Protein 5O2C (pdb70)

Sequence (368 aa):
MEEEAEMKAVATSPSGRFLKFDIELGRGAFKTVYKGLDTETWVEVAWCELQDRKLTKAEQQRFKEEAEMLKGLQHPNIVRFYDSWESILKGKKCIVLVTELMTSGTLKTYLKRFKVMKPKVLRSWCRQILKGLQFLHTRTPPIIHRDLKCDNIFITGPTGSVKIGDLGLATLMRTSFAKSVIGTPEFMAPEMYEEHYDESVDVYAFGMCMLEMA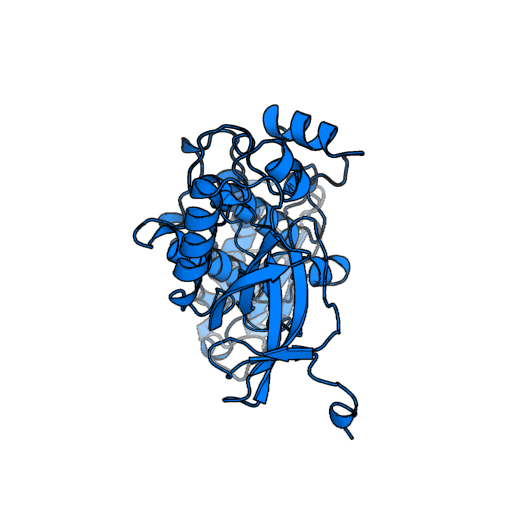TSEYPYSECQNAAQIYRKVTSGIKPASFNKVTDPEVKEIIEGCIRQNKSERLSIRDLLNHAFFAEDTGLRVELAEEDDCSNSSLALRLWVEDPKKLKGKHKDNEAIEFSFNLETDTPEEVAYEMVKSGFFHESDSKAVAKSIRDRVTPIKKTRE

Organism: Homo sapiens (NCBI:txid9606)

Foldseek 3Di:
DDPVVVFDFDDADPVRQKTFTPAWDDDFVQKTWGWMAGNVVRAIWIKMKGDDQPADPVLVVLLQVLLQVQQPDDDPQAWHWPDKDWDADPNHIIIITITHDQPQAWQVVCLVPDAQDDDPRLLQQLLSLLRQLVSQCPDVVHHAQLAQARNQWGANDSNGYIHGYDRDRCSQQQAPVSCVRRHDLQQAALCSHPNDDDNLRSLLSSLQRSLCNQQSDHFQPVDPDSVRSNVCNLVQHGGPSLVVRPDPLNSVSSCLSNGNDSVSHDDSVVVSVDPSNDCLLQKAKDFPDDDDLVAQKTWMKMFRNDCPNAPDDDDHRDIDIDMAGLPPDALLVVLVVCCVVPVGPPVCSVSRSVNCCVHRVVVSVVHD

B-factor: mean 44.3, std 18.9, range [9.77, 142.94]

InterPro domains:
  IPR000719 Protein kinase domain [PF00069] (152-405)
  IPR000719 Protein kinase domain [PS50011] (147-405)
  IPR000719 Protein kinase domain [SM00220] (147-405)
  IPR008271 Serine/threonine-protein kinase, active site [PS00108] (271-283)
  IPR011009 Protein kinase-like domain superfamily [SSF56112] (152-406)
  IPR024678 Serine/threonine-protein kinase OSR1/WNK, CCT domain [PF12202] (426-489)
  IPR050588 With No Lysine (K) Ser/Thr Protein Kinase [PTHR13902] (123-864)
  IPR056865 Serine/threonine-protein kinase WNK, CCTL2 domain [PF24889] (745-816)

Secondary structure (DSSP, 8-state):
---GGG--EEEE-TTS-EEEEEEEEE--TTEEEEEEEETTT--EEEEEEE--TT--HHHHHHHHHHHHHGGG---TTB--EEEEEEEEETTEEEEEEEEE--TT-BHHHHHHH-PPPTTTHHHHHHHHHHHHHHHHHTSSSPP--SS-SGGGEEES-TTS-EEE-----GGGG-SHHHHHHH--GGG--GGGGSS---THHHHHHHHHHHHHHHHTS-TTTT-SSHHHHHHHHHHT---GGGGG---HHHHHHHHHHS-SSGGGSPPHHHHTTSGGG--SSSEEEEESS---TT-SEEEEEEEES-GGGSSS-PPTT-EEEEEEETTT--HHHHHHHHHHHTSS-GGGHHHHHHHHHHHHHHHHHH--

Nearest PDB structures (foldseek):
  5o2c-assembly1_A  TM=1.003E+00  e=2.173E-74  Homo sapiens
  5o21-assembly2_B  TM=9.559E-01  e=5.058E-47  Homo sapiens
  6cn9-assembly1_A  TM=9.107E-01  e=9.507E-41  Rattus norvegicus
  7uos-assembly1_A  TM=9.056E-01  e=4.843E-41  Rattus norvegicus
  5we8-assembly2_B  TM=8.598E-01  e=1.675E-38  Homo sapiens

Radius of gyration: 24.01 Å; Cα contacts (8 Å, |Δi|>4): 613; chains: 1; bounding box: 77×48×49 Å

GO terms:
  GO:1904062 regulation of monoatomic cation transmembrane transport (P, IMP)
  GO:0006884 cell volume homeostasis (P, IMP)
  GO:0007231 osmosensory signaling pathway (P, IMP)
  GO:0004674 protein serine/threonine kinase activity (F, IDA)
  GO:0005737 cytoplasm (C, IDA)
  GO:0140694 membraneless organelle assembly (P, IDA)
  GO:1903077 negative regulation of protein localization to plasma membrane (P, IDA)
  GO:0071474 cellular hyperosmotic response (P, IDA)
  GO:0006884 cell volume homeostasis (P, IDA)
  GO:0140693 molecular condensate scaffold activity (F, IDA)
  GO:0106310 protein serine kinase activity (F, EXP)
  GO:0043066 negative regulation of apoptotic process (P, IMP)
  GO:2000651 positive regulation of sodium ion transmembrane transporter activity (P, IMP)
  GO:0050801 monoatomic ion homeostasis (P, IMP)
  GO:0051928 positive regulation of calcium ion transport (P, IMP)
  GO:0072659 protein localization to plasma membrane (P, IMP)
  GO:0090279 regulation of calcium ion import (P, IMP)
  GO:0005515 protein binding (F, IPI)
  GO:0004672 protein kinase activity (F, IDA)
  GO:0010765 positive regulation of sodium ion transport (P, IDA)

Structure (mmCIF, N/CA/C/O backbone):
data_5O2C
#
_entry.id   5O2C
#
_cell.length_a   166.370
_cell.length_b   64.080
_cell.length_c   47.340
_cell.angle_alpha   90.00
_cell.angle_beta   97.16
_cell.angle_gamma   90.00
#
_symmetry.space_group_name_H-M   'C 1 2 1'
#
loop_
_entity.id
_entity.type
_entity.pdbx_description
1 polymer 'Serine/threonine-protein kinase WNK3'
2 non-polymer DI(HYDROXYETHYL)ETHER
3 non-polymer GLYCEROL
4 water water
#
loop_
_atom_site.group_PDB
_atom_site.id
_atom_site.type_symbol
_atom_site.label_atom_id
_atom_site.label_alt_id
_atom_site.label_comp_id
_atom_site.label_asym_id
_atom_site.label_entity_id
_atom_site.label_seq_id
_atom_site.pdbx_PDB_ins_code
_atom_site.Cartn_x
_atom_site.Cartn_y
_atom_site.Cartn_z
_atom_site.occupancy
_atom_site.B_iso_or_equiv
_atom_site.auth_seq_id
_atom_site.auth_comp_id
_atom_site.auth_asym_id
_atom_site.auth_atom_id
_atom_site.pdbx_PDB_model_num
ATOM 1 N N . MET A 1 9 ? 25.198 -19.837 -17.968 1.00 101.25 129 MET A N 1
ATOM 2 C CA . MET A 1 9 ? 26.635 -19.956 -18.212 1.00 101.17 129 MET A CA 1
ATOM 3 C C . MET A 1 9 ? 27.439 -18.985 -17.342 1.00 103.58 129 MET A C 1
ATOM 4 O O . MET A 1 9 ? 27.133 -17.789 -17.312 1.00 103.39 129 MET A O 1
ATOM 9 N N . GLU A 1 10 ? 28.463 -19.513 -16.626 1.00 98.39 130 GLU A N 1
ATOM 10 C CA . GLU A 1 10 ? 29.324 -18.757 -15.706 1.00 96.93 130 GLU A CA 1
ATOM 11 C C . GLU A 1 10 ? 30.740 -18.559 -16.249 1.00 97.87 130 GLU A C 1
ATOM 12 O O . GLU A 1 10 ? 31.345 -19.503 -16.769 1.00 97.44 130 GLU A O 1
ATOM 18 N N . GLU A 1 11 ? 31.262 -17.321 -16.112 1.00 91.54 131 GLU A N 1
ATOM 19 C CA . GLU A 1 11 ? 32.616 -16.939 -16.524 1.00 89.49 131 GLU A CA 1
ATOM 20 C C . GLU A 1 11 ? 33.513 -16.756 -15.285 1.00 87.67 131 GLU A C 1
ATOM 21 O O . GLU A 1 11 ? 34.388 -15.883 -15.249 1.00 86.79 131 GLU A O 1
ATOM 27 N N . GLU A 1 12 ? 33.282 -17.631 -14.272 1.00 80.02 132 GLU A N 1
ATOM 28 C CA . GLU A 1 12 ? 34.025 -17.743 -13.010 1.00 77.64 132 GLU A CA 1
ATOM 29 C C . GLU A 1 12 ? 35.361 -18.458 -13.319 1.00 75.48 132 GLU A C 1
ATOM 30 O O . GLU A 1 12 ? 36.311 -18.403 -12.534 1.00 74.95 132 GLU A O 1
ATOM 36 N N . ALA A 1 13 ? 35.398 -19.124 -14.480 1.00 67.02 133 ALA A N 1
ATOM 37 C CA . ALA A 1 13 ? 36.509 -19.845 -15.074 1.00 65.16 133 ALA A CA 1
ATOM 38 C C . ALA A 1 13 ? 37.694 -18.914 -15.410 1.00 65.98 133 ALA A C 1
ATOM 39 O O . ALA A 1 13 ? 38.837 -19.373 -15.464 1.00 64.96 133 ALA A O 1
ATOM 41 N N . GLU A 1 14 ? 37.415 -17.624 -15.677 1.00 60.49 134 GLU A N 1
ATOM 42 C CA . GLU A 1 14 ? 38.432 -16.642 -16.049 1.00 58.95 134 GLU A CA 1
ATOM 43 C C . GLU A 1 14 ? 39.009 -15.895 -14.858 1.00 60.48 134 GLU A C 1
ATOM 44 O O . GLU A 1 14 ? 40.030 -15.213 -15.001 1.00 60.12 134 GLU A O 1
ATOM 50 N N . MET A 1 15 ? 38.377 -16.037 -13.675 1.00 55.19 135 MET A N 1
ATOM 51 C CA . MET A 1 15 ? 38.859 -15.393 -12.458 1.00 54.12 135 MET A CA 1
ATOM 52 C C . MET A 1 15 ? 40.003 -16.223 -11.931 1.00 53.75 135 MET A C 1
ATOM 53 O O . MET A 1 15 ? 39.827 -17.386 -11.558 1.00 55.42 135 MET A O 1
ATOM 58 N N . LYS A 1 16 ? 41.185 -15.645 -11.977 1.00 45.04 136 LYS A N 1
ATOM 59 C CA . LYS A 1 16 ? 42.435 -16.224 -11.512 1.00 41.71 136 LYS A CA 1
ATOM 60 C C . LYS A 1 16 ? 42.626 -15.889 -10.022 1.00 40.93 136 LYS A C 1
ATOM 61 O O . LYS A 1 16 ? 42.529 -14.717 -9.640 1.00 40.04 136 LYS A O 1
ATOM 67 N N . ALA A 1 17 ? 42.891 -16.917 -9.183 1.00 34.48 137 ALA A N 1
ATOM 68 C CA . ALA A 1 17 ? 43.189 -16.756 -7.755 1.00 32.75 137 ALA A CA 1
ATOM 69 C C . ALA A 1 17 ? 44.596 -16.166 -7.658 1.00 39.54 137 ALA A C 1
ATOM 70 O O . ALA A 1 17 ? 45.499 -16.632 -8.353 1.00 39.49 137 ALA A O 1
ATOM 72 N N . VAL A 1 18 ? 44.766 -15.093 -6.857 1.00 38.29 138 VAL A N 1
ATOM 73 C CA . VAL A 1 18 ? 46.034 -14.351 -6.699 1.00 37.52 138 VAL A CA 1
ATOM 74 C C . VAL A 1 18 ? 46.674 -14.527 -5.327 1.00 39.66 138 VAL A C 1
ATOM 75 O O . VAL A 1 18 ? 47.808 -14.099 -5.140 1.00 40.21 138 VAL A O 1
ATOM 79 N N . ALA A 1 19 ? 45.954 -15.116 -4.364 1.00 35.64 139 ALA A N 1
ATOM 80 C CA . ALA A 1 19 ? 46.459 -15.369 -3.003 1.00 35.18 139 ALA A CA 1
ATOM 81 C C . ALA A 1 19 ? 45.596 -16.406 -2.298 1.00 41.70 139 ALA A C 1
ATOM 82 O O . ALA A 1 19 ? 44.489 -16.705 -2.746 1.00 40.58 139 ALA A O 1
ATOM 84 N N . THR A 1 20 ? 46.128 -16.982 -1.212 1.00 42.11 140 THR A N 1
ATOM 85 C CA . THR A 1 20 ? 45.515 -18.051 -0.422 1.00 43.31 140 THR A CA 1
ATOM 86 C C . THR A 1 20 ? 45.758 -17.773 1.050 1.00 49.31 140 THR A C 1
ATOM 87 O O . THR A 1 20 ? 46.795 -17.222 1.409 1.00 47.82 140 THR A O 1
ATOM 91 N N . SER A 1 21 ? 44.804 -18.153 1.904 1.00 49.95 141 SER A N 1
ATOM 92 C CA . SER A 1 21 ? 44.946 -18.012 3.357 1.00 51.40 141 SER A CA 1
ATOM 93 C C . SER A 1 21 ? 46.046 -18.985 3.853 1.00 60.47 141 SER A C 1
ATOM 94 O O . SER A 1 21 ? 46.303 -19.972 3.158 1.00 61.16 141 SER A O 1
ATOM 97 N N . PRO A 1 22 ? 46.717 -18.773 5.014 1.00 59.93 142 PRO A N 1
ATOM 98 C CA . PRO A 1 22 ? 47.696 -19.777 5.475 1.00 60.53 142 PRO A CA 1
ATOM 99 C C . PRO A 1 22 ? 47.023 -21.145 5.655 1.00 65.24 142 PRO A C 1
ATOM 100 O O . PRO A 1 22 ? 47.628 -22.169 5.324 1.00 66.99 142 PRO A O 1
ATOM 104 N N . SER A 1 23 ? 45.739 -21.149 6.089 1.00 59.10 143 SER A N 1
ATOM 105 C CA . SER A 1 23 ? 44.911 -22.344 6.263 1.00 57.82 143 SER A CA 1
ATOM 106 C C . SER A 1 23 ? 44.704 -23.119 4.949 1.00 59.13 143 SER A C 1
ATOM 107 O O . SER A 1 23 ? 44.537 -24.339 4.983 1.00 59.32 143 SER A O 1
ATOM 110 N N . GLY A 1 24 ? 44.697 -22.393 3.827 1.00 53.09 144 GLY A N 1
ATOM 111 C CA . GLY A 1 24 ? 44.509 -22.919 2.477 1.00 51.02 144 GLY A CA 1
ATOM 112 C C . GLY A 1 24 ? 43.062 -22.929 2.022 1.00 50.03 144 GLY A C 1
ATOM 113 O O . GLY A 1 24 ? 42.770 -23.173 0.848 1.00 48.44 144 GLY A O 1
ATOM 114 N N . ARG A 1 25 ? 42.149 -22.663 2.959 1.00 44.90 145 ARG A N 1
ATOM 115 C CA . ARG A 1 25 ? 40.706 -22.676 2.745 1.00 44.16 145 ARG A CA 1
ATOM 116 C C . ARG A 1 25 ? 40.184 -21.564 1.832 1.00 47.55 145 ARG A C 1
ATOM 117 O O . ARG A 1 25 ? 39.213 -21.786 1.100 1.00 48.14 145 ARG A O 1
ATOM 125 N N . PHE A 1 26 ? 40.772 -20.360 1.908 1.00 41.85 146 PHE A N 1
ATOM 126 C CA . PHE A 1 26 ? 40.261 -19.234 1.130 1.00 40.10 146 PHE A CA 1
ATOM 127 C C . PHE A 1 26 ? 41.196 -18.758 0.063 1.00 42.72 146 PHE A C 1
ATOM 128 O O . PHE A 1 26 ? 42.395 -18.677 0.287 1.00 43.33 146 PHE A O 1
ATOM 136 N N . LEU A 1 27 ? 40.622 -18.383 -1.080 1.00 37.38 147 LEU A N 1
ATOM 137 C CA . LEU A 1 27 ? 41.315 -17.829 -2.226 1.00 36.66 147 LEU A CA 1
ATOM 138 C C . LEU A 1 27 ? 40.948 -16.346 -2.451 1.00 38.67 147 LEU A C 1
ATOM 139 O O . LEU A 1 27 ? 39.792 -15.959 -2.303 1.00 36.73 147 LEU A O 1
ATOM 144 N N . LYS A 1 28 ? 41.933 -15.536 -2.842 1.00 34.54 148 LYS A N 1
ATOM 145 C CA . LYS A 1 28 ? 41.740 -14.128 -3.162 1.00 33.93 148 LYS A CA 1
ATOM 146 C C . LYS A 1 28 ? 41.724 -13.994 -4.689 1.00 40.53 148 LYS A C 1
ATOM 147 O O . LYS A 1 28 ? 42.510 -14.639 -5.382 1.00 40.08 148 LYS A O 1
ATOM 153 N N . PHE A 1 29 ? 40.811 -13.189 -5.206 1.00 39.03 149 PHE A N 1
ATOM 154 C CA . PHE A 1 29 ? 40.746 -12.847 -6.607 1.00 40.15 149 PHE A CA 1
ATOM 155 C C . PHE A 1 29 ? 41.097 -11.372 -6.627 1.00 45.84 149 PHE A C 1
ATOM 156 O O . PHE A 1 29 ? 40.819 -10.658 -5.660 1.00 45.34 149 PHE A O 1
ATOM 164 N N . ASP A 1 30 ? 41.723 -10.910 -7.698 1.00 44.11 150 ASP A N 1
ATOM 165 C CA . ASP A 1 30 ? 42.084 -9.507 -7.780 1.00 44.91 150 ASP A CA 1
ATOM 166 C C . ASP A 1 30 ? 40.926 -8.690 -8.387 1.00 49.75 150 ASP A C 1
ATOM 167 O O . ASP A 1 30 ? 41.071 -8.069 -9.441 1.00 51.02 150 ASP A O 1
ATOM 172 N N . ILE A 1 31 ? 39.757 -8.743 -7.711 1.00 44.79 151 ILE A N 1
ATOM 173 C CA . ILE A 1 31 ? 38.512 -8.038 -8.028 1.00 44.05 151 ILE A CA 1
ATOM 174 C C . ILE A 1 31 ? 38.108 -7.258 -6.762 1.00 46.63 151 ILE A C 1
ATOM 175 O O . ILE A 1 31 ? 37.602 -7.850 -5.809 1.00 46.04 151 ILE A O 1
ATOM 180 N N . GLU A 1 32 ? 38.331 -5.939 -6.767 1.00 42.33 152 GLU A N 1
ATOM 181 C CA . GLU A 1 32 ? 38.046 -5.014 -5.677 1.00 41.09 152 GLU A CA 1
ATOM 182 C C . GLU A 1 32 ? 36.555 -4.707 -5.620 1.00 44.26 152 GLU A C 1
ATOM 183 O O . GLU A 1 32 ? 35.941 -4.354 -6.631 1.00 44.57 152 GLU A O 1
ATOM 189 N N . LEU A 1 33 ? 35.975 -4.869 -4.438 1.00 39.55 153 LEU A N 1
ATOM 190 C CA . LEU A 1 33 ? 34.554 -4.642 -4.212 1.00 39.09 153 LEU A CA 1
ATOM 191 C C . LEU A 1 33 ? 34.272 -3.304 -3.549 1.00 45.43 153 LEU A C 1
ATOM 192 O O . LEU A 1 33 ? 33.169 -2.787 -3.691 1.00 47.95 153 LEU A O 1
ATOM 197 N N . GLY A 1 34 ? 35.244 -2.779 -2.814 1.00 41.04 154 GLY A N 1
ATOM 198 C CA . GLY A 1 34 ? 35.124 -1.522 -2.089 1.00 41.00 154 GLY A CA 1
ATOM 199 C C . GLY A 1 34 ? 36.450 -1.006 -1.572 1.00 47.08 154 GLY A C 1
ATOM 200 O O . GLY A 1 34 ? 37.416 -1.764 -1.458 1.00 44.94 154 GLY A O 1
ATOM 201 N N . ARG A 1 35 ? 36.509 0.301 -1.283 1.00 48.35 155 ARG A N 1
ATOM 202 C CA . ARG A 1 35 ? 37.710 0.957 -0.768 1.00 50.13 155 ARG A CA 1
ATOM 203 C C . ARG A 1 35 ? 37.496 1.612 0.592 1.00 57.30 155 ARG A C 1
ATOM 204 O O . ARG A 1 35 ? 36.531 1.325 1.302 1.00 57.27 155 ARG A O 1
ATOM 212 N N . GLY A 1 36 ? 38.422 2.492 0.927 1.00 56.02 156 GLY A N 1
ATOM 213 C CA . GLY A 1 36 ? 38.465 3.236 2.175 1.00 56.38 156 GLY A CA 1
ATOM 214 C C . GLY A 1 36 ? 39.897 3.292 2.650 1.00 60.95 156 GLY A C 1
ATOM 215 O O . GLY A 1 36 ? 40.712 2.444 2.259 1.00 60.86 156 GLY A O 1
ATOM 216 N N . ALA A 1 37 ? 40.243 4.313 3.460 1.00 56.19 157 ALA A N 1
ATOM 217 C CA . ALA A 1 37 ? 41.580 4.343 4.042 1.00 54.53 157 ALA A CA 1
ATOM 218 C C . ALA A 1 37 ? 41.532 3.194 5.069 1.00 54.00 157 ALA A C 1
ATOM 219 O O . ALA A 1 37 ? 40.461 2.882 5.626 1.00 54.10 157 ALA A O 1
ATOM 221 N N . PHE A 1 38 ? 42.665 2.517 5.231 1.00 45.81 158 PHE A N 1
ATOM 222 C CA . PHE A 1 38 ? 42.875 1.353 6.093 1.00 43.44 158 PHE A CA 1
ATOM 223 C C . PHE A 1 38 ? 42.248 0.076 5.546 1.00 40.91 158 PHE A C 1
ATOM 224 O O . PHE A 1 38 ? 42.535 -0.983 6.083 1.00 39.48 158 PHE A O 1
ATOM 232 N N . LYS A 1 39 ? 41.460 0.143 4.456 1.00 34.91 159 LYS A N 1
ATOM 233 C CA . LYS A 1 39 ? 40.757 -1.045 3.971 1.00 34.05 159 LYS A CA 1
ATOM 234 C C . LYS A 1 39 ? 40.501 -1.171 2.465 1.00 37.92 159 LYS A C 1
ATOM 235 O O . LYS A 1 39 ? 39.969 -0.256 1.833 1.00 37.94 159 LYS A O 1
ATOM 241 N N . THR A 1 40 ? 40.743 -2.376 1.933 1.00 33.10 160 THR A N 1
ATOM 242 C CA . THR A 1 40 ? 40.388 -2.744 0.557 1.00 32.13 160 THR A CA 1
ATOM 243 C C . THR A 1 40 ? 39.671 -4.101 0.657 1.00 34.23 160 THR A C 1
ATOM 244 O O . THR A 1 40 ? 40.181 -4.991 1.331 1.00 34.61 160 THR A O 1
ATOM 248 N N . VAL A 1 41 ? 38.491 -4.244 0.039 1.00 29.99 161 VAL A N 1
ATOM 249 C CA . VAL A 1 41 ? 37.712 -5.492 0.071 1.00 30.33 161 VAL A CA 1
ATOM 250 C C . VAL A 1 41 ? 37.791 -6.123 -1.306 1.00 36.17 161 VAL A C 1
ATOM 251 O O . VAL A 1 41 ? 37.692 -5.421 -2.323 1.00 35.93 161 VAL A O 1
ATOM 255 N N . TYR A 1 42 ? 38.014 -7.443 -1.337 1.00 32.29 162 TYR A N 1
ATOM 256 C CA . TYR A 1 42 ? 38.171 -8.192 -2.573 1.00 31.19 162 TYR A CA 1
ATOM 257 C C . TYR A 1 42 ? 37.181 -9.301 -2.657 1.00 34.84 162 TYR A C 1
ATOM 258 O O . TYR A 1 42 ? 36.691 -9.787 -1.636 1.00 34.30 162 TYR A O 1
ATOM 267 N N . LYS A 1 43 ? 36.918 -9.752 -3.875 1.00 32.53 163 LYS A N 1
ATOM 268 C CA . LYS A 1 43 ? 36.100 -10.936 -4.057 1.00 33.25 163 LYS A CA 1
ATOM 269 C C . LYS A 1 43 ? 37.033 -12.115 -3.691 1.00 35.98 163 LYS A C 1
ATOM 270 O O . LYS A 1 43 ? 38.233 -12.078 -3.965 1.00 34.26 163 LYS A O 1
ATOM 276 N N . GLY A 1 44 ? 36.479 -13.092 -3.003 1.00 32.11 164 GLY A N 1
ATOM 277 C CA . GLY A 1 44 ? 37.197 -14.277 -2.580 1.00 31.04 164 GLY A CA 1
ATOM 278 C C . GLY A 1 44 ? 36.339 -15.507 -2.724 1.00 35.83 164 GLY A C 1
ATOM 279 O O . GLY A 1 44 ? 35.174 -15.418 -3.121 1.00 34.64 164 GLY A O 1
ATOM 280 N N . LEU A 1 45 ? 36.901 -16.661 -2.378 1.00 35.45 165 LEU A N 1
ATOM 281 C CA . LEU A 1 45 ? 36.194 -17.930 -2.457 1.00 36.71 165 LEU A CA 1
ATOM 282 C C . LEU A 1 45 ? 36.515 -18.841 -1.291 1.00 42.76 165 LEU A C 1
ATOM 283 O O . LEU A 1 45 ? 37.664 -18.915 -0.873 1.00 43.04 165 LEU A O 1
ATOM 288 N N . ASP A 1 46 ? 35.494 -19.517 -0.754 1.00 40.77 166 ASP A N 1
ATOM 289 C CA . ASP A 1 46 ? 35.680 -20.523 0.277 1.00 41.78 166 ASP A CA 1
ATOM 290 C C . ASP A 1 46 ? 35.730 -21.835 -0.519 1.00 47.81 166 ASP A C 1
ATOM 291 O O . ASP A 1 46 ? 34.835 -22.086 -1.323 1.00 47.20 166 ASP A O 1
ATOM 296 N N . THR A 1 47 ? 36.806 -22.614 -0.368 1.00 46.24 167 THR A N 1
ATOM 297 C CA . THR A 1 47 ? 36.972 -23.863 -1.107 1.00 47.17 167 THR A CA 1
ATOM 298 C C . THR A 1 47 ? 36.368 -25.072 -0.344 1.00 56.03 167 THR A C 1
ATOM 299 O O . THR A 1 47 ? 36.366 -26.191 -0.870 1.00 57.02 167 THR A O 1
ATOM 303 N N . GLU A 1 48 ? 35.804 -24.830 0.857 1.00 54.34 168 GLU A N 1
ATOM 304 C CA . GLU A 1 48 ? 35.121 -25.850 1.656 1.00 54.63 168 GLU A CA 1
ATOM 305 C C . GLU A 1 48 ? 33.643 -25.854 1.308 1.00 58.90 168 GLU A C 1
ATOM 306 O O . GLU A 1 48 ? 33.054 -26.929 1.240 1.00 59.76 168 GLU A O 1
ATOM 312 N N . THR A 1 49 ? 33.051 -24.658 1.067 1.00 55.04 169 THR A N 1
ATOM 313 C CA . THR A 1 49 ? 31.634 -24.458 0.717 1.00 54.47 169 THR A CA 1
ATOM 314 C C . THR A 1 49 ? 31.406 -24.062 -0.752 1.00 58.09 169 THR A C 1
ATOM 315 O O . THR A 1 49 ? 30.304 -24.266 -1.264 1.00 57.85 169 THR A O 1
ATOM 319 N N . TRP A 1 50 ? 32.431 -23.489 -1.423 1.00 54.57 170 TRP A N 1
ATOM 320 C CA . TRP A 1 50 ? 32.394 -23.008 -2.818 1.00 54.54 170 TRP A CA 1
ATOM 321 C C . TRP A 1 50 ? 31.409 -21.829 -2.988 1.00 54.10 170 TRP A C 1
ATOM 322 O O . TRP A 1 50 ? 30.697 -21.716 -3.991 1.00 54.66 170 TRP A O 1
ATOM 333 N N . VAL A 1 51 ? 31.442 -20.920 -1.998 1.00 46.00 171 VAL A N 1
ATOM 334 C CA . VAL A 1 51 ? 30.621 -19.713 -1.890 1.00 43.64 171 VAL A CA 1
ATOM 335 C C . VAL A 1 51 ? 31.531 -18.482 -1.860 1.00 43.18 171 VAL A C 1
ATOM 336 O O . VAL A 1 51 ? 32.514 -18.449 -1.118 1.00 41.87 171 VAL A O 1
ATOM 340 N N . GLU A 1 52 ? 31.211 -17.485 -2.678 1.00 38.74 172 GLU A N 1
ATOM 341 C CA . GLU A 1 52 ? 31.992 -16.260 -2.731 1.00 38.89 172 GLU A CA 1
ATOM 342 C C . GLU A 1 52 ? 31.957 -15.504 -1.404 1.00 41.51 172 GLU A C 1
ATOM 343 O O . GLU A 1 52 ? 30.898 -15.375 -0.781 1.00 42.46 172 GLU A O 1
ATOM 349 N N . VAL A 1 53 ? 33.143 -15.107 -0.929 1.00 34.85 173 VAL A N 1
ATOM 350 C CA . VAL A 1 53 ? 33.327 -14.416 0.344 1.00 33.36 173 VAL A CA 1
ATOM 351 C C . VAL A 1 53 ? 33.968 -13.040 0.119 1.00 34.18 173 VAL A C 1
ATOM 352 O O . VAL A 1 53 ? 34.402 -12.728 -0.990 1.00 30.52 173 VAL A O 1
ATOM 356 N N . ALA A 1 54 ? 34.054 -12.241 1.184 1.00 30.92 174 ALA A N 1
ATOM 357 C CA . ALA A 1 54 ? 34.721 -10.961 1.106 1.00 31.17 174 ALA A CA 1
ATOM 358 C C . ALA A 1 54 ? 36.113 -11.169 1.688 1.00 37.77 174 ALA A C 1
ATOM 359 O O . ALA A 1 54 ? 36.253 -11.715 2.790 1.00 38.95 174 ALA A O 1
ATOM 361 N N . TRP A 1 55 ? 37.140 -10.801 0.926 1.00 35.07 175 TRP A N 1
ATOM 362 C CA . TRP A 1 55 ? 38.540 -10.883 1.353 1.00 35.58 175 TRP A CA 1
ATOM 363 C C . TRP A 1 55 ? 38.931 -9.443 1.657 1.00 40.95 175 TRP A C 1
ATOM 364 O O . TRP A 1 55 ? 39.165 -8.639 0.762 1.00 38.97 175 TRP A O 1
ATOM 375 N N . CYS A 1 56 ? 38.916 -9.108 2.918 1.00 41.73 176 CYS A N 1
ATOM 376 C CA . CYS A 1 56 ? 39.174 -7.757 3.348 1.00 43.93 176 CYS A CA 1
ATOM 377 C C . CYS A 1 56 ? 40.620 -7.592 3.817 1.00 45.19 176 CYS A C 1
ATOM 378 O O . CYS A 1 56 ? 41.120 -8.402 4.585 1.00 43.80 176 CYS A O 1
ATOM 381 N N . GLU A 1 57 ? 41.302 -6.568 3.314 1.00 40.99 177 GLU A N 1
ATOM 382 C CA . GLU A 1 57 ? 42.672 -6.273 3.697 1.00 40.28 177 GLU A CA 1
ATOM 383 C C . GLU A 1 57 ? 42.689 -4.967 4.459 1.00 44.33 177 GLU A C 1
ATOM 384 O O . GLU A 1 57 ? 42.325 -3.921 3.918 1.00 43.60 177 GLU A O 1
ATOM 390 N N . LEU A 1 58 ? 43.052 -5.058 5.738 1.00 41.79 178 LEU A N 1
ATOM 391 C CA . LEU A 1 58 ? 43.083 -3.961 6.692 1.00 42.72 178 LEU A CA 1
ATOM 392 C C . LEU A 1 58 ? 44.504 -3.607 7.070 1.00 48.33 178 LEU A C 1
ATOM 393 O O . LEU A 1 58 ? 45.243 -4.476 7.541 1.00 47.97 178 LEU A O 1
ATOM 398 N N . GLN A 1 59 ? 44.885 -2.327 6.922 1.00 45.75 179 GLN A N 1
ATOM 399 C CA . GLN A 1 59 ? 46.225 -1.919 7.307 1.00 46.56 179 GLN A CA 1
ATOM 400 C C . GLN A 1 59 ? 46.354 -0.453 7.686 1.00 53.70 179 GLN A C 1
ATOM 401 O O . GLN A 1 59 ? 46.002 0.435 6.901 1.00 53.22 179 GLN A O 1
ATOM 407 N N . ASP A 1 60 ? 46.929 -0.210 8.874 1.00 52.64 180 ASP A N 1
ATOM 408 C CA . ASP A 1 60 ? 47.343 1.117 9.292 1.00 54.28 180 ASP A CA 1
ATOM 409 C C . ASP A 1 60 ? 48.875 1.052 9.329 1.00 58.84 180 ASP A C 1
ATOM 410 O O . ASP A 1 60 ? 49.451 0.280 10.107 1.00 57.91 180 ASP A O 1
ATOM 415 N N . ARG A 1 61 ? 49.519 1.809 8.432 1.00 55.96 181 ARG A N 1
ATOM 416 C CA . ARG A 1 61 ? 50.973 1.821 8.280 1.00 56.13 181 ARG A CA 1
ATOM 417 C C . ARG A 1 61 ? 51.698 2.419 9.481 1.00 61.86 181 ARG A C 1
ATOM 418 O O . ARG A 1 61 ? 52.661 1.820 9.964 1.00 62.45 181 ARG A O 1
ATOM 426 N N . LYS A 1 62 ? 51.213 3.577 9.984 1.00 58.28 182 LYS A N 1
ATOM 427 C CA . LYS A 1 62 ? 51.774 4.317 11.120 1.00 57.38 182 LYS A CA 1
ATOM 428 C C . LYS A 1 62 ? 51.494 3.648 12.492 1.00 60.28 182 LYS A C 1
ATOM 429 O O . LYS A 1 62 ? 51.327 4.343 13.492 1.00 60.25 182 LYS A O 1
ATOM 431 N N . LEU A 1 63 ? 51.496 2.305 12.548 1.00 56.87 183 LEU A N 1
ATOM 432 C CA . LEU A 1 63 ? 51.199 1.535 13.765 1.00 57.01 183 LEU A CA 1
ATOM 433 C C . LEU A 1 63 ? 52.444 0.864 14.369 1.00 64.07 183 LEU A C 1
ATOM 434 O O . LEU A 1 63 ? 53.180 0.177 13.649 1.00 63.75 183 LEU A O 1
ATOM 439 N N . THR A 1 64 ? 52.652 1.044 15.700 1.00 62.35 184 THR A N 1
ATOM 440 C CA . THR A 1 64 ? 53.769 0.471 16.464 1.00 63.18 184 THR A CA 1
ATOM 441 C C . THR A 1 64 ? 53.616 -1.054 16.592 1.00 71.53 184 THR A C 1
ATOM 442 O O . THR A 1 64 ? 52.533 -1.587 16.333 1.00 72.56 184 THR A O 1
ATOM 446 N N . LYS A 1 65 ? 54.693 -1.747 17.021 1.00 69.25 185 LYS A N 1
ATOM 447 C CA . LYS A 1 65 ? 54.709 -3.198 17.222 1.00 69.07 185 LYS A CA 1
ATOM 448 C C . LYS A 1 65 ? 53.669 -3.618 18.262 1.00 72.90 185 LYS A C 1
ATOM 449 O O . LYS A 1 65 ? 53.015 -4.648 18.082 1.00 73.25 185 LYS A O 1
ATOM 451 N N . ALA A 1 66 ? 53.500 -2.806 19.331 1.00 68.62 186 ALA A N 1
ATOM 452 C CA . ALA A 1 66 ? 52.525 -3.050 20.397 1.00 67.97 186 ALA A CA 1
ATOM 453 C C . ALA A 1 66 ? 51.093 -2.917 19.845 1.00 71.13 186 ALA A C 1
ATOM 454 O O . ALA A 1 66 ? 50.301 -3.858 19.977 1.00 70.71 186 ALA A O 1
ATOM 456 N N . GLU A 1 67 ? 50.793 -1.770 19.180 1.00 66.71 187 GLU A N 1
ATOM 457 C CA . GLU A 1 67 ? 49.503 -1.451 18.546 1.00 65.67 187 GLU A CA 1
ATOM 458 C C . GLU A 1 67 ? 49.094 -2.549 17.541 1.00 66.94 187 GLU A C 1
ATOM 459 O O . GLU A 1 67 ? 47.961 -3.031 17.596 1.00 66.49 187 GLU A O 1
ATOM 465 N N . GLN A 1 68 ? 50.048 -2.986 16.688 1.00 60.84 188 GLN A N 1
ATOM 466 C CA . GLN A 1 68 ? 49.854 -4.031 15.682 1.00 59.40 188 GLN A CA 1
ATOM 467 C C . GLN A 1 68 ? 49.435 -5.370 16.275 1.00 63.41 188 GLN A C 1
ATOM 468 O O . GLN A 1 68 ? 48.558 -6.024 15.712 1.00 64.25 188 GLN A O 1
ATOM 474 N N . GLN A 1 69 ? 50.047 -5.777 17.399 1.00 58.60 189 GLN A N 1
ATOM 475 C CA . GLN A 1 69 ? 49.702 -7.030 18.071 1.00 57.99 189 GLN A CA 1
ATOM 476 C C . GLN A 1 69 ? 48.298 -6.938 18.730 1.00 60.99 189 GLN A C 1
ATOM 477 O O . GLN A 1 69 ? 47.622 -7.961 18.884 1.00 60.40 189 GLN A O 1
ATOM 483 N N . ARG A 1 70 ? 47.852 -5.711 19.071 1.00 56.30 190 ARG A N 1
ATOM 484 C CA . ARG A 1 70 ? 46.541 -5.477 19.675 1.00 55.65 190 ARG A CA 1
ATOM 485 C C . ARG A 1 70 ? 45.443 -5.426 18.602 1.00 58.45 190 ARG A C 1
ATOM 486 O O . ARG A 1 70 ? 44.298 -5.813 18.864 1.00 58.19 190 ARG A O 1
ATOM 494 N N . PHE A 1 71 ? 45.812 -4.977 17.387 1.00 53.42 191 PHE A N 1
ATOM 495 C CA . PHE A 1 71 ? 44.937 -4.905 16.221 1.00 52.55 191 PHE A CA 1
ATOM 496 C C . PHE A 1 71 ? 44.716 -6.331 15.683 1.00 56.81 191 PHE A C 1
ATOM 497 O O . PHE A 1 71 ? 43.580 -6.700 15.391 1.00 55.83 191 PHE A O 1
ATOM 505 N N . LYS A 1 72 ? 45.788 -7.141 15.618 1.00 54.14 192 LYS A N 1
ATOM 506 C CA . LYS A 1 72 ? 45.754 -8.543 15.196 1.00 54.53 192 LYS A CA 1
ATOM 507 C C . LYS A 1 72 ? 44.833 -9.374 16.107 1.00 59.24 192 LYS A C 1
ATOM 508 O O . LYS A 1 72 ? 44.084 -10.214 15.601 1.00 58.81 192 LYS A O 1
ATOM 514 N N . GLU A 1 73 ? 44.886 -9.144 17.438 1.00 56.89 193 GLU A N 1
ATOM 515 C CA . GLU A 1 73 ? 44.044 -9.880 18.387 1.00 57.51 193 GLU A CA 1
ATOM 516 C C . GLU A 1 73 ? 42.596 -9.391 18.392 1.00 59.21 193 GLU A C 1
ATOM 517 O O . GLU A 1 73 ? 41.686 -10.186 18.662 1.00 59.51 193 GLU A O 1
ATOM 523 N N . GLU A 1 74 ? 42.379 -8.095 18.072 1.00 52.49 194 GLU A N 1
ATOM 524 C CA . GLU A 1 74 ? 41.042 -7.510 17.954 1.00 51.18 194 GLU A CA 1
ATOM 525 C C . GLU A 1 74 ? 40.341 -8.182 16.779 1.00 52.26 194 GLU A C 1
ATOM 526 O O . GLU A 1 74 ? 39.150 -8.496 16.860 1.00 51.36 194 GLU A O 1
ATOM 532 N N . ALA A 1 75 ? 41.110 -8.431 15.702 1.00 47.63 195 ALA A N 1
ATOM 533 C CA . ALA A 1 75 ? 40.662 -9.083 14.482 1.00 47.69 195 ALA A CA 1
ATOM 534 C C . ALA A 1 75 ? 40.328 -10.543 14.728 1.00 54.11 195 ALA A C 1
ATOM 535 O O . ALA A 1 75 ? 39.370 -11.046 14.148 1.00 54.16 195 ALA A O 1
ATOM 537 N N . GLU A 1 76 ? 41.096 -11.213 15.608 1.00 53.22 196 GLU A N 1
ATOM 538 C CA . GLU A 1 76 ? 40.895 -12.617 15.973 1.00 54.01 196 GLU A CA 1
ATOM 539 C C . GLU A 1 76 ? 39.675 -12.821 16.868 1.00 58.75 196 GLU A C 1
ATOM 540 O O . GLU A 1 76 ? 39.082 -13.900 16.840 1.00 58.46 196 GLU A O 1
ATOM 546 N N . MET A 1 77 ? 39.283 -11.784 17.633 1.00 56.22 197 MET A N 1
ATOM 547 C CA . MET A 1 77 ? 38.102 -11.807 18.499 1.00 57.00 197 MET A CA 1
ATOM 548 C C . MET A 1 77 ? 36.802 -11.940 17.686 1.00 57.28 197 MET A C 1
ATOM 549 O O . MET A 1 77 ? 35.870 -12.607 18.133 1.00 56.34 197 MET A O 1
ATOM 554 N N . LEU A 1 78 ? 36.768 -11.320 16.480 1.00 51.26 198 LEU A N 1
ATOM 555 C CA . LEU A 1 78 ? 35.622 -11.281 15.559 1.00 49.01 198 LEU A CA 1
ATOM 556 C C . LEU A 1 78 ? 35.224 -12.661 15.010 1.00 51.72 198 LEU A C 1
ATOM 557 O O . LEU A 1 78 ? 34.045 -12.872 14.719 1.00 50.07 198 LEU A O 1
ATOM 562 N N . LYS A 1 79 ? 36.198 -13.602 14.909 1.00 48.23 199 LYS A N 1
ATOM 563 C CA . LYS A 1 79 ? 36.035 -14.989 14.432 1.00 47.71 199 LYS A CA 1
ATOM 564 C C . LYS A 1 79 ? 34.946 -15.741 15.220 1.00 51.81 199 LYS A C 1
ATOM 565 O O . LYS A 1 79 ? 34.088 -16.399 14.624 1.00 52.09 199 LYS A O 1
ATOM 571 N N . GLY A 1 80 ? 34.962 -15.584 16.543 1.00 47.74 200 GLY A N 1
ATOM 572 C CA . GLY A 1 80 ? 33.995 -16.217 17.429 1.00 47.58 200 GLY A CA 1
ATOM 573 C C . GLY A 1 80 ? 32.634 -15.554 17.515 1.00 51.94 200 GLY A C 1
ATOM 574 O O . GLY A 1 80 ? 31.831 -15.945 18.366 1.00 52.82 200 GLY A O 1
ATOM 575 N N . LEU A 1 81 ? 32.346 -14.548 16.649 1.00 46.45 201 LEU A N 1
ATOM 576 C CA . LEU A 1 81 ? 31.050 -13.862 16.667 1.00 44.39 201 LEU A CA 1
ATOM 577 C C . LEU A 1 81 ? 30.087 -14.523 15.705 1.00 50.16 201 LEU A C 1
ATOM 578 O O . LEU A 1 81 ? 30.235 -14.435 14.470 1.00 52.25 201 LEU A O 1
ATOM 583 N N . GLN A 1 82 ? 29.115 -15.222 16.295 1.00 44.87 202 GLN A N 1
ATOM 584 C CA . GLN A 1 82 ? 28.063 -15.961 15.620 1.00 43.56 202 GLN A CA 1
ATOM 585 C C . GLN A 1 82 ? 26.715 -15.502 16.148 1.00 44.56 202 GLN A C 1
ATOM 586 O O . GLN A 1 82 ? 26.403 -15.730 17.314 1.00 46.90 202 GLN A O 1
ATOM 592 N N . HIS A 1 83 ? 25.954 -14.784 15.312 1.00 35.34 203 HIS A N 1
ATOM 593 C CA . HIS A 1 83 ? 24.634 -14.239 15.629 1.00 32.54 203 HIS A CA 1
ATOM 594 C C . HIS A 1 83 ? 23.923 -14.036 14.291 1.00 34.23 203 HIS A C 1
ATOM 595 O O . HIS A 1 83 ? 24.603 -13.641 13.332 1.00 34.15 203 HIS A O 1
ATOM 602 N N . PRO A 1 84 ? 22.585 -14.288 14.168 1.00 27.68 204 PRO A N 1
ATOM 603 C CA . PRO A 1 84 ? 21.944 -14.126 12.849 1.00 26.04 204 PRO A CA 1
ATOM 604 C C . PRO A 1 84 ? 21.931 -12.694 12.291 1.00 29.60 204 PRO A C 1
ATOM 605 O O . PRO A 1 84 ? 21.745 -12.543 11.081 1.00 29.66 204 PRO A O 1
ATOM 609 N N . ASN A 1 85 ? 22.161 -11.661 13.144 1.00 23.83 205 ASN A N 1
ATOM 610 C CA . ASN A 1 85 ? 22.153 -10.246 12.726 1.00 22.97 205 ASN A CA 1
ATOM 611 C C . ASN A 1 85 ? 23.540 -9.587 12.684 1.00 27.54 205 ASN A C 1
ATOM 612 O O . ASN A 1 85 ? 23.649 -8.352 12.742 1.00 27.29 205 ASN A O 1
ATOM 617 N N . ILE A 1 86 ? 24.593 -10.412 12.594 1.00 23.58 206 ILE A N 1
ATOM 618 C CA . ILE A 1 86 ? 25.986 -9.967 12.504 1.00 22.72 206 ILE A CA 1
ATOM 619 C C . ILE A 1 86 ? 26.550 -10.701 11.316 1.00 29.40 206 ILE A C 1
ATOM 620 O O . ILE A 1 86 ? 26.406 -11.922 11.235 1.00 29.07 206 ILE A O 1
ATOM 625 N N . VAL A 1 87 ? 27.182 -9.974 10.381 1.00 29.34 207 VAL A N 1
ATOM 626 C CA . VAL A 1 87 ? 27.832 -10.579 9.213 1.00 29.78 207 VAL A CA 1
ATOM 627 C C . VAL A 1 87 ? 28.839 -11.582 9.781 1.00 38.00 207 VAL A C 1
ATOM 628 O O . VAL A 1 87 ? 29.528 -11.262 10.747 1.00 39.19 207 VAL A O 1
ATOM 632 N N . ARG A 1 88 ? 28.824 -12.817 9.284 1.00 36.86 208 ARG A N 1
ATOM 633 C CA . ARG A 1 88 ? 29.712 -13.865 9.769 1.00 37.40 208 ARG A CA 1
ATOM 634 C C . ARG A 1 88 ? 31.163 -13.572 9.369 1.00 43.84 208 ARG A C 1
ATOM 635 O O . ARG A 1 88 ? 31.416 -13.214 8.220 1.00 42.94 208 ARG A O 1
ATOM 643 N N . PHE A 1 89 ? 32.090 -13.680 10.346 1.00 43.26 209 PHE A N 1
ATOM 644 C CA . PHE A 1 89 ? 33.537 -13.505 10.201 1.00 44.66 209 PHE A CA 1
ATOM 645 C C . PHE A 1 89 ? 34.131 -14.913 10.245 1.00 50.28 209 PHE A C 1
ATOM 646 O O . PHE A 1 89 ? 34.167 -15.526 11.315 1.00 51.22 209 PHE A O 1
ATOM 654 N N . TYR A 1 90 ? 34.512 -15.453 9.072 1.00 45.95 210 TYR A N 1
ATOM 655 C CA . TYR A 1 90 ? 35.016 -16.814 8.926 1.00 45.34 210 TYR A CA 1
ATOM 656 C C . TYR A 1 90 ? 36.412 -17.028 9.458 1.00 52.74 210 TYR A C 1
ATOM 657 O O . TYR A 1 90 ? 36.638 -18.039 10.121 1.00 54.53 210 TYR A O 1
ATOM 666 N N . ASP A 1 91 ? 37.360 -16.121 9.149 1.00 49.17 211 ASP A N 1
ATOM 667 C CA . ASP A 1 91 ? 38.756 -16.242 9.585 1.00 48.67 211 ASP A CA 1
ATOM 668 C C . ASP A 1 91 ? 39.507 -14.923 9.463 1.00 50.68 211 ASP A C 1
ATOM 669 O O . ASP A 1 91 ? 39.155 -14.093 8.634 1.00 50.41 211 ASP A O 1
ATOM 674 N N . SER A 1 92 ? 40.560 -14.748 10.269 1.00 46.27 212 SER A N 1
ATOM 675 C CA . SER A 1 92 ? 41.437 -13.586 10.234 1.00 45.88 212 SER A CA 1
ATOM 676 C C . SER A 1 92 ? 42.878 -14.013 10.476 1.00 50.73 212 SER A C 1
ATOM 677 O O . SER A 1 92 ? 43.126 -14.859 11.336 1.00 52.93 212 SER A O 1
ATOM 680 N N . TRP A 1 93 ? 43.826 -13.411 9.757 1.00 45.68 213 TRP A N 1
ATOM 681 C CA . TRP A 1 93 ? 45.252 -13.681 9.939 1.00 45.57 213 TRP A CA 1
ATOM 682 C C . TRP A 1 93 ? 46.106 -12.450 9.599 1.00 52.72 213 TRP A C 1
ATOM 683 O O . TRP A 1 93 ? 45.615 -11.513 8.960 1.00 53.00 213 TRP A O 1
ATOM 694 N N . GLU A 1 94 ? 47.386 -12.465 10.021 1.00 50.33 214 GLU A N 1
ATOM 695 C CA . GLU A 1 94 ? 48.345 -11.401 9.733 1.00 50.34 214 GLU A CA 1
ATOM 696 C C . GLU A 1 94 ? 49.140 -11.778 8.504 1.00 53.42 214 GLU A C 1
ATOM 697 O O . GLU A 1 94 ? 49.513 -12.942 8.326 1.00 53.57 214 GLU A O 1
ATOM 703 N N . SER A 1 95 ? 49.387 -10.785 7.657 1.00 49.17 215 SER A N 1
ATOM 704 C CA . SER A 1 95 ? 50.115 -10.918 6.406 1.00 49.09 215 SER A CA 1
ATOM 705 C C . SER A 1 95 ? 51.013 -9.671 6.252 1.00 53.04 215 SER A C 1
ATOM 706 O O . SER A 1 95 ? 51.288 -8.987 7.243 1.00 52.07 215 SER A O 1
ATOM 709 N N . ILE A 1 96 ? 51.510 -9.419 5.032 1.00 50.33 216 ILE A N 1
ATOM 710 C CA . ILE A 1 96 ? 52.364 -8.296 4.686 1.00 50.35 216 ILE A CA 1
ATOM 711 C C . ILE A 1 96 ? 51.838 -7.681 3.388 1.00 52.84 216 ILE A C 1
ATOM 712 O O . ILE A 1 96 ? 51.518 -8.388 2.424 1.00 50.33 216 ILE A O 1
ATOM 717 N N . LEU A 1 97 ? 51.682 -6.358 3.410 1.00 50.63 217 LEU A N 1
ATOM 718 C CA . LEU A 1 97 ? 51.224 -5.577 2.268 1.00 50.96 217 LEU A CA 1
ATOM 719 C C . LEU A 1 97 ? 52.156 -4.397 2.155 1.00 55.17 217 LEU A C 1
ATOM 720 O O . LEU A 1 97 ? 52.340 -3.660 3.134 1.00 54.29 217 LEU A O 1
ATOM 725 N N . LYS A 1 98 ? 52.771 -4.243 0.964 1.00 52.65 218 LYS A N 1
ATOM 726 C CA . LYS A 1 98 ? 53.769 -3.206 0.659 1.00 52.56 218 LYS A CA 1
ATOM 727 C C . LYS A 1 98 ? 54.856 -3.172 1.768 1.00 56.29 218 LYS A C 1
ATOM 728 O O . LYS A 1 98 ? 55.106 -2.130 2.379 1.00 54.44 218 LYS A O 1
ATOM 734 N N . GLY A 1 99 ? 55.426 -4.348 2.058 1.00 54.06 219 GLY A N 1
ATOM 735 C CA . GLY A 1 99 ? 56.487 -4.523 3.049 1.00 54.68 219 GLY A CA 1
ATOM 736 C C . GLY A 1 99 ? 56.063 -4.472 4.506 1.00 60.19 219 GLY A C 1
ATOM 737 O O . GLY A 1 99 ? 56.632 -5.188 5.337 1.00 59.57 219 GLY A O 1
ATOM 738 N N . LYS A 1 100 ? 55.080 -3.609 4.840 1.00 57.40 220 LYS A N 1
ATOM 739 C CA . LYS A 1 100 ? 54.594 -3.461 6.217 1.00 56.77 220 LYS A CA 1
ATOM 740 C C . LYS A 1 100 ? 53.512 -4.489 6.531 1.00 60.57 220 LYS A C 1
ATOM 741 O O . LYS A 1 100 ? 52.921 -5.067 5.608 1.00 60.63 220 LYS A O 1
ATOM 747 N N . LYS A 1 101 ? 53.279 -4.746 7.835 1.00 56.12 221 LYS A N 1
ATOM 748 C CA . LYS A 1 101 ? 52.261 -5.701 8.292 1.00 55.62 221 LYS A CA 1
ATOM 749 C C . LYS A 1 101 ? 50.843 -5.208 7.994 1.00 58.40 221 LYS A C 1
ATOM 750 O O . LYS A 1 101 ? 50.569 -4.007 8.070 1.00 57.33 221 LYS A O 1
ATOM 756 N N . CYS A 1 102 ? 49.953 -6.158 7.659 1.00 54.14 222 CYS A N 1
ATOM 757 C CA . CYS A 1 102 ? 48.535 -5.951 7.375 1.00 53.11 222 CYS A CA 1
ATOM 758 C C . CYS A 1 102 ? 47.735 -7.102 7.981 1.00 52.92 222 CYS A C 1
ATOM 759 O O . CYS A 1 102 ? 48.310 -8.135 8.296 1.00 53.84 222 CYS A O 1
ATOM 762 N N . ILE A 1 103 ? 46.416 -6.929 8.135 1.00 45.63 223 ILE A N 1
ATOM 763 C CA . ILE A 1 103 ? 45.496 -7.954 8.643 1.00 43.07 223 ILE A CA 1
ATOM 764 C C . ILE A 1 103 ? 44.507 -8.289 7.523 1.00 43.92 223 ILE A C 1
ATOM 765 O O . ILE A 1 103 ? 44.058 -7.374 6.833 1.00 42.50 223 ILE A O 1
ATOM 770 N N . VAL A 1 104 ? 44.203 -9.591 7.322 1.00 38.21 224 VAL A N 1
ATOM 771 C CA . VAL A 1 104 ? 43.215 -10.032 6.346 1.00 37.14 224 VAL A CA 1
ATOM 772 C C . VAL A 1 104 ? 42.016 -10.551 7.125 1.00 43.98 224 VAL A C 1
ATOM 773 O O . VAL A 1 104 ? 42.183 -11.334 8.061 1.00 44.76 224 VAL A O 1
ATOM 777 N N . LEU A 1 105 ? 40.810 -10.069 6.786 1.00 40.67 225 LEU A N 1
ATOM 778 C CA . LEU A 1 105 ? 39.584 -10.529 7.418 1.00 39.48 225 LEU A CA 1
ATOM 779 C C . LEU A 1 105 ? 38.712 -11.154 6.382 1.00 39.43 225 LEU A C 1
ATOM 780 O O . LEU A 1 105 ? 38.388 -10.519 5.380 1.00 38.73 225 LEU A O 1
ATOM 785 N N . VAL A 1 106 ? 38.388 -12.426 6.567 1.00 34.25 226 VAL A N 1
ATOM 786 C CA . VAL A 1 106 ? 37.490 -13.110 5.641 1.00 32.90 226 VAL A CA 1
ATOM 787 C C . VAL A 1 106 ? 36.104 -13.109 6.286 1.00 37.52 226 VAL A C 1
ATOM 788 O O . VAL A 1 106 ? 35.960 -13.418 7.470 1.00 36.25 226 VAL A O 1
ATOM 792 N N . THR A 1 107 ? 35.117 -12.603 5.541 1.00 34.75 227 THR A N 1
ATOM 793 C CA . THR A 1 107 ? 33.740 -12.489 6.013 1.00 34.01 227 THR A CA 1
ATOM 794 C C . THR A 1 107 ? 32.790 -12.985 4.937 1.00 36.34 227 THR A C 1
ATOM 795 O O . THR A 1 107 ? 33.173 -13.108 3.771 1.00 37.13 227 THR A O 1
ATOM 799 N N . GLU A 1 108 ? 31.534 -13.193 5.327 1.00 30.45 228 GLU A N 1
ATOM 800 C CA . GLU A 1 108 ? 30.396 -13.504 4.470 1.00 29.37 228 GLU A CA 1
ATOM 801 C C . GLU A 1 108 ? 30.234 -12.299 3.512 1.00 31.64 228 GLU A C 1
ATOM 802 O O . GLU A 1 108 ? 30.458 -11.141 3.920 1.00 29.59 228 GLU A O 1
ATOM 808 N N . LEU A 1 109 ? 29.921 -12.586 2.237 1.00 27.91 229 LEU A N 1
ATOM 809 C CA . LEU A 1 109 ? 29.704 -11.571 1.217 1.00 28.45 229 LEU A CA 1
ATOM 810 C C . LEU A 1 109 ? 28.180 -11.353 1.092 1.00 35.73 229 LEU A C 1
ATOM 811 O O . LEU A 1 109 ? 27.425 -12.294 0.841 1.00 36.88 229 LEU A O 1
ATOM 816 N N . MET A 1 110 ? 27.745 -10.113 1.349 1.00 32.26 230 MET A N 1
ATOM 817 C CA . MET A 1 110 ? 26.356 -9.669 1.329 1.00 31.25 230 MET A CA 1
ATOM 818 C C . MET A 1 110 ? 26.068 -9.173 -0.085 1.00 35.69 230 MET A C 1
ATOM 819 O O . MET A 1 110 ? 26.603 -8.148 -0.503 1.00 35.44 230 MET A O 1
ATOM 824 N N . THR A 1 111 ? 25.293 -9.964 -0.844 1.00 32.78 231 THR A N 1
ATOM 825 C CA . THR A 1 111 ? 25.022 -9.743 -2.271 1.00 32.22 231 THR A CA 1
ATOM 826 C C . THR A 1 111 ? 23.911 -8.726 -2.561 1.00 33.09 231 THR A C 1
ATOM 827 O O . THR A 1 111 ? 23.930 -8.142 -3.643 1.00 33.59 231 THR A O 1
ATOM 831 N N . SER A 1 112 ? 22.966 -8.494 -1.620 1.00 26.49 232 SER A N 1
ATOM 832 C CA . SER A 1 112 ? 21.867 -7.529 -1.805 1.00 24.21 232 SER A CA 1
ATOM 833 C C . SER A 1 112 ? 22.214 -6.116 -1.334 1.00 26.20 232 SER A C 1
ATOM 834 O O . SER A 1 112 ? 21.319 -5.289 -1.164 1.00 26.53 232 SER A O 1
ATOM 837 N N . GLY A 1 113 ? 23.489 -5.862 -1.081 1.00 21.83 233 GLY A N 1
ATOM 838 C CA . GLY A 1 113 ? 23.971 -4.556 -0.643 1.00 20.98 233 GLY A CA 1
ATOM 839 C C . GLY A 1 113 ? 23.584 -4.062 0.742 1.00 23.93 233 GLY A C 1
ATOM 840 O O . GLY A 1 113 ? 23.064 -4.801 1.581 1.00 22.01 233 GLY A O 1
ATOM 841 N N . THR A 1 114 ? 23.838 -2.770 0.968 1.00 21.52 234 THR A N 1
ATOM 842 C CA . THR A 1 114 ? 23.616 -2.120 2.246 1.00 21.47 234 THR A CA 1
ATOM 843 C C . THR A 1 114 ? 22.239 -1.488 2.344 1.00 25.71 234 THR A C 1
ATOM 844 O O . THR A 1 114 ? 21.559 -1.306 1.344 1.00 25.58 234 THR A O 1
ATOM 848 N N . LEU A 1 115 ? 21.879 -1.079 3.555 1.00 21.46 235 LEU A N 1
ATOM 849 C CA . LEU A 1 115 ? 20.667 -0.364 3.822 1.00 21.02 235 LEU A CA 1
ATOM 850 C C . LEU A 1 115 ? 20.779 1.064 3.215 1.00 27.42 235 LEU A C 1
ATOM 851 O O . LEU A 1 115 ? 19.765 1.607 2.784 1.00 28.36 235 LEU A O 1
ATOM 856 N N . LYS A 1 116 ? 21.990 1.658 3.189 1.00 24.86 236 LYS A N 1
ATOM 857 C CA . LYS A 1 116 ? 22.251 2.988 2.619 1.00 26.63 236 LYS A CA 1
ATOM 858 C C . LYS A 1 116 ? 21.883 3.005 1.121 1.00 30.63 236 LYS A C 1
ATO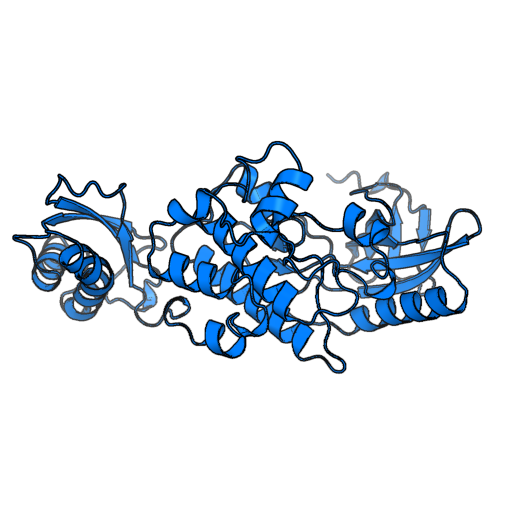M 859 O O . LYS A 1 116 ? 21.191 3.924 0.672 1.00 28.98 236 LYS A O 1
ATOM 865 N N . THR A 1 117 ? 22.354 1.989 0.363 1.00 27.58 237 THR A N 1
ATOM 866 C CA . THR A 1 117 ? 22.053 1.835 -1.060 1.00 27.29 237 THR A CA 1
ATOM 867 C C . THR A 1 117 ? 20.534 1.653 -1.241 1.00 31.13 237 THR A C 1
ATOM 868 O O . THR A 1 117 ? 19.926 2.308 -2.103 1.00 31.69 237 THR A O 1
ATOM 872 N N . TYR A 1 118 ? 19.926 0.789 -0.393 1.00 24.95 238 TYR A N 1
ATOM 873 C CA . TYR A 1 118 ? 18.490 0.533 -0.431 1.00 22.52 238 TYR A CA 1
ATOM 874 C C . TYR A 1 118 ? 17.664 1.841 -0.232 1.00 24.87 238 TYR A C 1
ATOM 875 O O . TYR A 1 118 ? 16.839 2.156 -1.077 1.00 25.25 238 TYR A O 1
ATOM 884 N N . LEU A 1 119 ? 17.956 2.618 0.816 1.00 20.09 239 LEU A N 1
ATOM 885 C CA . LEU A 1 119 ? 17.246 3.847 1.168 1.00 20.58 239 LEU A CA 1
ATOM 886 C C . LEU A 1 119 ? 17.505 5.050 0.237 1.00 26.68 239 LEU A C 1
ATOM 887 O O . LEU A 1 119 ? 16.787 6.034 0.335 1.00 26.77 239 LEU A O 1
ATOM 892 N N . LYS A 1 120 ? 18.464 4.967 -0.693 1.00 26.59 240 LYS A N 1
ATOM 893 C CA . LYS A 1 120 ? 18.718 6.007 -1.717 1.00 26.22 240 LYS A CA 1
ATOM 894 C C . LYS A 1 120 ? 17.549 6.039 -2.711 1.00 30.03 240 LYS A C 1
ATOM 895 O O . LYS A 1 120 ? 17.193 7.096 -3.217 1.00 30.36 240 LYS A O 1
ATOM 901 N N . ARG A 1 121 ? 16.950 4.868 -2.959 1.00 26.17 241 ARG A N 1
ATOM 902 C CA . ARG A 1 121 ? 15.893 4.641 -3.926 1.00 25.51 241 ARG A CA 1
ATOM 903 C C . ARG A 1 121 ? 14.564 4.150 -3.323 1.00 28.05 241 ARG A C 1
ATOM 904 O O . ARG A 1 121 ? 13.520 4.616 -3.743 1.00 30.31 241 ARG A O 1
ATOM 912 N N . PHE A 1 122 ? 14.598 3.172 -2.428 1.00 21.05 242 PHE A N 1
ATOM 913 C CA . PHE A 1 122 ? 13.403 2.535 -1.908 1.00 19.71 242 PHE A CA 1
ATOM 914 C C . PHE A 1 122 ? 13.065 2.858 -0.494 1.00 26.88 242 PHE A C 1
ATOM 915 O O . PHE A 1 122 ? 13.953 3.042 0.325 1.00 28.57 242 PHE A O 1
ATOM 923 N N . LYS A 1 123 ? 11.766 2.857 -0.195 1.00 24.81 243 LYS A N 1
ATOM 924 C CA . LYS A 1 123 ? 11.221 3.017 1.137 1.00 24.69 243 LYS A CA 1
ATOM 925 C C . LYS A 1 123 ? 11.217 1.629 1.722 1.00 28.53 243 LYS A C 1
ATOM 926 O O . LYS A 1 123 ? 11.127 0.663 0.962 1.00 28.82 243 LYS A O 1
ATOM 932 N N . VAL A 1 124 ? 11.268 1.496 3.048 1.00 26.13 244 VAL A N 1
ATOM 933 C CA . VAL A 1 124 ? 11.217 0.143 3.609 1.00 26.15 244 VAL A CA 1
ATOM 934 C C . VAL A 1 124 ? 9.794 -0.398 3.409 1.00 30.75 244 VAL A C 1
ATOM 935 O O . VAL A 1 124 ? 8.801 0.341 3.515 1.00 30.75 244 VAL A O 1
ATOM 939 N N . MET A 1 125 ? 9.725 -1.671 3.019 1.00 27.53 245 MET A N 1
ATOM 940 C CA . MET A 1 125 ? 8.487 -2.347 2.692 1.00 27.40 245 MET A CA 1
ATOM 941 C C . MET A 1 125 ? 7.536 -2.563 3.872 1.00 32.27 245 MET A C 1
ATOM 942 O O . MET A 1 125 ? 7.953 -2.733 5.040 1.00 30.98 245 MET A O 1
ATOM 947 N N . LYS A 1 126 ? 6.231 -2.508 3.529 1.00 28.36 246 LYS A N 1
ATOM 948 C CA . LYS A 1 126 ? 5.092 -2.647 4.421 1.00 27.32 246 LYS A CA 1
ATOM 949 C C . LYS A 1 126 ? 4.434 -4.029 4.308 1.00 32.42 246 LYS A C 1
ATOM 950 O O . LYS A 1 126 ? 4.543 -4.627 3.240 1.00 30.33 246 LYS A O 1
ATOM 956 N N . PRO A 1 127 ? 3.931 -4.667 5.415 1.00 30.95 247 PRO A N 1
ATOM 957 C CA . PRO A 1 127 ? 3.614 -4.100 6.744 1.00 30.76 247 PRO A CA 1
ATOM 958 C C . PRO A 1 127 ? 4.597 -4.167 7.927 1.00 40.87 247 PRO A C 1
ATOM 959 O O . PRO A 1 127 ? 4.381 -3.421 8.910 1.00 44.29 247 PRO A O 1
ATOM 963 N N . LYS A 1 128 ? 5.578 -5.078 7.937 1.00 35.12 248 LYS A N 1
ATOM 964 C CA . LYS A 1 128 ? 6.365 -5.238 9.176 1.00 32.95 248 LYS A CA 1
ATOM 965 C C . LYS A 1 128 ? 7.868 -4.990 9.112 1.00 32.04 248 LYS A C 1
ATOM 966 O O . LYS A 1 128 ? 8.501 -5.072 10.168 1.00 30.67 248 LYS A O 1
ATOM 972 N N . VAL A 1 129 ? 8.463 -4.809 7.920 1.00 26.76 249 VAL A N 1
ATOM 973 C CA . VAL A 1 129 ? 9.924 -4.832 7.798 1.00 26.66 249 VAL A CA 1
ATOM 974 C C . VAL A 1 129 ? 10.598 -3.684 8.588 1.00 29.19 249 VAL A C 1
ATOM 975 O O . VAL A 1 129 ? 11.627 -3.984 9.182 1.00 29.75 249 VAL A O 1
ATOM 979 N N . LEU A 1 130 ? 10.009 -2.474 8.718 1.00 25.67 250 LEU A N 1
ATOM 980 C CA . LEU A 1 130 ? 10.633 -1.420 9.548 1.00 27.40 250 LEU A CA 1
ATOM 981 C C . LEU A 1 130 ? 10.841 -1.897 11.009 1.00 32.82 250 LEU A C 1
ATOM 982 O O . LEU A 1 130 ? 11.966 -1.856 11.507 1.00 34.63 250 LEU A O 1
ATOM 987 N N . ARG A 1 131 ? 9.778 -2.387 11.657 1.00 27.14 251 ARG A N 1
ATOM 988 C CA . ARG A 1 131 ? 9.832 -2.885 13.029 1.00 27.69 251 ARG A CA 1
ATOM 989 C C . ARG A 1 131 ? 10.866 -4.013 13.175 1.00 30.09 251 ARG A C 1
ATOM 990 O O . ARG A 1 131 ? 11.588 -4.051 14.171 1.00 28.04 251 ARG A O 1
ATOM 998 N N . SER A 1 132 ? 10.912 -4.939 12.182 1.00 26.09 252 SER A N 1
ATOM 999 C CA . SER A 1 132 ? 11.786 -6.106 12.212 1.00 25.18 252 SER A CA 1
ATOM 1000 C C . SER A 1 132 ? 13.242 -5.733 12.067 1.00 27.68 252 SER A C 1
ATOM 1001 O O . SER A 1 132 ? 14.056 -6.270 12.797 1.00 29.88 252 SER A O 1
ATOM 1004 N N . TRP A 1 133 ? 13.579 -4.846 11.127 1.00 20.64 253 TRP A N 1
ATOM 1005 C CA . TRP A 1 133 ? 14.954 -4.452 10.871 1.00 19.16 253 TRP A CA 1
ATOM 1006 C C . TRP A 1 133 ? 15.504 -3.701 12.057 1.00 26.58 253 TRP A C 1
ATOM 1007 O O . TRP A 1 133 ? 16.646 -3.929 12.421 1.00 26.55 253 TRP A O 1
ATOM 1018 N N . CYS A 1 134 ? 14.672 -2.883 12.717 1.00 26.30 254 CYS A N 1
ATOM 1019 C CA . CYS A 1 134 ? 15.055 -2.164 13.938 1.00 27.64 254 CYS A CA 1
ATOM 1020 C C . CYS A 1 134 ? 15.423 -3.105 15.055 1.00 29.28 254 CYS A C 1
ATOM 1021 O O . CYS A 1 134 ? 16.524 -2.994 15.586 1.00 29.83 254 CYS A O 1
ATOM 1024 N N . ARG A 1 135 ? 14.522 -4.049 15.368 1.00 23.30 255 ARG A N 1
ATOM 1025 C CA . ARG A 1 135 ? 14.645 -5.072 16.404 1.00 22.84 255 ARG A CA 1
ATOM 1026 C C . ARG A 1 135 ? 15.885 -5.920 16.145 1.00 27.44 255 ARG A C 1
ATOM 1027 O O . ARG A 1 135 ? 16.587 -6.293 17.098 1.00 27.96 255 ARG A O 1
ATOM 1035 N N . GLN A 1 136 ? 16.182 -6.171 14.851 1.00 22.42 256 GLN A N 1
ATOM 1036 C CA . GLN A 1 136 ? 17.337 -6.941 14.418 1.00 22.12 256 GLN A CA 1
ATOM 1037 C C . GLN A 1 136 ? 18.646 -6.211 14.635 1.00 26.84 256 GLN A C 1
ATOM 1038 O O . GLN A 1 136 ? 19.609 -6.837 15.079 1.00 27.53 256 GLN A O 1
ATOM 1044 N N . ILE A 1 137 ? 18.683 -4.888 14.399 1.00 23.42 257 ILE A N 1
ATOM 1045 C CA . ILE A 1 137 ? 19.889 -4.092 14.678 1.00 22.98 257 ILE A CA 1
ATOM 1046 C C . ILE A 1 137 ? 20.102 -4.064 16.208 1.00 24.33 257 ILE A C 1
ATOM 1047 O O . ILE A 1 137 ? 21.241 -4.206 16.650 1.00 23.87 257 ILE A O 1
ATOM 1052 N N . LEU A 1 138 ? 19.010 -3.904 17.002 1.00 19.09 258 LEU A N 1
ATOM 1053 C CA . LEU A 1 138 ? 19.065 -3.878 18.476 1.00 18.24 258 LEU A CA 1
ATOM 1054 C 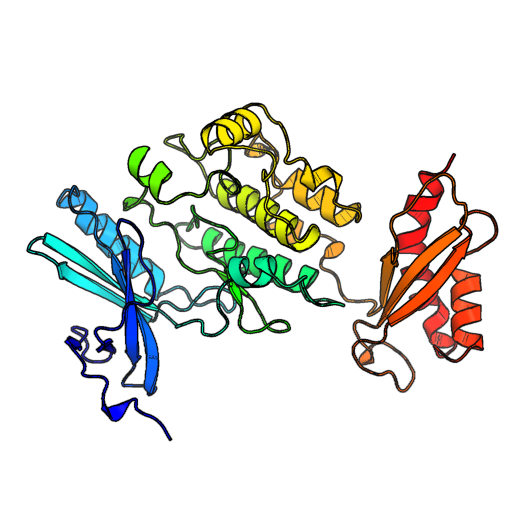C . LEU A 1 138 ? 19.576 -5.196 19.016 1.00 23.97 258 LEU A C 1
ATOM 1055 O O . LEU A 1 138 ? 20.506 -5.175 19.795 1.00 23.46 258 LEU A O 1
ATOM 1060 N N . LYS A 1 139 ? 19.058 -6.332 18.501 1.00 22.20 259 LYS A N 1
ATOM 1061 C CA . LYS A 1 139 ? 19.486 -7.681 18.863 1.00 22.17 259 LYS A CA 1
ATOM 1062 C C . LYS A 1 139 ? 20.956 -7.916 18.539 1.00 29.11 259 LYS A C 1
ATOM 1063 O O . LYS A 1 139 ? 21.668 -8.503 19.359 1.00 31.49 259 LYS A O 1
ATOM 1069 N N . GLY A 1 140 ? 21.395 -7.457 17.370 1.00 25.32 260 GLY A N 1
ATOM 1070 C CA . GLY A 1 140 ? 22.788 -7.534 16.928 1.00 24.95 260 GLY A CA 1
ATOM 1071 C C . GLY A 1 140 ? 23.722 -6.718 17.812 1.00 28.25 260 GLY A C 1
ATOM 1072 O O . GLY A 1 140 ? 24.754 -7.220 18.248 1.00 28.12 260 GLY A O 1
ATOM 1073 N N . LEU A 1 141 ? 23.352 -5.464 18.113 1.00 23.64 261 LEU A N 1
ATOM 1074 C CA . LEU A 1 141 ? 24.092 -4.578 19.007 1.00 22.04 261 LEU A CA 1
ATOM 1075 C C . LEU A 1 141 ? 24.146 -5.158 20.426 1.00 28.43 261 LEU A C 1
ATOM 1076 O O . LEU A 1 141 ? 25.213 -5.155 21.041 1.00 29.38 261 LEU A O 1
ATOM 1081 N N . GLN A 1 142 ? 23.002 -5.656 20.943 1.00 25.35 262 GLN A N 1
ATOM 1082 C CA . GLN A 1 142 ? 22.894 -6.261 22.272 1.00 25.09 262 GLN A CA 1
ATOM 1083 C C . GLN A 1 142 ? 23.865 -7.432 22.402 1.00 32.72 262 GLN A C 1
ATOM 1084 O O . GLN A 1 142 ? 24.490 -7.560 23.450 1.00 35.50 262 GLN A O 1
ATOM 1090 N N . PHE A 1 143 ? 23.988 -8.274 21.350 1.00 27.14 263 PHE A N 1
ATOM 1091 C CA . PHE A 1 143 ? 24.903 -9.410 21.273 1.00 26.19 263 PHE A CA 1
ATOM 1092 C C . PHE A 1 143 ? 26.354 -8.940 21.398 1.00 31.98 263 PHE A C 1
ATOM 1093 O O . PHE A 1 143 ? 27.108 -9.533 22.152 1.00 32.71 263 PHE A O 1
ATOM 1101 N N . LEU A 1 144 ? 26.745 -7.891 20.639 1.00 28.95 264 LEU A N 1
ATOM 1102 C CA . LEU A 1 144 ? 28.081 -7.281 20.664 1.00 27.43 264 LEU A CA 1
ATOM 1103 C C . LEU A 1 144 ? 28.376 -6.690 22.051 1.00 31.81 264 LEU A C 1
ATOM 1104 O O . LEU A 1 144 ? 29.439 -6.963 22.609 1.00 33.94 264 LEU A O 1
ATOM 1109 N N . HIS A 1 145 ? 27.422 -5.969 22.637 1.00 26.71 265 HIS A N 1
ATOM 1110 C CA . HIS A 1 145 ? 27.568 -5.353 23.976 1.00 26.35 265 HIS A CA 1
ATOM 1111 C C . HIS A 1 145 ? 27.592 -6.366 25.127 1.00 32.55 265 HIS A C 1
ATOM 1112 O O . HIS A 1 145 ? 27.992 -5.998 26.236 1.00 31.53 265 HIS A O 1
ATOM 1119 N N . THR A 1 146 ? 27.129 -7.616 24.887 1.00 32.00 266 THR A N 1
ATOM 1120 C CA . THR A 1 146 ? 27.074 -8.655 25.932 1.00 33.01 266 THR A CA 1
ATOM 1121 C C . THR A 1 146 ? 28.207 -9.658 25.818 1.00 41.48 266 THR A C 1
ATOM 1122 O O . THR A 1 146 ? 28.179 -10.708 26.479 1.00 42.07 266 THR A O 1
ATOM 1126 N N . ARG A 1 147 ? 29.221 -9.327 25.004 1.00 38.31 267 ARG A N 1
ATOM 1127 C CA . ARG A 1 147 ? 30.387 -10.181 24.867 1.00 37.45 267 ARG A CA 1
ATOM 1128 C C . ARG A 1 147 ? 31.294 -9.926 26.058 1.00 42.66 267 ARG A C 1
ATOM 1129 O O . ARG A 1 147 ? 31.087 -8.943 26.781 1.00 42.20 267 ARG A O 1
ATOM 1137 N N . THR A 1 148 ? 32.255 -10.833 26.307 1.00 39.86 268 THR A N 1
ATOM 1138 C CA . THR A 1 148 ? 33.227 -10.659 27.393 1.00 39.99 268 THR A CA 1
ATOM 1139 C C . THR A 1 148 ? 34.613 -10.634 26.745 1.00 43.39 268 THR A C 1
ATOM 1140 O O . THR A 1 148 ? 35.072 -11.668 26.238 1.00 44.02 268 THR A O 1
ATOM 1144 N N . PRO A 1 149 ? 35.247 -9.447 26.634 1.00 38.70 269 PRO A N 1
ATOM 1145 C CA . PRO A 1 149 ? 34.770 -8.131 27.086 1.00 38.19 269 PRO A CA 1
ATOM 1146 C C . PRO A 1 149 ? 33.766 -7.543 26.070 1.00 42.01 269 PRO A C 1
ATOM 1147 O O . PRO A 1 149 ? 33.711 -8.025 24.919 1.00 40.45 269 PRO A O 1
ATOM 1151 N N . PRO A 1 150 ? 32.919 -6.554 26.469 1.00 38.06 270 PRO A N 1
ATOM 1152 C CA . PRO A 1 150 ? 31.936 -6.003 25.510 1.00 36.31 270 PRO A CA 1
ATOM 1153 C C . PRO A 1 150 ? 32.561 -5.459 24.231 1.00 37.12 270 PRO A C 1
ATOM 1154 O O . PRO A 1 150 ? 33.670 -4.923 24.266 1.00 37.69 270 PRO A O 1
ATOM 1158 N N . ILE A 1 151 ? 31.866 -5.634 23.097 1.00 30.65 271 ILE A N 1
ATOM 1159 C CA . ILE A 1 151 ? 32.271 -5.066 21.808 1.00 28.96 271 ILE A CA 1
ATOM 1160 C C . ILE A 1 151 ? 31.357 -3.862 21.557 1.00 31.84 271 ILE A C 1
ATOM 1161 O O . ILE A 1 151 ? 30.156 -3.938 21.798 1.00 32.46 271 ILE A O 1
ATOM 1166 N N . ILE A 1 152 ? 31.941 -2.740 21.154 1.00 26.95 272 ILE A N 1
ATOM 1167 C CA . ILE A 1 152 ? 31.221 -1.517 20.762 1.00 24.43 272 ILE A CA 1
ATOM 1168 C C . ILE A 1 152 ? 31.425 -1.450 19.258 1.00 27.72 272 ILE A C 1
ATOM 1169 O O . ILE A 1 152 ? 32.561 -1.594 18.808 1.00 28.85 272 ILE A O 1
ATOM 1174 N N . HIS A 1 153 ? 30.357 -1.260 18.473 1.00 23.03 273 HIS A N 1
ATOM 1175 C CA . HIS A 1 153 ? 30.496 -1.180 17.009 1.00 21.34 273 HIS A CA 1
ATOM 1176 C C . HIS A 1 153 ? 31.383 0.012 16.625 1.00 25.08 273 HIS A C 1
ATOM 1177 O O . HIS A 1 153 ? 32.326 -0.187 15.892 1.00 22.00 273 HIS A O 1
ATOM 1184 N N . ARG A 1 154 ? 31.106 1.230 17.173 1.00 25.24 274 ARG A N 1
ATOM 1185 C CA . ARG A 1 154 ? 31.874 2.474 16.946 1.00 25.88 274 ARG A CA 1
ATOM 1186 C C . ARG A 1 154 ? 31.637 3.139 15.605 1.00 29.24 274 ARG A C 1
ATOM 1187 O O . ARG A 1 154 ? 32.026 4.293 15.447 1.00 30.07 274 ARG A O 1
ATOM 1195 N N . ASP A 1 155 ? 31.058 2.422 14.624 1.00 23.18 275 ASP A N 1
ATOM 1196 C CA . ASP A 1 155 ? 30.882 2.968 13.291 1.00 22.44 275 ASP A CA 1
ATOM 1197 C C . ASP A 1 155 ? 29.538 2.533 12.721 1.00 27.80 275 ASP A C 1
ATOM 1198 O O . ASP A 1 155 ? 29.434 2.260 11.523 1.00 27.80 275 ASP A O 1
ATOM 1203 N N . LEU A 1 156 ? 28.496 2.462 13.581 1.00 24.68 276 LEU A N 1
ATOM 1204 C CA . LEU A 1 156 ? 27.158 2.047 13.142 1.00 24.70 276 LEU A CA 1
ATOM 1205 C C . LEU A 1 156 ? 26.507 3.112 12.295 1.00 28.49 276 LEU A C 1
ATOM 1206 O O . LEU A 1 156 ? 26.477 4.287 12.665 1.00 30.00 276 LEU A O 1
ATOM 1211 N N . LYS A 1 157 ? 26.028 2.694 11.138 1.00 23.53 277 LYS A N 1
ATOM 1212 C CA . LYS A 1 157 ? 25.370 3.535 10.141 1.00 23.62 277 LYS A CA 1
ATOM 1213 C C . LYS A 1 157 ? 24.771 2.612 9.108 1.00 28.54 277 LYS A C 1
ATOM 1214 O O . LYS A 1 157 ? 25.153 1.441 9.030 1.00 25.60 277 LYS A O 1
ATOM 1220 N N . CYS A 1 158 ? 23.889 3.158 8.274 1.00 29.18 278 CYS A N 1
ATOM 1221 C CA . CYS A 1 158 ? 23.175 2.408 7.247 1.00 30.77 278 CYS A CA 1
ATOM 1222 C C . CYS A 1 158 ? 24.089 1.730 6.247 1.00 30.90 278 CYS A C 1
ATOM 1223 O O . CYS A 1 158 ? 23.787 0.604 5.860 1.00 30.62 278 CYS A O 1
ATOM 1226 N N . ASP A 1 159 ? 25.254 2.330 5.948 1.00 25.98 279 ASP A N 1
ATOM 1227 C CA . ASP A 1 159 ? 26.243 1.743 5.047 1.00 26.38 279 ASP A CA 1
ATOM 1228 C C . ASP A 1 159 ? 26.959 0.525 5.641 1.00 29.35 279 ASP A C 1
ATOM 1229 O O . ASP A 1 159 ? 27.596 -0.201 4.895 1.00 29.39 279 ASP A O 1
ATOM 1234 N N . ASN A 1 160 ? 26.780 0.253 6.962 1.00 25.81 280 ASN A N 1
ATOM 1235 C CA . ASN A 1 160 ? 27.355 -0.877 7.703 1.00 24.41 280 ASN A CA 1
ATOM 1236 C C . ASN A 1 160 ? 26.322 -1.904 8.145 1.00 26.34 280 ASN A C 1
ATOM 1237 O O . ASN A 1 160 ? 26.635 -2.824 8.909 1.00 26.77 280 ASN A O 1
ATOM 1242 N N . ILE A 1 161 ? 25.090 -1.744 7.634 1.00 20.48 281 ILE A N 1
ATOM 1243 C CA . ILE A 1 161 ? 23.961 -2.641 7.818 1.00 18.26 281 ILE A CA 1
ATOM 1244 C C . ILE A 1 161 ? 23.673 -3.209 6.424 1.00 23.66 281 ILE A C 1
ATOM 1245 O O . ILE A 1 161 ? 23.416 -2.467 5.482 1.00 24.37 281 ILE A O 1
ATOM 1250 N N . PHE A 1 162 ? 23.737 -4.522 6.303 1.00 20.79 282 PHE A N 1
ATOM 1251 C CA . PHE A 1 162 ? 23.517 -5.242 5.048 1.00 20.07 282 PHE A CA 1
ATOM 1252 C C . PHE A 1 162 ? 22.196 -5.954 5.093 1.00 26.31 282 PHE A C 1
ATOM 1253 O O . PHE A 1 162 ? 21.749 -6.409 6.161 1.00 25.72 282 PHE A O 1
ATOM 1261 N N . ILE A 1 163 ? 21.565 -6.047 3.934 1.00 23.11 283 ILE A N 1
ATOM 1262 C CA . ILE A 1 163 ? 20.259 -6.668 3.834 1.00 23.67 283 ILE A CA 1
ATOM 1263 C C . ILE A 1 163 ? 20.365 -8.001 3.086 1.00 28.89 283 ILE A C 1
ATOM 1264 O O . ILE A 1 163 ? 21.196 -8.137 2.173 1.00 27.97 283 ILE A O 1
ATOM 1269 N N . THR A 1 164 ? 19.541 -8.990 3.488 1.00 27.73 284 THR A N 1
ATOM 1270 C CA . THR A 1 164 ? 19.486 -10.284 2.790 1.00 27.70 284 THR A CA 1
ATOM 1271 C C . THR A 1 164 ? 18.565 -10.113 1.601 1.00 30.60 284 THR A C 1
ATOM 1272 O O . THR A 1 164 ? 18.788 -10.708 0.555 1.00 32.13 284 THR A O 1
ATOM 1276 N N . GLY A 1 165 ? 17.615 -9.203 1.753 1.00 25.96 285 GLY A N 1
ATOM 1277 C CA . GLY A 1 165 ? 16.602 -8.862 0.770 1.00 25.52 285 GLY A CA 1
ATOM 1278 C C . GLY A 1 165 ? 15.641 -7.835 1.329 1.00 29.87 285 GLY A C 1
ATOM 1279 O O . GLY A 1 165 ? 15.651 -7.566 2.536 1.00 30.91 285 GLY A O 1
ATOM 1280 N N . PRO A 1 166 ? 14.748 -7.267 0.490 1.00 25.07 286 PRO A N 1
ATOM 1281 C CA . PRO A 1 166 ? 13.832 -6.236 0.989 1.00 24.19 286 PRO A CA 1
ATOM 1282 C C . PRO A 1 166 ? 12.814 -6.722 2.026 1.00 28.18 286 PRO A C 1
ATOM 1283 O O . PRO A 1 166 ? 12.332 -5.910 2.815 1.00 28.11 286 PRO A O 1
ATOM 1287 N N . THR A 1 167 ? 12.517 -8.030 2.050 1.00 25.65 287 THR A N 1
ATOM 1288 C CA . THR A 1 167 ? 11.604 -8.651 3.022 1.00 27.17 287 THR A CA 1
ATOM 1289 C C . THR A 1 167 ? 12.356 -9.640 3.927 1.00 34.91 287 THR A C 1
ATOM 1290 O O . THR A 1 167 ? 11.742 -10.373 4.722 1.00 36.73 287 THR A O 1
ATOM 1294 N N . GLY A 1 168 ? 13.675 -9.650 3.793 1.00 30.71 288 GLY A N 1
ATOM 1295 C CA . GLY A 1 168 ? 14.527 -10.517 4.581 1.00 30.25 288 GLY A CA 1
ATOM 1296 C C . GLY A 1 168 ? 14.976 -9.856 5.862 1.00 35.01 288 GLY A C 1
ATOM 1297 O O . GLY A 1 168 ? 14.324 -8.949 6.388 1.00 35.46 288 GLY A O 1
ATOM 1298 N N . SER A 1 169 ? 16.116 -10.301 6.346 1.00 31.03 289 SER A N 1
ATOM 1299 C CA . SER A 1 169 ? 16.718 -9.804 7.555 1.00 30.78 289 SER A CA 1
ATOM 1300 C C . SER A 1 169 ? 17.923 -8.878 7.296 1.00 32.73 289 SER A C 1
ATOM 1301 O O . SER A 1 169 ? 18.484 -8.833 6.191 1.00 31.60 289 SER A O 1
ATOM 1304 N N . VAL A 1 170 ? 18.288 -8.120 8.334 1.00 27.75 290 VAL A N 1
ATOM 1305 C CA . VAL A 1 170 ? 19.451 -7.248 8.331 1.00 26.89 290 VAL A CA 1
ATOM 1306 C C . VAL A 1 170 ? 20.588 -7.855 9.143 1.00 28.34 290 VAL A C 1
ATOM 1307 O O . VAL A 1 170 ? 20.343 -8.586 10.103 1.00 29.08 290 VAL A O 1
ATOM 1311 N N . LYS A 1 171 ? 21.820 -7.552 8.751 1.00 22.54 291 LYS A N 1
ATOM 1312 C CA . LYS A 1 171 ? 23.038 -7.966 9.439 1.00 22.08 291 LYS A CA 1
ATOM 1313 C C . LYS A 1 171 ? 23.980 -6.778 9.558 1.00 26.13 291 LYS A C 1
ATOM 1314 O O . LYS A 1 171 ? 24.219 -6.072 8.582 1.00 25.14 291 LYS A O 1
ATOM 1320 N N . ILE A 1 172 ? 24.462 -6.521 10.773 1.00 23.94 292 ILE A N 1
ATOM 1321 C CA . ILE A 1 172 ? 25.457 -5.496 11.035 1.00 24.50 292 ILE A CA 1
ATOM 1322 C C . ILE A 1 172 ? 26.826 -6.088 10.610 1.00 32.00 292 ILE A C 1
ATOM 1323 O O . ILE A 1 172 ? 27.173 -7.234 10.968 1.00 31.62 292 ILE A O 1
ATOM 1328 N N . GLY A 1 173 ? 27.596 -5.289 9.889 1.00 28.85 293 GLY A N 1
ATOM 1329 C CA . GLY A 1 173 ? 28.939 -5.665 9.480 1.00 28.43 293 GLY A CA 1
ATOM 1330 C C . GLY A 1 173 ? 29.859 -4.494 9.696 1.00 32.17 293 GLY A C 1
ATOM 1331 O O . GLY A 1 173 ? 29.443 -3.478 10.261 1.00 32.81 293 GLY A O 1
ATOM 1332 N N . ASP A 1 174 ? 31.101 -4.624 9.224 1.00 28.02 294 ASP A N 1
ATOM 1333 C CA . ASP A 1 174 ? 32.144 -3.600 9.258 1.00 27.32 294 ASP A CA 1
ATOM 1334 C C . ASP A 1 174 ? 32.318 -2.938 10.632 1.00 32.38 294 ASP A C 1
ATOM 1335 O O . ASP A 1 174 ? 32.285 -1.709 10.748 1.00 33.59 294 ASP A O 1
ATOM 1340 N N . LEU A 1 175 ? 32.530 -3.753 11.668 1.00 28.50 295 LEU A N 1
ATOM 1341 C CA . LEU A 1 175 ? 32.739 -3.248 13.019 1.00 29.52 295 LEU A CA 1
ATOM 1342 C C . LEU A 1 175 ? 33.930 -2.300 13.041 1.00 36.73 295 LEU A C 1
ATOM 1343 O O . LEU A 1 175 ? 34.910 -2.545 12.340 1.00 37.98 295 LEU A O 1
ATOM 1348 N N . GLY A 1 176 ? 33.820 -1.209 13.792 1.00 33.52 296 GLY A N 1
ATOM 1349 C CA . GLY A 1 176 ? 34.900 -0.247 13.949 1.00 33.53 296 GLY A CA 1
ATOM 1350 C C . GLY A 1 176 ? 35.880 -0.810 14.953 1.00 39.88 296 GLY A C 1
ATOM 1351 O O . GLY A 1 176 ? 35.507 -1.037 16.111 1.00 40.46 296 GLY A O 1
ATOM 1352 N N . LEU A 1 177 ? 37.107 -1.126 14.504 1.00 37.81 297 LEU A N 1
ATOM 1353 C CA . LEU A 1 177 ? 38.120 -1.728 15.369 1.00 38.95 297 LEU A CA 1
ATOM 1354 C C . LEU A 1 177 ? 38.761 -0.703 16.293 1.00 45.56 297 LEU A C 1
ATOM 1355 O O . LEU A 1 177 ? 39.317 0.282 15.811 1.00 46.90 297 LEU A O 1
ATOM 1360 N N . ALA A 1 178 ? 38.657 -0.918 17.618 1.00 43.01 298 ALA A N 1
ATOM 1361 C CA . ALA A 1 178 ? 39.193 -0.027 18.668 1.00 44.13 298 ALA A CA 1
ATOM 1362 C C . ALA A 1 178 ? 40.593 0.574 18.353 1.00 50.61 298 ALA A C 1
ATOM 1363 O O . ALA A 1 178 ? 40.773 1.794 18.416 1.00 50.85 298 ALA A O 1
ATOM 1365 N N . THR A 1 179 ? 41.544 -0.294 17.961 1.00 47.57 299 THR A N 1
ATOM 1366 C CA . THR A 1 179 ? 42.932 0.021 17.620 1.00 47.58 299 THR A CA 1
ATOM 1367 C C . THR A 1 179 ? 43.047 0.853 16.342 1.00 50.66 299 THR A C 1
ATOM 1368 O O . THR A 1 179 ? 43.959 1.684 16.246 1.00 50.92 299 THR A O 1
ATOM 1372 N N . LEU A 1 180 ? 42.107 0.660 15.389 1.00 44.51 300 LEU A N 1
ATOM 1373 C CA . LEU A 1 180 ? 42.065 1.397 14.129 1.00 42.98 300 LEU A CA 1
ATOM 1374 C C . LEU A 1 180 ? 41.421 2.787 14.255 1.00 45.48 300 LEU A C 1
ATOM 1375 O O . LEU A 1 180 ? 41.452 3.576 13.314 1.00 45.73 300 LEU A O 1
ATOM 1380 N N . MET A 1 181 ? 40.842 3.082 15.411 1.00 41.17 301 MET A N 1
ATOM 1381 C CA . MET A 1 181 ? 40.131 4.337 15.666 1.00 41.00 301 MET A CA 1
ATOM 1382 C C . MET A 1 181 ? 40.572 4.970 16.967 1.00 47.76 301 MET A C 1
ATOM 1383 O O . MET A 1 181 ? 39.750 5.564 17.665 1.00 48.43 301 MET A O 1
ATOM 1388 N N . ARG A 1 182 ? 41.864 4.841 17.305 1.00 45.39 302 ARG A N 1
ATOM 1389 C CA . ARG A 1 182 ? 42.423 5.413 18.5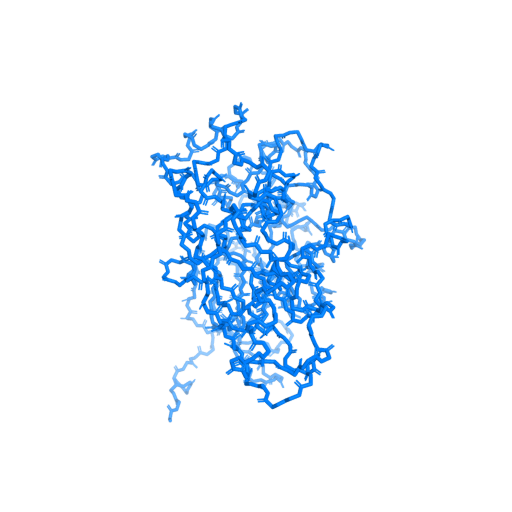25 1.00 44.55 302 ARG A CA 1
ATOM 1390 C C . ARG A 1 182 ? 42.565 6.948 18.422 1.00 46.29 302 ARG A C 1
ATOM 1391 O O . ARG A 1 182 ? 42.526 7.622 19.449 1.00 48.69 302 ARG A O 1
ATOM 1399 N N . THR A 1 183 ? 42.701 7.497 17.197 1.00 38.60 303 THR A N 1
ATOM 1400 C CA . THR A 1 183 ? 42.971 8.921 16.971 1.00 36.62 303 THR A CA 1
ATOM 1401 C C . THR A 1 183 ? 41.855 9.736 16.341 1.00 39.04 303 THR A C 1
ATOM 1402 O O . THR A 1 183 ? 41.045 9.215 15.559 1.00 38.92 303 THR A O 1
ATOM 1406 N N . SER A 1 184 ? 41.913 11.064 16.576 1.00 33.81 304 SER A N 1
ATOM 1407 C CA . SER A 1 184 ? 40.978 12.008 15.992 1.00 33.20 304 SER A CA 1
ATOM 1408 C C . SER A 1 184 ? 41.032 12.007 14.483 1.00 36.63 304 SER A C 1
ATOM 1409 O O . SER A 1 184 ? 40.003 12.232 13.853 1.00 38.14 304 SER A O 1
ATOM 1412 N N . PHE A 1 185 ? 42.207 11.687 13.901 1.00 32.43 305 PHE A N 1
ATOM 1413 C CA . PHE A 1 185 ? 42.407 11.566 12.456 1.00 30.88 305 PHE A CA 1
ATOM 1414 C C . PHE A 1 185 ? 41.613 10.360 11.930 1.00 34.54 305 PHE A C 1
ATOM 1415 O O . PHE A 1 185 ? 40.813 10.517 11.014 1.00 33.82 305 PHE A O 1
ATOM 1423 N N . ALA A 1 186 ? 41.878 9.159 12.496 1.00 31.70 306 ALA A N 1
ATOM 1424 C CA . ALA A 1 186 ? 41.244 7.884 12.144 1.00 31.22 306 ALA A CA 1
ATOM 1425 C C . ALA A 1 186 ? 39.735 7.962 12.293 1.00 33.91 306 ALA A C 1
ATOM 1426 O O . ALA A 1 186 ? 39.023 7.466 11.427 1.00 34.52 306 ALA A O 1
ATOM 1428 N N . LYS A 1 187 ? 39.248 8.631 13.354 1.00 28.30 307 LYS A N 1
ATOM 1429 C CA . LYS A 1 187 ? 37.821 8.825 13.595 1.00 27.41 307 LYS A CA 1
ATOM 1430 C C . LYS A 1 187 ? 37.196 9.727 12.530 1.00 31.17 307 LYS A C 1
ATOM 1431 O O . LYS A 1 187 ? 36.056 9.521 12.180 1.00 31.93 307 LYS A O 1
ATOM 1437 N N . SER A 1 188 ? 37.930 10.711 12.016 1.00 29.09 308 SER A N 1
ATOM 1438 C CA . SER A 1 188 ? 37.438 11.664 11.013 1.00 29.24 308 SER A CA 1
ATOM 1439 C C . SER A 1 188 ? 37.361 11.081 9.622 1.00 34.25 308 SER A C 1
ATOM 1440 O O . SER A 1 188 ? 36.583 11.570 8.803 1.00 35.70 308 SER A O 1
ATOM 1443 N N . VAL A 1 189 ? 38.164 10.048 9.353 1.00 29.73 309 VAL A N 1
ATOM 1444 C CA . VAL A 1 189 ? 38.202 9.352 8.065 1.00 29.34 309 VAL A CA 1
ATOM 1445 C C . VAL A 1 189 ? 37.198 8.173 8.082 1.00 32.37 309 VAL A C 1
ATOM 1446 O O . VAL A 1 189 ? 36.508 7.950 7.090 1.00 33.60 309 VAL A O 1
ATOM 1450 N N . ILE A 1 190 ? 37.156 7.402 9.183 1.00 26.61 310 ILE A N 1
ATOM 1451 C CA . ILE A 1 190 ? 36.271 6.239 9.291 1.00 26.35 310 ILE A CA 1
ATOM 1452 C C . ILE A 1 190 ? 34.820 6.660 9.477 1.00 30.95 310 ILE A C 1
ATOM 1453 O O . ILE A 1 190 ? 33.987 6.323 8.637 1.00 32.03 310 ILE A O 1
ATOM 1458 N N . GLY A 1 191 ? 34.548 7.409 10.539 1.00 27.37 311 GLY A N 1
ATOM 1459 C CA . GLY A 1 191 ? 33.207 7.863 10.895 1.00 28.52 311 GLY A CA 1
ATOM 1460 C C . GLY A 1 191 ? 32.452 8.740 9.910 1.00 34.16 311 GLY A C 1
ATOM 1461 O O . GLY A 1 191 ? 33.061 9.436 9.097 1.00 34.00 311 GLY A O 1
ATOM 1462 N N . THR A 1 192 ? 31.097 8.702 9.999 1.00 32.06 312 THR A N 1
ATOM 1463 C CA . THR A 1 192 ? 30.128 9.500 9.227 1.00 31.30 312 THR A CA 1
ATOM 1464 C C . THR A 1 192 ? 29.474 10.429 10.268 1.00 36.18 312 THR A C 1
ATOM 1465 O O . THR A 1 192 ? 28.740 9.945 11.142 1.00 34.60 312 THR A O 1
ATOM 1469 N N . PRO A 1 193 ? 29.797 11.753 10.218 1.00 34.98 313 PRO A N 1
ATOM 1470 C CA . PRO A 1 193 ? 29.264 12.714 11.215 1.00 34.50 313 PRO A CA 1
ATOM 1471 C C . PRO A 1 193 ? 27.789 12.555 11.613 1.00 36.94 313 PRO A C 1
ATOM 1472 O O . PRO A 1 193 ? 27.450 12.673 12.787 1.00 37.92 313 PRO A O 1
ATOM 1476 N N . GLU A 1 194 ? 26.925 12.296 10.635 1.00 30.90 314 GLU A N 1
ATOM 1477 C CA . GLU A 1 194 ? 25.483 12.132 10.801 1.00 29.82 314 GLU A CA 1
ATOM 1478 C C . GLU A 1 194 ? 25.103 11.094 11.855 1.00 33.83 314 GLU A C 1
ATOM 1479 O O . GLU A 1 194 ? 24.183 11.326 12.644 1.00 34.41 314 GLU A O 1
ATOM 1485 N N . PHE A 1 195 ? 25.858 9.982 11.892 1.00 30.39 315 PHE A N 1
ATOM 1486 C CA . PHE A 1 195 ? 25.632 8.806 12.728 1.00 28.99 315 PHE A CA 1
ATOM 1487 C C . PHE A 1 195 ? 26.446 8.793 14.021 1.00 33.95 315 PHE A C 1
ATOM 1488 O O . PHE A 1 195 ? 26.259 7.896 14.839 1.00 33.42 315 PHE A O 1
ATOM 1496 N N . MET A 1 196 ? 27.313 9.804 14.228 1.00 31.60 316 MET A N 1
ATOM 1497 C CA . MET A 1 196 ? 28.224 9.893 15.376 1.00 31.34 316 MET A CA 1
ATOM 1498 C C . MET A 1 196 ? 27.669 10.670 16.529 1.00 37.01 316 MET A C 1
ATOM 1499 O O . MET A 1 196 ? 27.248 11.816 16.357 1.00 37.60 316 MET A O 1
ATOM 1504 N N . ALA A 1 197 ? 27.719 10.066 17.723 1.00 35.02 317 ALA A N 1
ATOM 1505 C CA . ALA A 1 197 ? 27.287 10.687 18.980 1.00 35.64 317 ALA A CA 1
ATOM 1506 C C . ALA A 1 197 ? 28.217 11.864 19.264 1.00 42.36 317 ALA A C 1
ATOM 1507 O O . ALA A 1 197 ? 29.381 11.807 18.848 1.00 41.97 317 ALA A O 1
ATOM 1509 N N . PRO A 1 198 ? 27.766 12.949 19.940 1.00 40.28 318 PRO A N 1
ATOM 1510 C CA . PRO A 1 198 ? 28.691 14.067 20.222 1.00 40.39 318 PRO A CA 1
ATOM 1511 C C . PRO A 1 198 ? 30.009 13.669 20.935 1.00 43.08 318 PRO A C 1
ATOM 1512 O O . PRO A 1 198 ? 31.045 14.263 20.662 1.00 43.43 318 PRO A O 1
ATOM 1516 N N . GLU A 1 199 ? 29.982 12.633 21.794 1.00 37.69 319 GLU A N 1
ATOM 1517 C CA . GLU A 1 199 ? 31.150 12.189 22.552 1.00 36.90 319 GLU A CA 1
ATOM 1518 C C . GLU A 1 199 ? 32.098 11.248 21.783 1.00 41.16 319 GLU A C 1
ATOM 1519 O O . GLU A 1 199 ? 33.032 10.714 22.390 1.00 38.86 319 GLU A O 1
ATOM 1525 N N . MET A 1 200 ? 31.858 11.030 20.467 1.00 40.28 320 MET A N 1
ATOM 1526 C CA . MET A 1 200 ? 32.690 10.133 19.659 1.00 41.04 320 MET A CA 1
ATOM 1527 C C . MET A 1 200 ? 34.154 10.565 19.604 1.00 47.88 320 MET A C 1
ATOM 1528 O O . MET A 1 200 ? 35.014 9.694 19.600 1.00 46.83 320 MET A O 1
ATOM 1533 N N . TYR A 1 201 ? 34.441 11.890 19.637 1.00 47.52 321 TYR A N 1
ATOM 1534 C CA . TYR A 1 201 ? 35.812 12.400 19.601 1.00 48.97 321 TYR A CA 1
ATOM 1535 C C . TYR A 1 201 ? 36.503 12.511 20.959 1.00 56.30 321 TYR A C 1
ATOM 1536 O O . TYR A 1 201 ? 37.673 12.904 21.016 1.00 57.77 321 TYR A O 1
ATOM 1545 N N . GLU A 1 202 ? 35.824 12.124 22.036 1.00 53.01 322 GLU A N 1
ATOM 1546 C CA . GLU A 1 202 ? 36.444 12.099 23.355 1.00 52.94 322 GLU A CA 1
ATOM 1547 C C . GLU A 1 202 ? 37.256 10.808 23.412 1.00 57.01 322 GLU A C 1
ATOM 1548 O O . GLU A 1 202 ? 36.972 9.866 22.670 1.00 56.03 322 GLU A O 1
ATOM 1554 N N . GLU A 1 203 ? 38.270 10.759 24.268 1.00 55.36 323 GLU A N 1
ATOM 1555 C CA . GLU A 1 203 ? 39.092 9.556 24.393 1.00 56.40 323 GLU A CA 1
ATOM 1556 C C . GLU A 1 203 ? 38.266 8.419 25.003 1.00 61.35 323 GLU A C 1
ATOM 1557 O O . GLU A 1 203 ? 38.544 7.244 24.751 1.00 61.46 323 GLU A O 1
ATOM 1563 N N . HIS A 1 204 ? 37.235 8.778 25.786 1.00 57.77 324 HIS A N 1
ATOM 1564 C CA . HIS A 1 204 ? 36.382 7.807 26.440 1.00 57.03 324 HIS A CA 1
ATOM 1565 C C . HIS A 1 204 ? 34.898 7.985 26.132 1.00 54.76 324 HIS A C 1
ATOM 1566 O O . HIS A 1 204 ? 34.305 9.054 26.353 1.00 54.28 324 HIS A O 1
ATOM 1573 N N . TYR A 1 205 ? 34.319 6.902 25.594 1.00 45.44 325 TYR A N 1
ATOM 1574 C CA . TYR A 1 205 ? 32.908 6.742 25.265 1.00 42.35 325 TYR A CA 1
ATOM 1575 C C . TYR A 1 205 ? 32.574 5.281 25.500 1.00 44.41 325 TYR A C 1
ATOM 1576 O O . TYR A 1 205 ? 33.484 4.440 25.515 1.00 43.34 325 TYR A O 1
ATOM 1585 N N . ASP A 1 206 ? 31.285 4.973 25.721 1.00 40.09 326 ASP A N 1
ATOM 1586 C CA . ASP A 1 206 ? 30.861 3.590 25.922 1.00 38.62 326 ASP A CA 1
ATOM 1587 C C . ASP A 1 206 ? 29.905 3.140 24.800 1.00 40.51 326 ASP A C 1
ATOM 1588 O O . ASP A 1 206 ? 29.800 3.817 23.784 1.00 39.70 326 ASP A O 1
ATOM 1593 N N . GLU A 1 207 ? 29.240 1.994 24.985 1.00 35.99 327 GLU A N 1
ATOM 1594 C CA . GLU A 1 207 ? 28.318 1.354 24.052 1.00 34.62 327 GLU A CA 1
ATOM 1595 C C . GLU A 1 207 ? 27.119 2.241 23.638 1.00 33.33 327 GLU A C 1
ATOM 1596 O O . GLU A 1 207 ? 26.472 1.925 22.647 1.00 33.14 327 GLU A O 1
ATOM 1602 N N . SER A 1 208 ? 26.841 3.349 24.373 1.00 25.36 328 SER A N 1
ATOM 1603 C CA . SER A 1 208 ? 25.723 4.242 24.069 1.00 22.83 328 SER A CA 1
ATOM 1604 C C . SER A 1 208 ? 25.959 5.083 22.811 1.00 25.18 328 SER A C 1
ATOM 1605 O O . SER A 1 208 ? 25.010 5.682 22.316 1.00 23.80 328 SER A O 1
ATOM 1608 N N . VAL A 1 209 ? 27.182 5.045 22.228 1.00 22.51 329 VAL A N 1
ATOM 1609 C CA . VAL A 1 209 ? 27.462 5.660 20.916 1.00 21.29 329 VAL A CA 1
ATOM 1610 C C . VAL A 1 209 ? 26.689 4.856 19.836 1.00 26.46 329 VAL A C 1
ATOM 1611 O O . VAL A 1 209 ? 26.208 5.454 18.861 1.00 28.39 329 VAL A O 1
ATOM 1615 N N . ASP A 1 210 ? 26.568 3.505 20.037 1.00 21.02 330 ASP A N 1
ATOM 1616 C CA . ASP A 1 210 ? 25.869 2.548 19.175 1.00 20.86 330 ASP A CA 1
ATOM 1617 C C . ASP A 1 210 ? 24.355 2.727 19.236 1.00 27.35 330 ASP A C 1
ATOM 1618 O O . ASP A 1 210 ? 23.661 2.416 18.268 1.00 29.64 330 ASP A O 1
ATOM 1623 N N . VAL A 1 211 ? 23.842 3.209 20.376 1.00 23.87 331 VAL A N 1
ATOM 1624 C CA . VAL A 1 211 ? 22.422 3.523 20.629 1.00 22.98 331 VAL A CA 1
ATOM 1625 C C . VAL A 1 211 ? 22.067 4.795 19.854 1.00 25.96 331 VAL A C 1
ATOM 1626 O O . VAL A 1 211 ? 21.039 4.843 19.180 1.00 26.46 331 VAL A O 1
ATOM 1630 N N . TYR A 1 212 ? 22.944 5.809 19.940 1.00 20.75 332 TYR A N 1
ATOM 1631 C CA . TYR A 1 212 ? 22.805 7.064 19.240 1.00 21.80 332 TYR A CA 1
ATOM 1632 C C . TYR A 1 212 ? 22.771 6.835 17.690 1.00 29.12 332 TYR A C 1
ATOM 1633 O O . TYR A 1 212 ? 21.978 7.471 16.995 1.00 29.62 332 TYR A O 1
ATOM 1642 N N . ALA A 1 213 ? 23.678 5.981 17.177 1.00 26.16 333 ALA A N 1
ATOM 1643 C CA . ALA A 1 213 ? 23.828 5.630 15.769 1.00 25.07 333 ALA A CA 1
ATOM 1644 C C . ALA A 1 213 ? 22.608 4.828 15.313 1.00 28.67 333 ALA A C 1
ATOM 1645 O O . ALA A 1 213 ? 22.140 5.027 14.186 1.00 28.57 333 ALA A O 1
ATOM 1647 N N . PHE A 1 214 ? 22.074 3.942 16.196 1.00 23.98 334 PHE A N 1
ATOM 1648 C CA . PHE A 1 214 ? 20.846 3.178 15.940 1.00 23.42 334 PHE A CA 1
ATOM 1649 C C . PHE A 1 214 ? 19.683 4.149 15.722 1.00 28.96 334 PHE A C 1
ATOM 1650 O O . PHE A 1 214 ? 18.917 3.963 14.774 1.00 29.87 334 PHE A O 1
ATOM 1658 N N . GLY A 1 215 ? 19.555 5.150 16.605 1.00 25.66 335 GLY A N 1
ATOM 1659 C CA . GLY A 1 215 ? 18.509 6.168 16.539 1.00 25.39 335 GLY A CA 1
ATOM 1660 C C . GLY A 1 215 ? 18.476 6.883 15.203 1.00 29.81 335 GLY A C 1
ATOM 1661 O O . GLY A 1 215 ? 17.395 7.144 14.668 1.00 29.50 335 GLY A O 1
ATOM 1662 N N . MET A 1 216 ? 19.678 7.154 14.644 1.00 26.33 336 MET A N 1
ATOM 1663 C CA . MET A 1 216 ? 19.908 7.815 13.349 1.00 26.19 336 MET A CA 1
ATOM 1664 C C . MET A 1 216 ? 19.582 6.899 12.181 1.00 29.38 336 MET A C 1
ATOM 1665 O O . MET A 1 216 ? 19.087 7.376 11.185 1.00 27.91 336 MET A O 1
ATOM 1670 N N . CYS A 1 217 ? 19.833 5.582 12.311 1.00 29.35 337 CYS A N 1
ATOM 1671 C CA . CYS A 1 217 ? 19.497 4.555 11.313 1.00 30.29 337 CYS A CA 1
ATOM 1672 C C . CYS A 1 217 ? 17.988 4.462 11.220 1.00 31.64 337 CYS A C 1
ATOM 1673 O O . CYS A 1 217 ? 17.429 4.516 10.125 1.00 30.36 337 CYS A O 1
ATOM 1676 N N . MET A 1 218 ? 17.334 4.342 12.386 1.00 28.04 338 MET A N 1
ATOM 1677 C CA . MET A 1 218 ? 15.892 4.251 12.488 1.00 27.91 338 MET A CA 1
ATOM 1678 C C . MET A 1 218 ? 15.256 5.516 11.922 1.00 30.65 338 MET A C 1
ATOM 1679 O O . MET A 1 218 ? 14.272 5.394 11.201 1.00 30.07 338 MET A O 1
ATOM 1684 N N . LEU A 1 219 ? 15.835 6.715 12.200 1.00 25.92 339 LEU A N 1
ATOM 1685 C CA . LEU A 1 219 ? 15.322 7.968 11.650 1.00 24.91 339 LEU A CA 1
ATOM 1686 C C . LEU A 1 219 ? 15.301 7.894 10.128 1.00 31.65 339 LEU A C 1
ATOM 1687 O O . LEU A 1 219 ? 14.261 8.161 9.526 1.00 32.38 339 LEU A O 1
ATOM 1692 N N . GLU A 1 220 ? 16.436 7.468 9.520 1.00 28.87 340 GLU A N 1
ATOM 1693 C CA . GLU A 1 220 ? 16.595 7.314 8.078 1.00 28.45 340 GLU A CA 1
ATOM 1694 C C . GLU A 1 220 ? 15.594 6.289 7.487 1.00 32.54 340 GLU A C 1
ATOM 1695 O O . GLU A 1 220 ? 14.977 6.555 6.457 1.00 31.73 340 GLU A O 1
ATOM 1701 N N . MET A 1 221 ? 15.412 5.151 8.150 1.00 29.65 341 MET A N 1
ATOM 1702 C CA . MET A 1 221 ? 14.438 4.164 7.708 1.00 30.26 341 MET A CA 1
ATOM 1703 C C . MET A 1 221 ? 12.991 4.679 7.779 1.00 37.07 341 MET A C 1
ATOM 1704 O O . MET A 1 221 ? 12.165 4.229 6.995 1.00 37.71 341 MET A O 1
ATOM 1709 N N . ALA A 1 222 ? 12.683 5.598 8.718 1.00 34.54 342 ALA A N 1
ATOM 1710 C CA . ALA A 1 222 ? 11.329 6.137 8.973 1.00 33.39 342 ALA A CA 1
ATOM 1711 C C . ALA A 1 222 ? 10.951 7.274 8.046 1.00 39.55 342 ALA A C 1
ATOM 1712 O O . ALA A 1 222 ? 9.782 7.394 7.673 1.00 39.35 342 ALA A O 1
ATOM 1714 N N . THR A 1 223 ? 11.920 8.151 7.755 1.00 38.19 343 THR A N 1
ATOM 1715 C CA . THR A 1 223 ? 11.732 9.356 6.956 1.00 38.91 343 THR A CA 1
ATOM 1716 C C . THR A 1 223 ? 12.130 9.177 5.506 1.00 45.59 343 THR A C 1
ATOM 1717 O O . THR A 1 223 ? 11.862 10.070 4.692 1.00 46.25 343 THR A O 1
ATOM 1721 N N . SER A 1 224 ? 12.781 8.044 5.181 1.00 43.50 344 SER A N 1
ATOM 1722 C CA . SER A 1 224 ? 13.272 7.734 3.825 1.00 44.17 344 SER A CA 1
ATOM 1723 C C . SER A 1 224 ? 14.114 8.923 3.294 1.00 49.17 344 SER A C 1
ATOM 1724 O O . SER A 1 224 ? 13.967 9.337 2.146 1.00 51.53 344 SER A O 1
ATOM 1727 N N . GLU A 1 225 ? 14.928 9.523 4.177 1.00 43.98 345 GLU A N 1
ATOM 1728 C CA . GLU A 1 225 ? 15.822 10.649 3.866 1.00 43.28 345 GLU A CA 1
ATOM 1729 C C . GLU A 1 225 ? 17.038 10.680 4.793 1.00 44.49 345 GLU A C 1
ATOM 1730 O O . GLU A 1 225 ? 16.966 10.251 5.948 1.00 43.42 345 GLU A O 1
ATOM 1736 N N . TYR A 1 226 ? 18.140 11.199 4.267 1.00 40.37 346 TYR A N 1
ATOM 1737 C CA . TYR A 1 226 ? 19.427 11.299 4.916 1.00 40.15 346 TYR A CA 1
ATOM 1738 C C . TYR A 1 226 ? 19.460 12.267 6.103 1.00 42.54 346 TYR A C 1
ATOM 1739 O O . TYR A 1 226 ? 19.097 13.428 5.916 1.00 41.69 346 TYR A O 1
ATOM 1748 N N . PRO A 1 227 ? 19.896 11.843 7.331 1.00 38.92 347 PRO A N 1
ATOM 1749 C CA . PRO A 1 227 ? 19.909 12.796 8.466 1.00 38.68 347 PRO A CA 1
ATOM 1750 C C . PRO A 1 227 ? 20.895 13.941 8.246 1.00 43.89 347 PRO A C 1
ATOM 1751 O O . PRO A 1 227 ? 21.972 13.727 7.686 1.00 45.00 347 PRO A O 1
ATOM 1755 N N . TYR A 1 228 ? 20.500 15.160 8.647 1.00 39.93 348 TYR A N 1
ATOM 1756 C CA . TYR A 1 228 ? 21.262 16.405 8.490 1.00 38.57 348 TYR A CA 1
ATOM 1757 C C . TYR A 1 228 ? 21.583 16.732 7.025 1.00 44.36 348 TYR A C 1
ATOM 1758 O O . TYR A 1 228 ? 22.670 17.236 6.752 1.00 44.80 348 TYR A O 1
ATOM 1767 N N . SER A 1 229 ? 20.646 16.465 6.083 1.00 41.85 349 SER A N 1
ATOM 1768 C CA . SER A 1 229 ? 20.896 16.786 4.674 1.00 42.96 349 SER A CA 1
ATOM 1769 C C . SER A 1 229 ? 20.904 18.321 4.426 1.00 51.50 349 SER A C 1
ATOM 1770 O O . SER A 1 229 ? 21.556 18.797 3.493 1.00 51.35 349 SER A O 1
ATOM 1773 N N . GLU A 1 230 ? 20.259 19.087 5.334 1.00 50.51 350 GLU A N 1
ATOM 1774 C CA . GLU A 1 230 ? 20.200 20.554 5.307 1.00 50.89 350 GLU A CA 1
ATOM 1775 C C . GLU A 1 230 ? 21.613 21.190 5.438 1.00 57.42 350 GLU A C 1
ATOM 1776 O O . GLU A 1 230 ? 21.834 22.325 4.995 1.00 58.54 350 GLU A O 1
ATOM 1782 N N . CYS A 1 231 ? 22.557 20.441 6.037 1.00 53.27 351 CYS A N 1
ATOM 1783 C CA . CYS A 1 231 ? 23.929 20.879 6.241 1.00 52.68 351 CYS A CA 1
ATOM 1784 C C . CYS A 1 231 ? 24.727 20.787 4.952 1.00 60.22 351 CYS A C 1
ATOM 1785 O O . CYS A 1 231 ? 24.513 19.866 4.154 1.00 60.12 351 CYS A O 1
ATOM 1788 N N . GLN A 1 232 ? 25.634 21.762 4.745 1.00 58.57 352 GLN A N 1
ATOM 1789 C CA . GLN A 1 232 ? 26.490 21.872 3.555 1.00 58.72 352 GLN A CA 1
ATOM 1790 C C . GLN A 1 232 ? 27.718 20.972 3.697 1.00 63.98 352 GLN A C 1
ATOM 1791 O O . GLN A 1 232 ? 28.175 20.405 2.693 1.00 64.38 352 GLN A O 1
ATOM 1797 N N . ASN A 1 233 ? 28.252 20.844 4.944 1.00 59.55 353 ASN A N 1
ATOM 1798 C CA . ASN A 1 233 ? 29.419 20.016 5.253 1.00 59.22 353 ASN A CA 1
ATOM 1799 C C . ASN A 1 233 ? 29.408 19.445 6.686 1.00 63.89 353 ASN A C 1
ATOM 1800 O O . ASN A 1 233 ? 28.559 19.810 7.502 1.00 63.94 353 ASN A O 1
ATOM 1805 N N . ALA A 1 234 ? 30.371 18.547 6.974 1.00 60.63 354 ALA A N 1
ATOM 1806 C CA . ALA A 1 234 ? 30.591 17.842 8.240 1.00 60.26 354 ALA A CA 1
ATOM 1807 C C . ALA A 1 234 ? 30.787 18.750 9.435 1.00 64.54 354 ALA A C 1
ATOM 1808 O O . ALA A 1 234 ? 30.441 18.344 10.542 1.00 65.06 354 ALA A O 1
ATOM 1810 N N . ALA A 1 235 ? 31.361 19.954 9.233 1.00 61.28 355 ALA A N 1
ATOM 1811 C CA . ALA A 1 235 ? 31.601 20.927 10.307 1.00 61.33 355 ALA A CA 1
ATOM 1812 C C . ALA A 1 235 ? 30.287 21.461 10.841 1.00 64.64 355 ALA A C 1
ATOM 1813 O O . ALA A 1 235 ? 30.133 21.619 12.058 1.00 63.82 355 ALA A O 1
ATOM 1815 N N . GLN A 1 236 ? 29.328 21.700 9.922 1.00 61.21 356 GLN A N 1
ATOM 1816 C CA . GLN A 1 236 ? 27.984 22.192 10.223 1.00 61.24 356 GLN A CA 1
ATOM 1817 C C . GLN A 1 236 ? 27.210 21.158 11.041 1.00 65.28 356 GLN A C 1
ATOM 1818 O O . GLN A 1 236 ? 26.528 21.542 11.997 1.00 64.44 356 GLN A O 1
ATOM 1824 N N . ILE A 1 237 ? 27.354 19.843 10.688 1.00 61.94 357 ILE A N 1
ATOM 1825 C CA . ILE A 1 237 ? 26.724 18.707 11.387 1.00 61.29 357 ILE A CA 1
ATOM 1826 C C . ILE A 1 237 ? 27.300 18.623 12.798 1.00 67.79 357 ILE A C 1
ATOM 1827 O O . ILE A 1 237 ? 26.528 18.582 13.753 1.00 67.14 357 ILE A O 1
ATOM 1832 N N . TYR A 1 238 ? 28.650 18.651 12.926 1.00 67.25 358 TYR A N 1
ATOM 1833 C CA . TYR A 1 238 ? 29.362 18.625 14.207 1.00 68.65 358 TYR A CA 1
ATOM 1834 C C . TYR A 1 238 ? 28.898 19.756 15.129 1.00 73.60 358 TYR A C 1
ATOM 1835 O O . TYR A 1 238 ? 28.665 19.501 16.307 1.00 72.23 358 TYR A O 1
ATOM 1844 N N . ARG A 1 239 ? 28.735 20.989 14.580 1.00 71.93 359 ARG A N 1
ATOM 1845 C CA . ARG A 1 239 ? 28.260 22.164 15.325 1.00 72.38 359 ARG A CA 1
ATOM 1846 C C . ARG A 1 239 ? 26.836 21.946 15.836 1.00 75.50 359 ARG A C 1
ATOM 1847 O O . ARG A 1 239 ? 26.581 22.174 17.019 1.00 75.48 359 ARG A O 1
ATOM 1855 N N . LYS A 1 240 ? 25.925 21.479 14.949 1.00 70.83 360 LYS A N 1
ATOM 1856 C CA . LYS A 1 240 ? 24.517 21.200 15.248 1.00 69.96 360 LYS A CA 1
ATOM 1857 C C . LYS A 1 240 ? 24.360 20.086 16.295 1.00 74.14 360 LYS A C 1
ATOM 1858 O O . LYS A 1 240 ? 23.623 20.278 17.263 1.00 73.32 360 LYS A O 1
ATOM 1864 N N . VAL A 1 241 ? 25.070 18.943 16.112 1.00 71.51 361 VAL A N 1
ATOM 1865 C CA . VAL A 1 241 ? 25.060 17.773 17.014 1.00 71.82 361 VAL A CA 1
ATOM 1866 C C . VAL A 1 241 ? 25.503 18.169 18.435 1.00 75.15 361 VAL A C 1
ATOM 1867 O O . VAL A 1 241 ? 24.782 17.890 19.397 1.00 74.39 361 VAL A O 1
ATOM 1871 N N . THR A 1 242 ? 26.664 18.857 18.548 1.00 71.79 362 THR A N 1
ATOM 1872 C CA . THR A 1 242 ? 27.245 19.309 19.824 1.00 71.32 362 THR A CA 1
ATOM 1873 C C . THR A 1 242 ? 26.402 20.421 20.496 1.00 74.98 362 THR A C 1
ATOM 1874 O O . THR A 1 242 ? 26.483 20.565 21.718 1.00 75.11 362 THR A O 1
ATOM 1878 N N . SER A 1 243 ? 25.577 21.169 19.719 1.00 70.66 363 SER A N 1
ATOM 1879 C CA . SER A 1 243 ? 24.681 22.218 20.234 1.00 69.75 363 SER A CA 1
ATOM 1880 C C . SER A 1 243 ? 23.378 21.635 20.783 1.00 72.08 363 SER A C 1
ATOM 1881 O O . SER A 1 243 ? 22.682 22.314 21.542 1.00 72.35 363 SER A O 1
ATOM 1884 N N . GLY A 1 244 ? 23.051 20.405 20.377 1.00 66.44 364 GLY A N 1
ATOM 1885 C CA . GLY A 1 244 ? 21.813 19.727 20.762 1.00 65.03 364 GLY A CA 1
ATOM 1886 C C . GLY A 1 244 ? 20.668 20.017 19.802 1.00 64.69 364 GLY A C 1
ATOM 1887 O O . GLY A 1 244 ? 19.496 20.015 20.195 1.00 62.40 364 GLY A O 1
ATOM 1888 N N . ILE A 1 245 ? 21.020 20.273 18.524 1.00 59.50 365 ILE A N 1
ATOM 1889 C CA . ILE A 1 245 ? 20.085 20.590 17.449 1.00 58.44 365 ILE A CA 1
ATOM 1890 C C . ILE A 1 245 ? 19.842 19.338 16.600 1.00 59.41 365 ILE A C 1
ATOM 1891 O O . ILE A 1 245 ? 20.723 18.901 15.843 1.00 58.54 365 ILE A O 1
ATOM 1896 N N . LYS A 1 246 ? 18.626 18.777 16.734 1.00 52.76 366 LYS A N 1
ATOM 1897 C CA . LYS A 1 246 ? 18.169 17.590 16.025 1.00 50.97 366 LYS A CA 1
ATOM 1898 C C . LYS A 1 246 ? 18.100 17.788 14.486 1.00 52.07 366 LYS A C 1
ATOM 1899 O O . LYS A 1 246 ? 17.992 18.936 14.035 1.00 50.02 366 LYS A O 1
ATOM 1905 N N . PRO A 1 247 ? 18.182 16.697 13.660 1.00 46.77 367 PRO A N 1
ATOM 1906 C CA . PRO A 1 247 ? 18.046 16.881 12.204 1.00 45.75 367 PRO A CA 1
ATOM 1907 C C . PRO A 1 247 ? 16.625 17.353 11.869 1.00 50.20 367 PRO A C 1
ATOM 1908 O O . PRO A 1 247 ? 15.672 16.936 12.527 1.00 49.24 367 PRO A O 1
ATOM 1912 N N . ALA A 1 248 ? 16.486 18.247 10.877 1.00 46.56 368 ALA A N 1
ATOM 1913 C CA . ALA A 1 248 ? 15.190 18.792 10.475 1.00 46.21 368 ALA A CA 1
ATOM 1914 C C . ALA A 1 248 ? 14.191 17.676 10.136 1.00 48.69 368 ALA A C 1
ATOM 1915 O O . ALA A 1 248 ? 12.981 17.849 10.332 1.00 49.31 368 ALA A O 1
ATOM 1917 N N . SER A 1 249 ? 14.715 16.520 9.659 1.00 41.91 369 SER A N 1
ATOM 1918 C CA . SER A 1 249 ? 13.942 15.334 9.287 1.00 39.53 369 SER A CA 1
ATOM 1919 C C . SER A 1 249 ? 13.292 14.606 10.493 1.00 40.11 369 SER A C 1
ATOM 1920 O O . SER A 1 249 ? 12.402 13.780 10.287 1.00 38.19 369 SER A O 1
ATOM 1923 N N . PHE A 1 250 ? 13.728 14.915 11.731 1.00 36.45 370 PHE A N 1
ATOM 1924 C CA . PHE A 1 250 ? 13.167 14.333 12.955 1.00 36.87 370 PHE A CA 1
ATOM 1925 C C . PHE A 1 250 ? 11.737 14.856 13.130 1.00 44.37 370 PHE A C 1
ATOM 1926 O O . PHE A 1 250 ? 10.858 14.104 13.550 1.00 45.07 370 PHE A O 1
ATOM 1934 N N . ASN A 1 251 ? 11.495 16.122 12.741 1.00 41.90 371 ASN A N 1
ATOM 1935 C CA . ASN A 1 251 ? 10.168 16.727 12.792 1.00 42.38 371 ASN A CA 1
ATOM 1936 C C . ASN A 1 251 ? 9.296 16.310 11.593 1.00 46.98 371 ASN A C 1
ATOM 1937 O O . ASN A 1 251 ? 8.161 16.772 11.456 1.00 47.89 371 ASN A O 1
ATOM 1942 N N . LYS A 1 252 ? 9.807 15.396 10.758 1.00 42.53 372 LYS A N 1
ATOM 1943 C CA . LYS A 1 252 ? 9.079 14.844 9.623 1.00 41.81 372 LYS A CA 1
ATOM 1944 C C . LYS A 1 252 ? 8.562 13.444 9.982 1.00 45.59 372 LYS A C 1
ATOM 1945 O O . LYS A 1 252 ? 7.823 12.839 9.195 1.00 44.34 372 LYS A O 1
ATOM 1951 N N . VAL A 1 253 ? 8.944 12.941 11.192 1.00 42.54 373 VAL A N 1
ATOM 1952 C CA . VAL A 1 253 ? 8.492 11.649 11.726 1.00 42.48 373 VAL A CA 1
ATOM 1953 C C . VAL A 1 253 ? 7.044 11.870 12.148 1.00 47.77 373 VAL A C 1
ATOM 1954 O O . VAL A 1 253 ? 6.771 12.761 12.972 1.00 47.14 373 VAL A O 1
ATOM 1958 N N . THR A 1 254 ? 6.126 11.121 11.492 1.00 45.57 374 THR A N 1
ATOM 1959 C CA . THR A 1 254 ? 4.670 11.201 11.657 1.00 45.78 374 THR A CA 1
ATOM 1960 C C . THR A 1 254 ? 4.142 10.225 12.705 1.00 50.59 374 THR A C 1
ATOM 1961 O O . THR A 1 254 ? 3.085 10.492 13.284 1.00 52.13 374 THR A O 1
ATOM 1965 N N . ASP A 1 255 ? 4.865 9.114 12.966 1.00 44.38 375 ASP A N 1
ATOM 1966 C CA . ASP A 1 255 ? 4.454 8.167 13.996 1.00 43.20 375 ASP A CA 1
ATOM 1967 C C . ASP A 1 255 ? 4.993 8.636 15.375 1.00 45.63 375 ASP A C 1
ATOM 1968 O O . ASP A 1 255 ? 6.214 8.728 15.560 1.00 44.92 375 ASP A O 1
ATOM 1973 N N . PRO A 1 256 ? 4.086 8.948 16.338 1.00 41.30 376 PRO A N 1
ATOM 1974 C CA . PRO A 1 256 ? 4.534 9.406 17.672 1.00 39.83 376 PRO A CA 1
ATOM 1975 C C . PRO A 1 256 ? 5.424 8.424 18.409 1.00 39.83 376 PRO A C 1
ATOM 1976 O O . PRO A 1 256 ? 6.320 8.881 19.098 1.00 39.21 376 PRO A O 1
ATOM 1980 N N . GLU A 1 257 ? 5.202 7.103 18.242 1.00 35.38 377 GLU A N 1
ATOM 1981 C CA . GLU A 1 257 ? 6.002 6.023 18.861 1.00 35.18 377 GLU A CA 1
ATOM 1982 C C . GLU A 1 257 ? 7.424 5.978 18.276 1.00 38.58 377 GLU A C 1
ATOM 1983 O O . GLU A 1 257 ? 8.392 5.863 19.029 1.00 39.78 377 GLU A O 1
ATOM 1989 N N . VAL A 1 258 ? 7.534 6.077 16.928 1.00 31.33 378 VAL A N 1
ATOM 1990 C CA . VAL A 1 258 ? 8.786 6.093 16.190 1.00 29.34 378 VAL A CA 1
ATOM 1991 C C . VAL A 1 258 ? 9.581 7.365 16.579 1.00 32.32 378 VAL A C 1
ATOM 1992 O O . VAL A 1 258 ? 10.770 7.248 16.873 1.00 30.37 378 VAL A O 1
ATOM 1996 N N . LYS A 1 259 ? 8.909 8.545 16.674 1.00 29.69 379 LYS A N 1
ATOM 1997 C CA . LYS A 1 259 ? 9.545 9.821 17.088 1.00 28.99 379 LYS A CA 1
ATOM 1998 C C . LYS A 1 259 ? 10.087 9.744 18.538 1.00 33.15 379 LYS A C 1
ATOM 1999 O O . LYS A 1 259 ? 11.162 10.280 18.833 1.00 32.62 379 LYS A O 1
ATOM 2005 N N . GLU A 1 260 ? 9.351 9.026 19.412 1.00 29.65 380 GLU A N 1
ATOM 2006 C CA . GLU A 1 260 ? 9.679 8.831 20.823 1.00 29.74 380 GLU A CA 1
ATOM 2007 C C . GLU A 1 260 ? 10.943 7.991 21.014 1.00 31.96 380 GLU A C 1
ATOM 2008 O O . GLU A 1 260 ? 11.797 8.367 21.811 1.00 33.13 380 GLU A O 1
ATOM 2014 N N . ILE A 1 261 ? 11.040 6.850 20.312 1.00 25.77 381 ILE A N 1
ATOM 2015 C CA . ILE A 1 261 ? 12.185 5.940 20.354 1.00 24.50 381 ILE A CA 1
ATOM 2016 C C . ILE A 1 261 ? 13.430 6.647 19.852 1.00 30.16 381 ILE A C 1
ATOM 2017 O O . ILE A 1 261 ? 14.458 6.582 20.512 1.00 31.18 381 ILE A O 1
ATOM 2022 N N . ILE A 1 262 ? 13.323 7.335 18.695 1.00 27.31 382 ILE A N 1
ATOM 2023 C CA . ILE A 1 262 ? 14.395 8.093 18.060 1.00 26.16 382 ILE A CA 1
ATOM 2024 C C . ILE A 1 262 ? 14.954 9.127 19.020 1.00 30.47 382 ILE A C 1
ATOM 2025 O O . ILE A 1 262 ? 16.156 9.095 19.283 1.00 31.24 382 ILE A O 1
ATOM 2030 N N . GLU A 1 263 ? 14.100 9.992 19.587 1.00 27.54 383 GLU A N 1
ATOM 2031 C CA . GLU A 1 263 ? 14.560 11.031 20.506 1.00 28.36 383 GLU A CA 1
ATOM 2032 C C . GLU A 1 263 ? 15.227 10.444 21.753 1.00 32.86 383 GLU A C 1
ATOM 2033 O O . GLU A 1 263 ? 16.194 11.042 22.248 1.00 34.41 383 GLU A O 1
ATOM 2039 N N . GLY A 1 264 ? 14.762 9.285 22.219 1.00 26.38 384 GLY A N 1
ATOM 2040 C CA . GLY A 1 264 ? 15.354 8.654 23.395 1.00 25.73 384 GLY A CA 1
ATOM 2041 C C . GLY A 1 264 ? 16.745 8.115 23.140 1.00 30.07 384 GLY A C 1
ATOM 2042 O O . GLY A 1 264 ? 17.544 7.947 24.068 1.00 29.09 384 GLY A O 1
ATOM 2043 N N . CYS A 1 265 ? 17.029 7.843 21.853 1.00 26.89 385 CYS A N 1
ATOM 2044 C CA . CYS A 1 265 ? 18.279 7.318 21.336 1.00 25.57 385 CYS A CA 1
ATOM 2045 C C . CYS A 1 265 ? 19.275 8.417 20.983 1.00 28.15 385 CYS A C 1
ATOM 2046 O O . CYS A 1 265 ? 20.464 8.227 21.186 1.00 25.89 385 CYS A O 1
ATOM 2049 N N . ILE A 1 266 ? 18.821 9.527 20.391 1.00 26.73 386 ILE A N 1
ATOM 2050 C CA . ILE A 1 266 ? 19.755 10.556 19.918 1.00 26.58 386 ILE A CA 1
ATOM 2051 C C . ILE A 1 266 ? 19.912 11.719 20.936 1.00 35.73 386 ILE A C 1
ATOM 2052 O O . ILE A 1 266 ? 20.361 12.823 20.569 1.00 36.36 386 ILE A O 1
ATOM 2057 N N . ARG A 1 267 ? 19.646 11.419 22.238 1.00 33.45 387 ARG A N 1
ATOM 2058 C CA . ARG A 1 267 ? 19.815 12.377 23.321 1.00 34.32 387 ARG A CA 1
ATOM 2059 C C . ARG A 1 267 ? 21.291 12.821 23.423 1.00 43.15 387 ARG A C 1
ATOM 2060 O O . ARG A 1 267 ? 22.191 11.978 23.357 1.00 43.86 387 ARG A O 1
ATOM 2068 N N . GLN A 1 268 ? 21.536 14.145 23.528 1.00 40.72 388 GLN A N 1
ATOM 2069 C CA . GLN A 1 268 ? 22.881 14.705 23.664 1.00 40.74 388 GLN A CA 1
ATOM 2070 C C . GLN A 1 268 ? 23.644 14.023 24.825 1.00 45.16 388 GLN A C 1
ATOM 2071 O O . GLN A 1 268 ? 24.736 13.503 24.606 1.00 46.27 388 GLN A O 1
ATOM 2077 N N . ASN A 1 269 ? 23.033 13.961 26.023 1.00 40.21 389 ASN A N 1
ATOM 2078 C CA . ASN A 1 269 ? 23.625 13.325 27.193 1.00 38.42 389 ASN A CA 1
ATOM 2079 C C . ASN A 1 269 ? 23.502 11.812 27.098 1.00 39.62 389 ASN A C 1
ATOM 2080 O O . ASN A 1 269 ? 22.395 11.242 27.153 1.00 38.09 389 ASN A O 1
ATOM 2085 N N . LYS A 1 270 ? 24.669 11.180 26.964 1.00 35.40 390 LYS A N 1
ATOM 2086 C CA . LYS A 1 270 ? 24.907 9.736 26.869 1.00 34.96 390 LYS A CA 1
ATOM 2087 C C . LYS A 1 270 ? 24.178 8.940 27.976 1.00 39.64 390 LYS A C 1
ATOM 2088 O O . LYS A 1 270 ? 23.579 7.911 27.687 1.00 39.82 390 LYS A O 1
ATOM 2094 N N . SER A 1 271 ? 24.193 9.443 29.217 1.00 37.52 391 SER A N 1
ATOM 2095 C CA . SER A 1 271 ? 23.558 8.804 30.378 1.00 37.54 391 SER A CA 1
ATOM 2096 C C . SER A 1 271 ? 22.022 8.821 30.307 1.00 42.21 391 SER A C 1
ATOM 2097 O O . SER A 1 271 ? 21.368 7.934 30.859 1.00 43.18 391 SER A O 1
ATOM 2100 N N . GLU A 1 272 ? 21.458 9.819 29.627 1.00 38.25 392 GLU A N 1
ATOM 2101 C CA . GLU A 1 272 ? 20.019 9.965 29.454 1.00 38.03 392 GLU A CA 1
ATOM 2102 C C . GLU A 1 272 ? 19.484 9.046 28.333 1.00 42.93 392 GLU A C 1
ATOM 2103 O O . GLU A 1 272 ? 18.272 8.839 28.242 1.00 44.61 392 GLU A O 1
ATOM 2109 N N . ARG A 1 273 ? 20.365 8.540 27.453 1.00 37.60 393 ARG A N 1
ATOM 2110 C CA . ARG A 1 273 ? 19.959 7.673 26.353 1.00 36.18 393 ARG A CA 1
ATOM 2111 C C . ARG A 1 273 ? 19.305 6.388 26.845 1.00 40.06 393 ARG A C 1
ATOM 2112 O O . ARG A 1 273 ? 19.668 5.857 27.897 1.00 41.62 393 ARG A O 1
ATOM 2120 N N . LEU A 1 274 ? 18.348 5.899 26.059 1.00 33.37 394 LEU A N 1
ATOM 2121 C CA . LEU A 1 274 ? 17.605 4.663 26.254 1.00 31.60 394 LEU A CA 1
ATOM 2122 C C . LEU A 1 274 ? 18.560 3.482 26.244 1.00 31.42 394 LEU A C 1
ATOM 2123 O O . LEU A 1 274 ? 19.602 3.542 25.594 1.00 30.57 394 LEU A O 1
ATOM 2128 N N . SER A 1 275 ? 18.215 2.408 26.958 1.00 26.67 395 SER A N 1
ATOM 2129 C CA . SER A 1 275 ? 19.035 1.195 26.951 1.00 25.62 395 SER A CA 1
ATOM 2130 C C . SER A 1 275 ? 18.373 0.189 26.007 1.00 28.28 395 SER A C 1
ATOM 2131 O O . SER A 1 275 ? 17.147 0.205 25.876 1.00 27.69 395 SER A O 1
ATOM 2134 N N . ILE A 1 276 ? 19.167 -0.659 25.342 1.00 26.00 396 ILE A N 1
ATOM 2135 C CA . ILE A 1 276 ? 18.667 -1.681 24.408 1.00 26.47 396 ILE A CA 1
ATOM 2136 C C . ILE A 1 276 ? 17.714 -2.682 25.099 1.00 33.86 396 ILE A C 1
ATOM 2137 O O . ILE A 1 276 ? 16.654 -2.989 24.524 1.00 35.43 396 ILE A O 1
ATOM 2142 N N . ARG A 1 277 ? 18.060 -3.134 26.334 1.00 30.15 397 ARG A N 1
ATOM 2143 C CA . ARG A 1 277 ? 17.250 -4.048 27.163 1.00 29.85 397 ARG A CA 1
ATOM 2144 C C . ARG A 1 277 ? 15.794 -3.587 27.228 1.00 30.78 397 ARG A C 1
ATOM 2145 O O . ARG A 1 277 ? 14.891 -4.385 26.985 1.00 31.60 397 ARG A O 1
ATOM 2153 N N . ASP A 1 278 ? 15.580 -2.297 27.495 1.00 25.56 398 ASP A N 1
ATOM 2154 C CA . ASP A 1 278 ? 14.258 -1.668 27.592 1.00 25.76 398 ASP A CA 1
ATOM 2155 C C . ASP A 1 278 ? 13.622 -1.438 26.223 1.00 31.40 398 ASP A C 1
ATOM 2156 O O . ASP A 1 278 ? 12.427 -1.682 26.076 1.00 31.78 398 ASP A O 1
ATOM 2161 N N . LEU A 1 279 ? 14.420 -1.016 25.205 1.00 28.67 399 LEU A N 1
ATOM 2162 C CA . LEU A 1 279 ? 13.933 -0.823 23.830 1.00 28.27 399 LEU A CA 1
ATOM 2163 C C . LEU A 1 279 ? 13.272 -2.096 23.336 1.00 26.86 399 LEU A C 1
ATOM 2164 O O . LEU A 1 279 ? 12.147 -2.050 22.841 1.00 23.56 399 LEU A O 1
ATOM 2169 N N . LEU A 1 280 ? 13.942 -3.242 23.543 1.00 23.19 400 LEU A N 1
ATOM 2170 C CA . LEU A 1 280 ? 13.429 -4.544 23.109 1.00 23.54 400 LEU A CA 1
ATOM 2171 C C . LEU A 1 280 ? 12.092 -4.933 23.787 1.00 30.51 400 LEU A C 1
ATOM 2172 O O . LEU A 1 280 ? 11.362 -5.781 23.268 1.00 31.57 400 LEU A O 1
ATOM 2177 N N . ASN A 1 281 ? 11.739 -4.230 24.882 1.00 27.83 401 ASN A N 1
ATOM 2178 C CA . ASN A 1 281 ? 10.503 -4.397 25.637 1.00 26.92 401 ASN A CA 1
ATOM 2179 C C . ASN A 1 281 ? 9.419 -3.401 25.245 1.00 29.35 401 ASN A C 1
ATOM 2180 O O . ASN A 1 281 ? 8.294 -3.531 25.739 1.00 29.07 401 ASN A O 1
ATOM 2185 N N . HIS A 1 282 ? 9.739 -2.444 24.320 1.00 25.08 402 HIS A N 1
ATOM 2186 C CA . HIS A 1 282 ? 8.809 -1.424 23.776 1.00 23.77 402 HIS A CA 1
ATOM 2187 C C . HIS A 1 282 ? 7.682 -2.069 23.021 1.00 31.52 402 HIS A C 1
ATOM 2188 O O . HIS A 1 282 ? 7.913 -2.972 22.210 1.00 32.91 402 HIS A O 1
ATOM 2195 N N . ALA A 1 283 ? 6.463 -1.588 23.263 1.00 29.42 403 ALA A N 1
ATOM 2196 C CA . ALA A 1 283 ? 5.257 -2.098 22.605 1.00 29.98 403 ALA A CA 1
ATOM 2197 C C . ALA A 1 283 ? 5.366 -2.029 21.065 1.00 34.58 403 ALA A C 1
ATOM 2198 O O . ALA A 1 283 ? 4.785 -2.860 20.373 1.00 35.23 403 ALA A O 1
ATOM 2200 N N . PHE A 1 284 ? 6.152 -1.080 20.540 1.00 31.09 404 PHE A N 1
ATOM 2201 C CA . PHE A 1 284 ? 6.364 -0.905 19.106 1.00 30.91 404 PHE A CA 1
ATOM 2202 C C . PHE A 1 284 ? 6.892 -2.196 18.455 1.00 36.44 404 PHE A C 1
ATOM 2203 O O . PHE A 1 284 ? 6.573 -2.455 17.299 1.00 36.68 404 PHE A O 1
ATOM 2211 N N . PHE A 1 285 ? 7.617 -3.033 19.218 1.00 34.92 405 PHE A N 1
ATOM 2212 C CA . PHE A 1 285 ? 8.192 -4.281 18.704 1.00 35.94 405 PHE A CA 1
ATOM 2213 C C . PHE A 1 285 ? 7.292 -5.535 18.877 1.00 44.67 405 PHE A C 1
ATOM 2214 O O . PHE A 1 285 ? 7.695 -6.605 18.430 1.00 45.46 405 PHE A O 1
ATOM 2222 N N . ALA A 1 286 ? 6.054 -5.386 19.412 1.00 43.91 406 ALA A N 1
ATOM 2223 C CA . ALA A 1 286 ? 5.052 -6.465 19.590 1.00 44.87 406 ALA A CA 1
ATOM 2224 C C . ALA A 1 286 ? 4.314 -6.800 18.280 1.00 53.72 406 ALA A C 1
ATOM 2225 O O . ALA A 1 286 ? 4.100 -5.907 17.452 1.00 52.93 406 ALA A O 1
ATOM 2227 N N . GLU A 1 287 ? 3.872 -8.074 18.123 1.00 53.36 407 GLU A N 1
ATOM 2228 C CA . GLU A 1 287 ? 3.142 -8.556 16.934 1.00 54.42 407 GLU A CA 1
ATOM 2229 C C . GLU A 1 287 ? 2.078 -9.594 17.292 1.00 60.42 407 GLU A C 1
ATOM 2230 O O . GLU A 1 287 ? 1.847 -10.537 16.527 1.00 60.94 407 GLU A O 1
ATOM 2236 N N . ASP A 1 288 ? 1.409 -9.396 18.447 1.00 57.73 408 ASP A N 1
ATOM 2237 C CA . ASP A 1 288 ? 0.394 -10.297 19.031 1.00 57.49 408 ASP A CA 1
ATOM 2238 C C . ASP A 1 288 ? -0.990 -10.177 18.396 1.00 60.06 408 ASP A C 1
A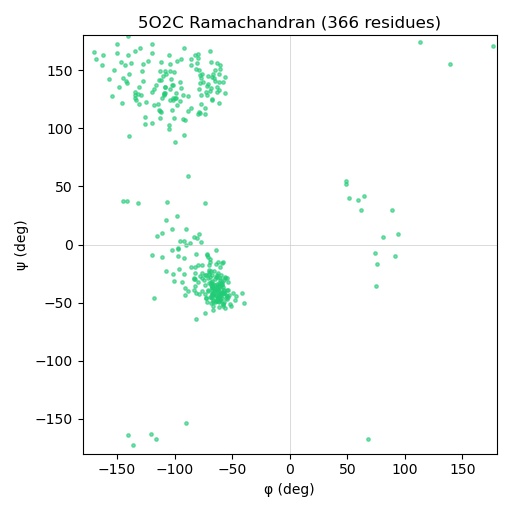TOM 2239 O O . ASP A 1 288 ? -1.750 -11.156 18.360 1.00 61.03 408 ASP A O 1
ATOM 2244 N N . THR A 1 289 ? -1.332 -8.968 17.941 1.00 52.65 409 THR A N 1
ATOM 2245 C CA . THR A 1 289 ? -2.627 -8.690 17.343 1.00 50.41 409 THR A CA 1
ATOM 2246 C C . THR A 1 289 ? -2.710 -9.164 15.869 1.00 48.86 409 THR A C 1
ATOM 2247 O O . THR A 1 289 ? -3.731 -9.724 15.447 1.00 48.91 409 THR A O 1
ATOM 2251 N N . GLY A 1 290 ? -1.651 -8.924 15.107 1.00 41.12 410 GLY A N 1
ATOM 2252 C CA . GLY A 1 290 ? -1.622 -9.245 13.684 1.00 39.64 410 GLY A CA 1
ATOM 2253 C C . GLY A 1 290 ? -2.313 -8.180 12.852 1.00 39.72 410 GLY A C 1
ATOM 2254 O O . GLY A 1 290 ? -2.486 -8.344 11.646 1.00 40.19 410 GLY A O 1
ATOM 2255 N N . LEU A 1 291 ? -2.708 -7.077 13.506 1.00 33.10 411 LEU A N 1
ATOM 2256 C CA . LEU A 1 291 ? -3.388 -5.921 12.939 1.00 31.62 411 LEU A CA 1
ATOM 2257 C C . LEU A 1 291 ? -2.713 -4.630 13.363 1.00 34.44 411 LEU A C 1
ATOM 2258 O O . LEU A 1 291 ? -2.423 -4.445 14.551 1.00 34.18 411 LEU A O 1
ATOM 2263 N N . ARG A 1 292 ? -2.531 -3.710 12.408 1.00 29.48 412 ARG A N 1
ATOM 2264 C CA . ARG A 1 292 ? -1.976 -2.396 12.699 1.00 28.68 412 ARG A CA 1
ATOM 2265 C C . ARG A 1 292 ? -2.624 -1.361 11.807 1.00 29.16 412 ARG A C 1
ATOM 2266 O O . ARG A 1 292 ? -2.919 -1.671 10.656 1.00 29.76 412 ARG A O 1
ATOM 2274 N N . VAL A 1 293 ? -2.862 -0.145 12.331 1.00 21.66 413 VAL A N 1
ATOM 2275 C CA . VAL A 1 293 ? -3.463 0.966 11.574 1.00 20.29 413 VAL A CA 1
ATOM 2276 C C . VAL A 1 293 ? -2.476 2.115 11.503 1.00 25.75 413 VAL A C 1
ATOM 2277 O O . VAL A 1 293 ? -1.857 2.453 12.509 1.00 27.71 413 VAL A O 1
ATOM 2281 N N . GLU A 1 294 ? -2.296 2.704 10.327 1.00 22.42 414 GLU A N 1
ATOM 2282 C CA . GLU A 1 294 ? -1.384 3.847 10.184 1.00 22.46 414 GLU A CA 1
ATOM 2283 C C . GLU A 1 294 ? -2.091 4.965 9.447 1.00 29.03 414 GLU A C 1
ATOM 2284 O O . GLU A 1 294 ? -3.149 4.727 8.853 1.00 28.79 414 GLU A O 1
ATOM 2290 N N . LEU A 1 295 ? -1.489 6.153 9.419 1.00 26.85 415 LEU A N 1
ATOM 2291 C CA . LEU A 1 295 ? -2.048 7.230 8.606 1.00 28.54 415 LEU A CA 1
ATOM 2292 C C . LEU A 1 295 ? -1.658 6.958 7.160 1.00 30.94 415 LEU A C 1
ATOM 2293 O O . LEU A 1 295 ? -0.540 6.515 6.915 1.00 28.71 415 LEU A O 1
ATOM 2298 N N . ALA A 1 296 ? -2.584 7.175 6.222 1.00 29.62 416 ALA A N 1
ATOM 2299 C CA . ALA A 1 296 ? -2.307 6.972 4.798 1.00 31.45 416 ALA A CA 1
ATOM 2300 C C . ALA A 1 296 ? -1.858 8.281 4.164 1.00 43.88 416 ALA A C 1
ATOM 2301 O O . ALA A 1 296 ? -1.048 8.270 3.240 1.00 45.01 416 ALA A O 1
ATOM 2303 N N . GLU A 1 297 ? -2.386 9.409 4.668 1.00 45.96 417 GLU A N 1
ATOM 2304 C CA . GLU A 1 297 ? -2.113 10.744 4.149 1.00 48.33 417 GLU A CA 1
ATOM 2305 C C . GLU A 1 297 ? -1.668 11.660 5.253 1.00 58.38 417 GLU A C 1
ATOM 2306 O O . GLU A 1 297 ? -2.012 11.440 6.422 1.00 56.88 417 GLU A O 1
ATOM 2312 N N . GLU A 1 298 ? -0.909 12.710 4.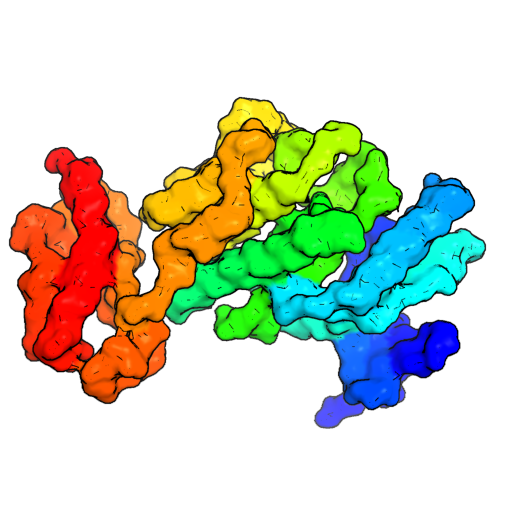868 1.00 60.58 418 GLU A N 1
ATOM 2313 C CA . GLU A 1 298 ? -0.411 13.738 5.780 1.00 62.57 418 GLU A CA 1
ATOM 2314 C C . GLU A 1 298 ? -1.590 14.474 6.434 1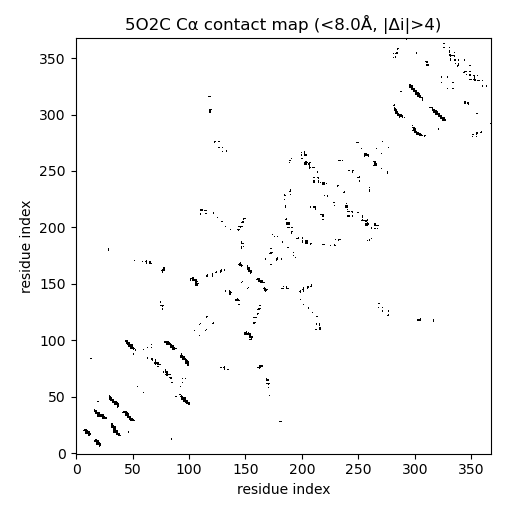.00 69.07 418 GLU A C 1
ATOM 2315 O O . GLU A 1 298 ? -2.472 15.004 5.747 1.00 67.80 418 GLU A O 1
ATOM 2321 N N . ASP A 1 299 ? -1.615 14.433 7.767 1.00 68.61 419 ASP A N 1
ATOM 2322 C CA . ASP A 1 299 ? -2.660 15.011 8.595 1.00 69.87 419 ASP A CA 1
ATOM 2323 C C . ASP A 1 299 ? -2.641 16.555 8.696 1.00 77.41 419 ASP A C 1
ATOM 2324 O O . ASP A 1 299 ? -1.730 17.129 9.313 1.00 77.08 419 ASP A O 1
ATOM 2329 N N . ASP A 1 300 ? -3.679 17.215 8.112 1.00 75.81 420 ASP A N 1
ATOM 2330 C CA . ASP A 1 300 ? -3.887 18.665 8.186 1.00 76.28 420 ASP A CA 1
ATOM 2331 C C . ASP A 1 300 ? -4.989 18.927 9.222 1.00 80.43 420 ASP A C 1
ATOM 2332 O O . ASP A 1 300 ? -6.113 18.449 9.046 1.00 80.05 420 ASP A O 1
ATOM 2337 N N . CYS A 1 301 ? -4.648 19.620 10.339 1.00 77.16 421 CYS A N 1
ATOM 2338 C CA . CYS A 1 301 ? -5.570 19.881 11.458 1.00 77.08 421 CYS A CA 1
ATOM 2339 C C . CYS A 1 301 ? -6.790 20.774 11.101 1.00 78.62 421 CYS A C 1
ATOM 2340 O O . CYS A 1 301 ? -7.691 20.942 11.934 1.00 76.43 421 CYS A O 1
ATOM 2343 N N . SER A 1 302 ? -6.839 21.292 9.855 1.00 75.34 422 SER A N 1
ATOM 2344 C CA . SER A 1 302 ? -7.968 22.059 9.319 1.00 75.04 422 SER A CA 1
ATOM 2345 C C . SER A 1 302 ? -9.106 21.065 9.022 1.00 78.11 422 SER A C 1
ATOM 2346 O O . SER A 1 302 ? -10.285 21.424 9.095 1.00 78.02 422 SER A O 1
ATOM 2349 N N . ASN A 1 303 ? -8.721 19.809 8.677 1.00 72.84 423 ASN A N 1
ATOM 2350 C CA . ASN A 1 303 ? -9.591 18.672 8.365 1.00 70.96 423 ASN A CA 1
ATOM 2351 C C . ASN A 1 303 ? -10.085 17.990 9.624 1.00 69.00 423 ASN A C 1
ATOM 2352 O O . ASN A 1 303 ? -9.391 17.968 10.638 1.00 68.00 423 ASN A O 1
ATOM 2357 N N . SER A 1 304 ? -11.275 17.399 9.532 1.00 61.83 424 SER A N 1
ATOM 2358 C CA . SER A 1 304 ? -11.920 16.636 10.597 1.00 59.24 424 SER A CA 1
ATOM 2359 C C . SER A 1 304 ? -11.709 15.139 10.308 1.00 57.42 424 SER A C 1
ATOM 2360 O O . SER A 1 304 ? -11.599 14.326 11.237 1.00 56.21 424 SER A O 1
ATOM 2363 N N . SER A 1 305 ? -11.644 14.795 8.999 1.00 49.75 425 SER A N 1
ATOM 2364 C CA . SER A 1 305 ? -11.471 13.439 8.502 1.00 47.30 425 SER A CA 1
ATOM 2365 C C . SER A 1 305 ? -10.014 13.066 8.223 1.00 45.40 425 SER A C 1
ATOM 2366 O O . SER A 1 305 ? -9.259 13.853 7.640 1.00 44.42 425 SER A O 1
ATOM 2369 N N . LEU A 1 306 ? -9.633 11.856 8.671 1.00 37.11 426 LEU A N 1
ATOM 2370 C CA . LEU A 1 306 ? -8.310 11.260 8.491 1.00 34.03 426 LEU A CA 1
ATOM 2371 C C . LEU A 1 306 ? -8.448 10.229 7.406 1.00 32.99 426 LEU A C 1
ATOM 2372 O O . LEU A 1 306 ? -9.525 9.656 7.228 1.00 31.04 426 LEU A O 1
ATOM 2377 N N . ALA A 1 307 ? -7.338 9.939 6.734 1.00 26.79 427 ALA A N 1
ATOM 2378 C CA . ALA A 1 307 ? -7.253 8.919 5.720 1.00 25.04 427 ALA A CA 1
ATOM 2379 C C . ALA A 1 307 ? -6.336 7.893 6.346 1.00 27.45 427 ALA A C 1
ATOM 2380 O O . ALA A 1 307 ? -5.185 8.211 6.688 1.00 27.73 427 ALA A O 1
ATOM 2382 N N . LEU A 1 308 ? -6.875 6.688 6.602 1.00 21.40 428 LEU A N 1
ATOM 2383 C CA . LEU A 1 308 ? -6.114 5.645 7.299 1.00 19.98 428 LEU A CA 1
ATOM 2384 C C . LEU A 1 308 ? -5.907 4.385 6.508 1.00 23.54 428 LEU A C 1
ATOM 2385 O O . LEU A 1 308 ? -6.596 4.147 5.525 1.00 21.78 428 LEU A O 1
ATOM 2390 N N . ARG A 1 309 ? -4.968 3.551 6.979 1.00 20.64 429 ARG A N 1
ATOM 2391 C CA . ARG A 1 309 ? -4.676 2.277 6.381 1.00 19.21 429 ARG A CA 1
ATOM 2392 C C . ARG A 1 309 ? -4.567 1.196 7.457 1.00 22.80 429 ARG A C 1
ATOM 2393 O O . ARG A 1 309 ? -3.775 1.329 8.372 1.00 23.09 429 ARG A O 1
ATOM 2401 N N . LEU A 1 310 ? -5.331 0.111 7.314 1.00 20.54 430 LEU A N 1
ATOM 2402 C CA . LEU A 1 310 ? -5.294 -1.063 8.179 1.00 20.53 430 LEU A CA 1
ATOM 2403 C C . LEU A 1 310 ? -4.502 -2.173 7.471 1.00 23.36 430 LEU A C 1
ATOM 2404 O O . LEU A 1 310 ? -4.756 -2.514 6.326 1.00 21.68 430 LEU A O 1
ATOM 2409 N N . TRP A 1 311 ? -3.498 -2.688 8.160 1.00 21.88 431 TRP A N 1
ATOM 2410 C CA . TRP A 1 311 ? -2.630 -3.739 7.691 1.00 21.22 431 TRP A CA 1
ATOM 2411 C C . TRP A 1 311 ? -2.905 -5.013 8.440 1.00 25.33 431 TRP A C 1
ATOM 2412 O O . TRP A 1 311 ? -2.929 -5.016 9.677 1.00 24.18 431 TRP A O 1
ATOM 2423 N N . VAL A 1 312 ? -3.102 -6.092 7.687 1.00 24.14 432 VAL A N 1
ATOM 2424 C CA . VAL A 1 312 ? -3.224 -7.449 8.180 1.00 25.09 432 VAL A CA 1
ATOM 2425 C C . VAL A 1 312 ? -1.781 -7.961 8.110 1.00 34.56 432 VAL A C 1
ATOM 2426 O O . VAL A 1 312 ? -1.297 -8.349 7.048 1.00 37.47 432 VAL A O 1
ATOM 2430 N N . GLU A 1 313 ? -1.068 -7.842 9.222 1.00 32.90 433 GLU A N 1
ATOM 2431 C CA . GLU A 1 313 ? 0.334 -8.244 9.346 1.00 32.97 433 GLU A CA 1
ATOM 2432 C C . GLU A 1 313 ? 0.468 -9.748 9.499 1.00 42.00 433 GLU A C 1
ATOM 2433 O O . GLU A 1 313 ? 1.496 -10.299 9.112 1.00 42.69 433 GLU A O 1
ATOM 2439 N N . ASP A 1 314 ? -0.566 -10.418 10.049 1.00 42.05 434 ASP A N 1
ATOM 2440 C CA . ASP A 1 314 ? -0.594 -11.873 10.257 1.00 43.03 434 ASP A CA 1
ATOM 2441 C C . ASP A 1 314 ? -1.974 -12.501 9.937 1.00 47.98 434 ASP A C 1
ATOM 2442 O O . ASP A 1 314 ? -2.813 -12.593 10.844 1.00 47.33 434 ASP A O 1
ATOM 2447 N N . PRO A 1 315 ? -2.187 -12.992 8.678 1.00 45.99 435 PRO A N 1
ATOM 2448 C CA . PRO A 1 315 ? -3.497 -13.595 8.312 1.00 46.78 435 PRO A CA 1
ATOM 2449 C C . PRO A 1 315 ? -3.916 -14.827 9.118 1.00 53.77 435 PRO A C 1
ATOM 2450 O O . PRO A 1 315 ? -5.105 -15.166 9.161 1.00 53.34 435 PRO A O 1
ATOM 2454 N N . LYS A 1 316 ? -2.931 -15.479 9.775 1.00 52.74 436 LYS A N 1
ATOM 2455 C CA . LYS A 1 316 ? -3.120 -16.658 10.631 1.00 52.74 436 LYS A CA 1
ATOM 2456 C C . LYS A 1 316 ? -3.878 -16.288 11.912 1.00 56.19 436 LYS A C 1
ATOM 2457 O O . LYS A 1 316 ? -4.619 -17.120 12.441 1.00 56.84 436 LYS A O 1
ATOM 2463 N N . LYS A 1 317 ? -3.678 -15.043 12.414 1.00 50.43 437 LYS A N 1
ATOM 2464 C CA . LYS A 1 317 ? -4.311 -14.525 13.629 1.00 48.36 437 LYS A CA 1
ATOM 2465 C C . LYS A 1 317 ? -5.781 -14.119 13.427 1.00 51.78 437 LYS A C 1
ATOM 2466 O O . LYS A 1 317 ? -6.427 -13.650 14.371 1.00 51.29 437 LYS A O 1
ATOM 2472 N N . LEU A 1 318 ? -6.320 -14.317 12.204 1.00 47.84 438 LEU A N 1
ATOM 2473 C CA . LEU A 1 318 ? -7.690 -13.929 11.869 1.00 46.88 438 LEU A CA 1
ATOM 2474 C C . LEU A 1 318 ? -8.530 -15.043 11.257 1.00 52.14 438 LEU A C 1
ATOM 2475 O O . LEU A 1 318 ? -8.044 -15.788 10.395 1.00 53.19 438 LEU A O 1
ATOM 2480 N N . LYS A 1 319 ? -9.817 -15.102 11.657 1.00 48.20 439 LYS A N 1
ATOM 2481 C CA . LYS A 1 319 ? -10.801 -16.030 11.098 1.00 47.96 439 LYS A CA 1
ATOM 2482 C C . LYS A 1 319 ? -11.066 -15.610 9.662 1.00 53.37 439 LYS A C 1
ATOM 2483 O O . LYS A 1 319 ? -11.216 -14.423 9.389 1.00 53.89 439 LYS A O 1
ATOM 2489 N N . GLY A 1 320 ? -11.084 -16.572 8.755 1.00 50.34 440 GLY A N 1
ATOM 2490 C CA . GLY A 1 320 ? -11.337 -16.300 7.348 1.00 50.15 440 GLY A CA 1
ATOM 2491 C C . GLY A 1 320 ? -10.144 -16.558 6.459 1.00 55.34 440 GLY A C 1
ATOM 2492 O O . GLY A 1 320 ? -9.044 -16.858 6.942 1.00 55.12 440 GLY A O 1
ATOM 2493 N N . LYS A 1 321 ? -10.375 -16.437 5.148 1.00 52.43 441 LYS A N 1
ATOM 2494 C CA . LYS A 1 321 ? -9.376 -16.670 4.113 1.00 52.60 441 LYS A CA 1
ATOM 2495 C C . LYS A 1 321 ? -8.827 -15.316 3.661 1.00 55.33 441 LYS A C 1
ATOM 2496 O O . LYS A 1 321 ? -9.372 -14.682 2.753 1.00 55.83 441 LYS A O 1
ATOM 2502 N N . HIS A 1 322 ? -7.773 -14.857 4.371 1.00 49.39 442 HIS A N 1
ATOM 2503 C CA . HIS A 1 322 ? -7.074 -13.585 4.194 1.00 47.18 442 HIS A CA 1
ATOM 2504 C C . HIS A 1 322 ? -5.771 -13.760 3.430 1.00 48.04 442 HIS A C 1
ATOM 2505 O O . HIS A 1 322 ? -5.008 -14.691 3.712 1.00 46.94 442 HIS A O 1
ATOM 2512 N N . LYS A 1 323 ? -5.507 -12.838 2.480 1.00 42.08 443 LYS A N 1
ATOM 2513 C CA . LYS A 1 323 ? -4.278 -12.829 1.705 1.00 40.82 443 LYS A CA 1
ATOM 2514 C C . LYS A 1 323 ? -3.165 -12.154 2.502 1.00 44.21 443 LYS A C 1
ATOM 2515 O O . LYS A 1 323 ? -3.423 -11.499 3.524 1.00 43.21 443 LYS A O 1
ATOM 2521 N N . ASP A 1 324 ? -1.918 -12.375 2.073 1.00 41.40 444 ASP A N 1
ATOM 2522 C CA . ASP A 1 324 ? -0.724 -11.768 2.670 1.00 40.53 444 ASP A CA 1
ATOM 2523 C C . ASP A 1 324 ? -0.686 -10.337 2.184 1.00 40.08 444 ASP A C 1
ATOM 2524 O O . ASP A 1 324 ? -1.115 -10.072 1.064 1.00 39.52 444 ASP A O 1
ATOM 2529 N N . ASN A 1 325 ? -0.184 -9.419 3.018 1.00 35.23 445 ASN A N 1
ATOM 2530 C CA . ASN A 1 325 ? -0.026 -7.983 2.728 1.00 34.00 445 ASN A CA 1
ATOM 2531 C C . ASN A 1 325 ? -1.357 -7.279 2.452 1.00 36.35 445 ASN A C 1
ATOM 2532 O O . ASN A 1 325 ? -1.389 -6.297 1.724 1.00 37.60 445 ASN A O 1
ATOM 2537 N N . GLU A 1 326 ? -2.443 -7.762 3.057 1.00 31.68 446 GLU A N 1
ATOM 2538 C CA . GLU A 1 326 ? -3.757 -7.146 2.927 1.00 31.38 446 GLU A CA 1
ATOM 2539 C C . GLU A 1 326 ? -3.751 -5.767 3.617 1.00 30.94 446 GLU A C 1
ATOM 2540 O O . GLU A 1 326 ? -3.358 -5.663 4.782 1.00 29.38 446 GLU A O 1
ATOM 2546 N N . ALA A 1 327 ? -4.117 -4.711 2.859 1.00 25.69 447 ALA A N 1
ATOM 2547 C CA . ALA A 1 327 ? -4.211 -3.331 3.340 1.00 24.49 447 ALA A CA 1
ATOM 2548 C C . ALA A 1 327 ? -5.547 -2.696 2.932 1.00 28.26 447 ALA A C 1
ATOM 2549 O O . ALA A 1 327 ? -5.833 -2.527 1.749 1.00 29.95 447 ALA A O 1
ATOM 2551 N N . ILE A 1 328 ? -6.314 -2.272 3.925 1.00 22.30 448 ILE A N 1
ATOM 2552 C CA . ILE A 1 328 ? -7.597 -1.613 3.788 1.00 20.39 448 ILE A CA 1
ATOM 2553 C C . ILE A 1 328 ? -7.405 -0.123 3.992 1.00 24.32 448 ILE A C 1
ATOM 2554 O O . ILE A 1 328 ? -6.901 0.272 5.033 1.00 24.82 448 ILE A O 1
ATOM 2559 N N . GLU A 1 329 ? -7.826 0.709 3.026 1.00 19.34 449 GLU A N 1
ATOM 2560 C CA . GLU A 1 329 ? -7.767 2.165 3.162 1.00 17.63 449 GLU A CA 1
ATOM 2561 C C . GLU A 1 329 ? -9.170 2.655 3.444 1.00 21.39 449 GLU A C 1
ATOM 2562 O O . GLU A 1 329 ? -10.101 2.336 2.711 1.00 21.52 449 GLU A O 1
ATOM 2568 N N . PHE A 1 330 ? -9.336 3.376 4.550 1.00 18.82 450 PHE A N 1
ATOM 2569 C CA . PHE A 1 330 ? -10.624 3.850 5.025 1.00 17.67 450 PHE A CA 1
ATOM 2570 C C . PHE A 1 330 ? -10.498 5.251 5.650 1.00 24.25 450 PHE A C 1
ATOM 2571 O O . PHE A 1 330 ? -9.411 5.662 6.077 1.00 22.49 450 PHE A O 1
ATOM 2579 N N . SER A 1 331 ? -11.596 6.002 5.650 1.00 22.96 451 SER A N 1
ATOM 2580 C CA . SER A 1 331 ? -11.572 7.326 6.229 1.00 23.81 451 SER A CA 1
ATOM 2581 C C . SER A 1 331 ? -12.122 7.252 7.646 1.00 29.65 451 SER A C 1
ATOM 2582 O O . SER A 1 331 ? -12.848 6.321 7.997 1.00 29.27 451 SER A O 1
ATOM 2585 N N . PHE A 1 332 ? -11.778 8.230 8.465 1.00 27.95 452 PHE A N 1
ATOM 2586 C CA . PHE A 1 332 ? -12.279 8.266 9.825 1.00 28.47 452 PHE A CA 1
ATOM 2587 C C . PHE A 1 332 ? -12.489 9.701 10.238 1.00 36.35 452 PHE A C 1
ATOM 2588 O O . PHE A 1 332 ? -11.558 10.498 10.173 1.00 37.05 452 PHE A O 1
ATOM 2596 N N . ASN A 1 333 ? -13.721 10.040 10.624 1.00 34.44 453 ASN A N 1
ATOM 2597 C CA . ASN A 1 333 ? -14.037 11.376 11.087 1.00 34.15 453 ASN A CA 1
ATOM 2598 C C . ASN A 1 333 ? -13.776 11.400 12.572 1.00 37.96 453 ASN A C 1
ATOM 2599 O O . ASN A 1 333 ? -14.452 10.714 13.337 1.00 36.20 453 ASN A O 1
ATOM 2604 N N . LEU A 1 334 ? -12.804 12.195 12.986 1.00 37.27 454 LEU A N 1
ATOM 2605 C CA . LEU A 1 334 ? -12.449 12.282 14.393 1.00 37.82 454 LEU A CA 1
ATOM 2606 C C . LEU A 1 334 ? -13.605 12.748 15.306 1.00 44.21 454 LEU A C 1
ATOM 2607 O O . LEU A 1 334 ? -13.653 12.329 16.465 1.00 44.88 454 LEU A O 1
ATOM 2612 N N . GLU A 1 335 ? -14.568 13.516 14.760 1.00 40.68 455 GLU A N 1
ATOM 2613 C CA . GLU A 1 335 ? -15.713 14.015 15.508 1.00 41.06 455 GLU A CA 1
ATOM 2614 C C . GLU A 1 335 ? -16.827 12.977 15.639 1.00 45.84 455 GLU A C 1
ATOM 2615 O O . GLU A 1 335 ? -17.147 12.530 16.744 1.00 48.13 455 GLU A O 1
ATOM 2621 N N . THR A 1 336 ? -17.412 12.593 14.505 1.00 39.30 456 THR A N 1
ATOM 2622 C CA . THR A 1 336 ? -18.568 11.719 14.441 1.00 36.93 456 THR A CA 1
ATOM 2623 C C . THR A 1 336 ? -18.295 10.196 14.456 1.00 35.96 456 THR A C 1
ATOM 2624 O O . THR A 1 336 ? -19.231 9.455 14.744 1.00 37.23 456 THR A O 1
ATOM 2628 N N . ASP A 1 337 ? -17.082 9.716 14.146 1.00 27.65 457 ASP A N 1
ATOM 2629 C CA . ASP A 1 337 ? -16.840 8.271 14.093 1.00 26.29 457 ASP A CA 1
ATOM 2630 C C . ASP A 1 337 ? -16.279 7.638 15.377 1.00 29.12 457 ASP A C 1
ATOM 2631 O O . ASP A 1 337 ? -15.687 8.322 16.205 1.00 27.68 457 ASP A O 1
ATOM 2636 N N . THR A 1 338 ? -16.440 6.310 15.512 1.00 26.55 458 THR A N 1
ATOM 2637 C CA . THR A 1 338 ? -15.850 5.516 16.595 1.00 26.56 458 THR A CA 1
ATOM 2638 C C . THR A 1 338 ? -15.103 4.327 16.000 1.00 28.10 458 THR A C 1
ATOM 2639 O O . THR A 1 338 ? -15.520 3.813 14.959 1.00 27.01 458 THR A O 1
ATOM 2643 N N . PRO A 1 339 ? -14.016 3.852 16.659 1.00 22.41 459 PRO A N 1
ATOM 2644 C CA . PRO A 1 339 ? -13.304 2.685 16.138 1.00 20.81 459 PRO A CA 1
ATOM 2645 C C . PRO A 1 339 ? -14.192 1.434 16.115 1.00 23.07 459 PRO A C 1
ATOM 2646 O O . PRO A 1 339 ? -14.191 0.707 15.128 1.00 23.01 459 PRO A O 1
ATOM 2650 N N . GLU A 1 340 ? -15.028 1.247 17.134 1.00 19.27 460 GLU A N 1
ATOM 2651 C CA . GLU A 1 340 ? -15.884 0.062 17.225 1.00 18.90 460 GLU A CA 1
ATOM 2652 C C . GLU A 1 340 ? -16.945 0.005 16.118 1.00 23.58 460 GLU A C 1
ATOM 2653 O O . GLU A 1 340 ? -17.196 -1.076 15.588 1.00 22.33 460 GLU A O 1
ATOM 2659 N N . GLU A 1 341 ? -17.545 1.156 15.761 1.00 20.48 461 GLU A N 1
ATOM 2660 C CA . GLU A 1 341 ? -18.520 1.212 14.693 1.00 21.22 461 GLU A CA 1
ATOM 2661 C C . GLU A 1 341 ? -17.858 1.023 13.317 1.00 25.90 461 GLU A C 1
ATOM 2662 O O . GLU A 1 341 ? -18.425 0.337 12.473 1.00 25.78 461 GLU A O 1
ATOM 2668 N N . VAL A 1 342 ? -16.661 1.612 13.091 1.00 23.53 462 VAL A N 1
ATOM 2669 C CA . VAL A 1 342 ? -15.899 1.450 11.834 1.00 22.00 462 VAL A CA 1
ATOM 2670 C C . VAL A 1 342 ? -15.491 -0.016 11.630 1.00 25.90 462 VAL A C 1
ATOM 2671 O O . VAL A 1 342 ? -15.562 -0.502 10.498 1.00 27.41 462 VAL A O 1
ATOM 2675 N N . ALA A 1 343 ? -15.098 -0.723 12.720 1.00 21.11 463 ALA A N 1
ATOM 2676 C CA . ALA A 1 343 ? -14.773 -2.163 12.714 1.00 19.84 463 ALA A CA 1
ATOM 2677 C C . ALA A 1 343 ? -16.010 -2.964 12.309 1.00 23.85 463 ALA A C 1
ATOM 2678 O O . ALA A 1 343 ? -15.851 -3.963 11.613 1.00 23.88 463 ALA A O 1
ATOM 2680 N N . TYR A 1 344 ? -17.237 -2.518 12.720 1.00 20.06 464 TYR A N 1
ATOM 2681 C CA . TYR A 1 344 ? -18.513 -3.148 12.343 1.00 20.94 464 TYR A CA 1
ATOM 2682 C C . TYR A 1 344 ? -18.780 -2.977 10.818 1.00 26.90 464 TYR A C 1
ATOM 2683 O O . TYR A 1 344 ? -19.156 -3.950 10.143 1.00 28.37 464 TYR A O 1
ATOM 2692 N N . GLU A 1 345 ? -18.532 -1.755 10.282 1.00 21.74 465 GLU A N 1
ATOM 2693 C CA . GLU A 1 345 ? -18.598 -1.428 8.848 1.00 20.41 465 GLU A CA 1
ATOM 2694 C C . GLU A 1 345 ? -17.598 -2.305 8.065 1.00 25.81 465 GLU A C 1
ATOM 2695 O O . GLU A 1 345 ? -17.916 -2.733 6.965 1.00 27.27 465 GLU A O 1
ATOM 2701 N N . MET A 1 346 ? -16.426 -2.630 8.641 1.00 22.61 466 MET A N 1
ATOM 2702 C CA . MET A 1 346 ? -15.458 -3.526 7.983 1.00 22.43 466 MET A CA 1
ATOM 2703 C C . MET A 1 346 ? -15.995 -4.945 7.893 1.00 28.65 466 MET A C 1
ATOM 2704 O O . MET A 1 346 ? -15.904 -5.556 6.835 1.00 31.86 466 MET A O 1
ATOM 2709 N N . VAL A 1 347 ? -16.615 -5.428 8.969 1.00 24.30 467 VAL A N 1
ATOM 2710 C CA . VAL A 1 347 ? -17.261 -6.742 9.084 1.00 24.06 467 VAL A CA 1
ATOM 2711 C C . VAL A 1 347 ? -18.403 -6.850 8.068 1.00 29.93 467 VAL A C 1
ATOM 2712 O O . VAL A 1 347 ? -18.501 -7.865 7.373 1.00 29.29 467 VAL A O 1
ATOM 2716 N N . LYS A 1 348 ? -19.254 -5.795 7.994 1.00 27.41 468 LYS A N 1
ATOM 2717 C CA . LYS A 1 348 ? -20.424 -5.713 7.114 1.00 26.50 468 LYS A CA 1
ATOM 2718 C C . LYS A 1 348 ? -20.037 -5.761 5.636 1.00 29.49 468 LYS A C 1
ATOM 2719 O O . LYS A 1 348 ? -20.703 -6.435 4.854 1.00 30.58 468 LYS A O 1
ATOM 2725 N N . SER A 1 349 ? -18.981 -5.041 5.256 1.00 25.37 469 SER A N 1
ATOM 2726 C CA . SER A 1 349 ? -18.443 -5.005 3.891 1.00 25.51 469 SER A CA 1
ATOM 2727 C C . SER A 1 349 ? -17.772 -6.323 3.467 1.00 27.52 469 SER A C 1
ATOM 2728 O O . SER A 1 349 ? -17.541 -6.523 2.271 1.00 27.51 469 SER A O 1
ATOM 2731 N N . GLY A 1 350 ? -17.531 -7.214 4.440 1.00 20.90 470 GLY A N 1
ATOM 2732 C CA . GLY A 1 350 ? -16.946 -8.528 4.241 1.00 20.34 470 GLY A CA 1
ATOM 2733 C C . GLY A 1 350 ? -15.447 -8.607 4.423 1.00 26.65 470 GLY A C 1
ATOM 2734 O O . GLY A 1 350 ? -14.856 -9.641 4.104 1.00 28.65 470 GLY A O 1
ATOM 2735 N N . PHE A 1 351 ? -14.800 -7.533 4.925 1.00 22.27 471 PHE A N 1
ATOM 2736 C CA . PHE A 1 351 ? -13.354 -7.541 5.193 1.00 21.84 471 PHE A CA 1
ATOM 2737 C C . PHE A 1 351 ? -12.977 -8.536 6.297 1.00 27.89 471 PHE A C 1
ATOM 2738 O O . PHE A 1 351 ? -11.896 -9.131 6.234 1.00 27.76 471 PHE A O 1
ATOM 2746 N N . PHE A 1 352 ? -13.836 -8.663 7.337 1.00 25.05 472 PHE A N 1
ATOM 2747 C CA . PHE A 1 352 ? -13.570 -9.511 8.510 1.00 25.04 472 PHE A CA 1
ATOM 2748 C C . PHE A 1 352 ? -14.760 -10.294 8.968 1.00 32.48 472 PHE A C 1
ATOM 2749 O O . PHE A 1 352 ? -15.893 -9.872 8.732 1.00 31.55 472 PHE A O 1
ATOM 2757 N N . HIS A 1 353 ? -14.499 -11.418 9.669 1.00 33.67 473 HIS A N 1
ATOM 2758 C CA . HIS A 1 353 ? -15.525 -12.215 10.332 1.00 36.00 473 HIS A CA 1
ATOM 2759 C C . HIS A 1 353 ? -15.878 -11.438 11.646 1.00 36.48 473 HIS A C 1
ATOM 2760 O O . HIS A 1 353 ? -15.012 -10.774 12.209 1.00 33.72 473 HIS A O 1
ATOM 2767 N N . GLU A 1 354 ? -17.152 -11.474 12.083 1.00 33.77 474 GLU A N 1
ATOM 2768 C CA . GLU A 1 354 ? -17.631 -10.791 13.299 1.00 33.32 474 GLU A CA 1
ATOM 2769 C C . GLU A 1 354 ? -16.723 -11.005 14.538 1.00 34.79 474 GLU A C 1
ATOM 2770 O O . GLU A 1 354 ? -16.430 -10.043 15.231 1.00 34.39 474 GLU A O 1
ATOM 2776 N N . SER A 1 355 ? -16.263 -12.236 14.799 1.00 30.30 475 SER A N 1
ATOM 2777 C CA . SER A 1 355 ? -15.442 -12.559 15.969 1.00 29.35 475 SER A CA 1
ATOM 2778 C C . SER A 1 355 ? -14.102 -11.778 16.079 1.00 35.57 475 SER A C 1
ATOM 2779 O O . SER A 1 355 ? -13.483 -11.771 17.153 1.00 36.92 475 SER A O 1
ATOM 2782 N N . ASP A 1 356 ? -13.654 -11.141 14.973 1.00 29.34 476 ASP A N 1
ATOM 2783 C CA . ASP A 1 356 ? -12.424 -10.365 14.921 1.00 28.39 476 ASP A CA 1
ATOM 2784 C C . ASP A 1 356 ? -12.641 -8.848 15.146 1.00 26.84 476 ASP A C 1
ATOM 2785 O O . ASP A 1 356 ? -11.682 -8.076 15.110 1.00 25.71 476 ASP A O 1
ATOM 2790 N N . SER A 1 357 ? -13.893 -8.450 15.423 1.00 21.25 477 SER A N 1
ATOM 2791 C CA . SER A 1 357 ? -14.354 -7.093 15.708 1.00 21.23 477 SER A CA 1
ATOM 2792 C C . SER A 1 357 ? -13.524 -6.401 16.790 1.00 27.45 477 SER A C 1
ATOM 2793 O O . SER A 1 357 ? -13.032 -5.294 16.547 1.00 29.81 477 SER A O 1
ATOM 2796 N N . LYS A 1 358 ? -13.352 -7.045 17.970 1.00 22.83 478 LYS A N 1
ATOM 2797 C CA . LYS A 1 358 ? -12.584 -6.485 19.084 1.00 22.63 478 LYS A CA 1
ATOM 2798 C C . LYS A 1 358 ? -11.136 -6.197 18.676 1.00 27.66 478 LYS A C 1
ATOM 2799 O O . LYS A 1 358 ? -10.644 -5.092 18.942 1.00 27.14 478 LYS A O 1
ATOM 2805 N N . ALA A 1 359 ? -10.474 -7.166 17.972 1.00 25.03 479 ALA A N 1
ATOM 2806 C CA . ALA A 1 359 ? -9.102 -6.991 17.480 1.00 25.32 479 ALA A CA 1
ATOM 2807 C C . ALA A 1 359 ? -9.015 -5.833 16.455 1.00 28.76 479 ALA A C 1
ATOM 2808 O O . ALA A 1 359 ? -8.052 -5.066 16.490 1.00 28.66 479 ALA A O 1
ATOM 2810 N N . VAL A 1 360 ? -10.031 -5.695 15.580 1.00 23.85 480 VAL A N 1
ATOM 2811 C CA . VAL A 1 360 ? -10.057 -4.652 14.545 1.00 24.09 480 VAL A CA 1
ATOM 2812 C C . VAL A 1 360 ? -10.225 -3.280 15.189 1.00 26.94 480 VAL A C 1
ATOM 2813 O O . VAL A 1 360 ? -9.449 -2.358 14.899 1.00 27.21 480 VAL A O 1
ATOM 2817 N N . ALA A 1 361 ? -11.230 -3.170 16.067 1.00 20.66 481 ALA A N 1
ATOM 2818 C CA . ALA A 1 361 ? -11.561 -1.966 16.804 1.00 19.35 481 ALA A CA 1
ATOM 2819 C C . ALA A 1 361 ? -10.377 -1.449 17.633 1.00 24.67 481 ALA A C 1
ATOM 2820 O O . ALA A 1 361 ? -10.140 -0.241 17.656 1.00 25.26 481 ALA A O 1
ATOM 2822 N N . LYS A 1 362 ? -9.591 -2.354 18.247 1.00 22.97 482 LYS A N 1
ATOM 2823 C CA . LYS A 1 362 ? -8.402 -2.001 19.038 1.00 22.47 482 LYS A CA 1
ATOM 2824 C C . LYS A 1 362 ? -7.298 -1.430 18.153 1.00 25.78 482 LYS A C 1
ATOM 2825 O O . LYS A 1 362 ? -6.702 -0.395 18.515 1.00 25.58 482 LYS A O 1
ATOM 2831 N N . SER A 1 363 ? -7.060 -2.057 16.971 1.00 21.16 483 SER A N 1
ATOM 2832 C CA . SER A 1 363 ? -6.021 -1.569 16.035 1.00 20.79 483 SER A CA 1
ATOM 2833 C C . SER A 1 363 ? -6.329 -0.144 15.555 1.00 24.18 483 SER A C 1
ATOM 2834 O O . SER A 1 363 ? -5.412 0.680 15.449 1.00 22.40 483 SER A O 1
ATOM 2837 N N . ILE A 1 364 ? -7.645 0.162 15.357 1.00 22.35 484 ILE A N 1
ATOM 2838 C CA . ILE A 1 364 ? -8.127 1.486 14.959 1.00 22.67 484 ILE A CA 1
ATOM 2839 C C . ILE A 1 364 ? -7.998 2.451 16.115 1.00 27.64 484 ILE A C 1
ATOM 2840 O O . ILE A 1 364 ? -7.463 3.536 15.908 1.00 27.13 484 ILE A O 1
ATOM 2845 N N . ARG A 1 365 ? -8.497 2.059 17.322 1.00 25.11 485 ARG A N 1
ATOM 2846 C CA . ARG A 1 365 ? -8.440 2.834 18.581 1.00 24.84 485 ARG A CA 1
ATOM 2847 C C . ARG A 1 365 ? -6.996 3.261 18.922 1.00 30.22 485 ARG A C 1
ATOM 2848 O O . ARG A 1 365 ? -6.769 4.428 19.251 1.00 30.82 485 ARG A O 1
ATOM 2856 N N . ASP A 1 366 ? -6.034 2.330 18.796 1.00 27.12 486 ASP A N 1
ATOM 2857 C CA . ASP A 1 366 ? -4.606 2.572 19.019 1.00 28.11 486 ASP A CA 1
ATOM 2858 C C . ASP A 1 366 ? -4.039 3.759 18.229 1.00 33.75 486 ASP A C 1
ATOM 2859 O O . ASP A 1 366 ? -3.312 4.576 18.797 1.00 35.86 486 ASP A O 1
ATOM 2864 N N . ARG A 1 367 ? -4.403 3.883 16.944 1.00 28.93 487 ARG A N 1
ATOM 2865 C CA . ARG A 1 367 ? -3.945 4.971 16.085 1.00 27.69 487 ARG A CA 1
ATOM 2866 C C . ARG A 1 367 ? -4.722 6.263 16.253 1.00 33.11 487 ARG A C 1
ATOM 2867 O O . ARG A 1 367 ? -4.141 7.351 16.258 1.00 32.01 487 ARG A O 1
ATOM 2875 N N . VAL A 1 368 ? -6.037 6.142 16.364 1.00 33.53 488 VAL A N 1
ATOM 2876 C CA . VAL A 1 368 ? -6.994 7.235 16.333 1.00 35.78 488 VAL A CA 1
ATOM 2877 C C . VAL A 1 368 ? -7.201 7.977 17.668 1.00 44.33 488 VAL A C 1
ATOM 2878 O O . VAL A 1 368 ? -7.535 9.169 17.617 1.00 43.21 488 VAL A O 1
ATOM 2882 N N . THR A 1 369 ? -7.037 7.309 18.841 1.00 44.13 489 THR A N 1
ATOM 2883 C CA . THR A 1 369 ? -7.295 8.009 20.101 1.00 44.86 489 THR A CA 1
ATOM 2884 C C . THR A 1 369 ? -6.234 9.144 20.318 1.00 47.65 489 THR A C 1
ATOM 2885 O O . THR A 1 369 ? -6.679 10.268 20.598 1.00 47.19 489 THR A O 1
ATOM 2889 N N . PRO A 1 370 ? -4.903 8.965 20.056 1.00 42.38 490 PRO A N 1
ATOM 2890 C CA . PRO A 1 370 ? -3.973 10.081 20.277 1.00 42.30 490 PRO A CA 1
ATOM 2891 C C . PRO A 1 370 ? -4.217 11.303 19.388 1.00 48.13 490 PRO A C 1
ATOM 2892 O O . PRO A 1 370 ? -4.217 12.418 19.908 1.00 48.69 490 PRO A O 1
ATOM 2896 N N . ILE A 1 371 ? -4.468 11.102 18.082 1.00 45.01 491 ILE A N 1
ATOM 2897 C CA . ILE A 1 371 ? 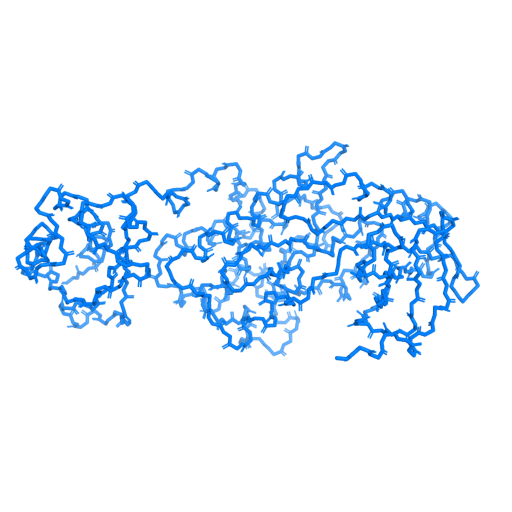-4.759 12.182 17.130 1.00 45.39 491 ILE A CA 1
ATOM 2898 C C . ILE A 1 371 ? -6.005 13.017 17.563 1.00 52.54 491 ILE A C 1
ATOM 2899 O O . ILE A 1 371 ? -5.949 14.247 17.494 1.00 52.54 491 ILE A O 1
ATOM 2904 N N . LYS A 1 372 ? -7.093 12.355 18.053 1.00 51.02 492 LYS A N 1
ATOM 2905 C CA . LYS A 1 372 ? -8.333 13.007 18.523 1.00 51.44 492 LYS A CA 1
ATOM 2906 C C . LYS A 1 372 ? -8.078 13.943 19.717 1.00 58.43 492 LYS A C 1
ATOM 2907 O O . LYS A 1 372 ? -8.751 14.973 19.853 1.00 57.86 492 LYS A O 1
ATOM 2913 N N . LYS A 1 373 ? -7.120 13.562 20.587 1.00 56.75 493 LYS A N 1
ATOM 2914 C CA . LYS A 1 373 ? -6.723 14.336 21.762 1.00 56.88 493 LYS A CA 1
ATOM 2915 C C . LYS A 1 373 ? -6.043 15.655 21.353 1.00 62.56 493 LYS A C 1
ATOM 2916 O O . LYS A 1 373 ? -6.366 16.719 21.901 1.00 61.87 493 LYS A O 1
ATOM 2922 N N . THR A 1 374 ? -5.161 15.570 20.332 1.00 60.31 494 THR A N 1
ATOM 2923 C CA . THR A 1 374 ? -4.374 16.653 19.724 1.00 60.50 494 THR A CA 1
ATOM 2924 C C . THR A 1 374 ? -5.286 17.719 19.059 1.00 65.28 494 THR A C 1
ATOM 2925 O O . THR A 1 374 ? -4.891 18.882 18.962 1.00 65.08 494 THR A O 1
ATOM 2929 N N . ARG A 1 375 ? -6.505 17.323 18.632 1.00 62.59 495 ARG A N 1
ATOM 2930 C CA . ARG A 1 375 ? -7.489 18.195 17.971 1.00 62.70 495 ARG A CA 1
ATOM 2931 C C . ARG A 1 375 ? -8.143 19.224 18.910 1.00 68.90 495 ARG A C 1
ATOM 2932 O O . ARG A 1 375 ? -8.545 18.885 20.030 1.00 68.69 495 ARG A O 1
ATOM 2940 N N . GLU A 1 376 ? -8.262 20.481 18.427 1.00 66.45 496 GLU A N 1
ATOM 2941 C CA . GLU A 1 376 ? -8.865 21.600 19.160 1.00 102.17 496 GLU A CA 1
ATOM 2942 C C . GLU A 1 376 ? -10.052 22.184 18.386 1.00 142.94 496 GLU A C 1
ATOM 2943 O O . GLU A 1 376 ? -10.939 21.443 17.955 1.00 107.66 496 GLU A O 1
#

CATH classification: 3.30.200.20 (+2 more: 1.10.510.10, 3.10.20.90)

Solvent-accessible surface area: 18994 Å² total; per-residue (Å²): 254,137,135,60,94,131,45,169,54,83,39,77,4,107,81,37,67,1,38,25,8,103,70,86,77,27,168,44,58,32,52,22,26,32,42,0,6,2,43,126,85,166,86,54,1,9,8,12,15,14,18,29,92,94,33,80,93,61,20,16,102,122,0,50,85,48,0,53,101,9,90,60,6,114,44,100,10,2,7,90,8,46,23,9,27,50,38,106,63,169,68,102,97,2,0,4,9,0,18,41,41,29,125,55,26,18,0,54,83,16,13,151,196,115,146,14,87,101,22,86,16,37,10,21,0,0,44,30,0,0,76,0,0,65,26,0,28,80,86,131,97,90,29,21,0,50,17,4,21,1,63,8,0,30,6,65,12,64,104,32,36,0,36,1,1,56,15,7,13,38,13,9,5,137,53,64,135,5,5,60,67,40,10,29,19,22,8,13,3,33,15,4,69,100,134,159,44,47,70,9,5,1,5,6,4,0,0,0,0,0,0,7,5,38,21,32,54,61,0,6,72,76,18,152,81,44,51,52,8,68,152,58,11,77,77,40,90,67,1,46,3,18,112,119,14,79,40,80,65,5,60,99,0,0,48,0,0,8,70,91,69,90,83,102,18,52,40,13,162,72,4,42,122,43,70,7,8,39,83,107,69,1,6,66,4,42,42,32,120,141,58,73,85,111,68,36,50,6,29,1,42,0,29,1,9,38,28,191,97,12,125,45,204,34,170,113,93,40,45,7,120,30,81,0,36,6,145,116,42,68,8,84,79,10,1,127,89,7,30,142,90,62,83,9,90,116,54,16,33,182,36,0,8,110,6,0,93,77,39,2,41,63,21,97,144,106,39,209